Protein AF-A0A5N0EI56-F1 (afdb_monomer_lite)

InterPro domains:
  IPR013207 LGFP [PF08310] (235-287)

Sequence (526 aa):
MADDTIWQPGWRWCSRCQGLTYQGAGPGVCWDGAPHYGNDSRPYFLATTADPGADVQGGWRWCNRCQGLAWSGYGYGVCWDGHQHDYNGSGLYVVYANVRPNGTQDGWRWCNRCQGLIFSGFGQGICWDGNPHDFTGSGDYSVRYTRNLVGELFPDLAATAEDVRQKIDAKAEKLGGETFTGPRQGGAATGLTSFDIASTRYEKCTIFYHKDVGAFEIHGEIRRKYEYLNLGAVLGMPITDETACADGVGRFNHFTNGSIFWHPDTGPFAVHGAIHDLWQQRGMERGPLGYPICDQFSTPSGSQSCLFQNGGLSQDGGDPAVDAPAANLDSGPLLDFIWRFFDRFVHESPENIGLYPQKSRDRMSSTGGDFLRARNRIMTVTINGFRDNGLLIGDTEWSAQMDLLMHEVDNVVPADIPAEKRAGFMGKNLVVELMPGSPRVVARGGLDQIAAKVQRNLSDGISDAFARPIRLVAPDDERLPTFPRDSEILGIIIRPAGGLSILFSRSFAGGFAAAVAQRRLDDLGT

pLDDT: mean 80.8, std 15.18, range [29.91, 98.12]

Organism: NCBI:txid2545717

Structure (mmCIF, N/CA/C/O backbone):
data_AF-A0A5N0EI56-F1
#
_entry.id   AF-A0A5N0EI56-F1
#
loop_
_atom_site.group_PDB
_atom_site.id
_atom_site.type_symbol
_atom_site.label_atom_id
_atom_site.label_alt_id
_atom_site.label_comp_id
_atom_site.label_asym_id
_atom_site.label_entity_id
_atom_site.label_seq_id
_atom_site.pdbx_PDB_ins_code
_atom_site.Cartn_x
_atom_site.Cartn_y
_atom_site.Cartn_z
_atom_site.occupancy
_atom_site.B_iso_or_equiv
_atom_site.auth_seq_id
_atom_site.auth_comp_id
_atom_site.auth_asym_id
_atom_site.auth_atom_id
_atom_site.pdbx_PDB_model_num
ATOM 1 N N . MET A 1 1 ? 43.286 1.921 -44.991 1.00 31.16 1 MET A N 1
ATOM 2 C CA . MET A 1 1 ? 43.524 1.209 -43.723 1.00 31.16 1 MET A CA 1
ATOM 3 C C . MET A 1 1 ? 42.189 1.199 -43.013 1.00 31.16 1 MET A C 1
ATOM 5 O O . MET A 1 1 ? 41.672 2.277 -42.758 1.00 31.16 1 MET A O 1
ATOM 9 N N . ALA A 1 2 ? 41.559 0.029 -42.902 1.00 29.91 2 ALA A N 1
ATOM 10 C CA . ALA A 1 2 ? 40.321 -0.110 -42.144 1.00 29.91 2 ALA A CA 1
ATOM 11 C C . ALA A 1 2 ? 40.662 0.161 -40.675 1.00 29.91 2 ALA A C 1
ATOM 13 O O . ALA A 1 2 ? 41.656 -0.353 -40.173 1.00 29.91 2 ALA A O 1
ATOM 14 N N . ASP A 1 3 ? 39.922 1.073 -40.065 1.00 39.75 3 ASP A N 1
ATOM 15 C CA . ASP A 1 3 ? 40.120 1.504 -38.692 1.00 39.75 3 ASP A CA 1
ATOM 16 C C . ASP A 1 3 ? 39.591 0.405 -37.757 1.00 39.75 3 ASP A C 1
ATOM 18 O O . ASP A 1 3 ? 38.385 0.300 -37.550 1.00 39.75 3 ASP A O 1
ATOM 22 N N . ASP A 1 4 ? 40.484 -0.436 -37.224 1.00 44.31 4 ASP A N 1
ATOM 23 C CA . ASP A 1 4 ? 40.201 -1.490 -36.229 1.00 44.31 4 ASP A CA 1
ATOM 24 C C . ASP A 1 4 ? 39.826 -0.908 -34.841 1.00 44.31 4 ASP A C 1
ATOM 26 O O . ASP A 1 4 ? 40.073 -1.510 -33.793 1.00 44.31 4 ASP A O 1
ATOM 30 N N . THR A 1 5 ? 39.229 0.288 -34.796 1.00 55.97 5 THR A N 1
ATOM 31 C CA . THR A 1 5 ? 38.750 0.900 -33.557 1.00 55.97 5 THR A CA 1
ATOM 32 C C . THR A 1 5 ? 37.494 0.186 -33.062 1.00 55.97 5 THR A C 1
ATOM 34 O O . THR A 1 5 ? 36.371 0.468 -33.489 1.00 55.97 5 THR A O 1
ATOM 37 N N . ILE A 1 6 ? 37.672 -0.718 -32.095 1.00 64.62 6 ILE A N 1
ATOM 38 C CA . ILE A 1 6 ? 36.564 -1.347 -31.372 1.00 64.62 6 ILE A CA 1
ATOM 39 C C . ILE A 1 6 ? 36.058 -0.358 -30.318 1.00 64.62 6 ILE A C 1
ATOM 41 O O . ILE A 1 6 ? 36.727 -0.089 -29.315 1.00 64.62 6 ILE A O 1
ATOM 45 N N . TRP A 1 7 ? 34.865 0.188 -30.554 1.00 73.38 7 TRP A N 1
ATOM 46 C CA . TRP A 1 7 ? 34.145 1.027 -29.598 1.00 73.38 7 TRP A CA 1
ATOM 47 C C . TRP A 1 7 ? 33.375 0.159 -28.604 1.00 73.38 7 TRP A C 1
ATOM 49 O O . TRP A 1 7 ? 32.467 -0.580 -28.982 1.00 73.38 7 TRP A O 1
ATOM 59 N N . GLN A 1 8 ? 33.700 0.285 -27.322 1.00 80.50 8 GLN A N 1
ATOM 60 C CA . GLN A 1 8 ? 32.994 -0.375 -26.237 1.00 80.50 8 GLN A CA 1
ATOM 61 C C . GLN A 1 8 ? 31.771 0.464 -25.812 1.00 80.50 8 GLN A C 1
ATOM 63 O O . GLN A 1 8 ? 31.943 1.611 -25.379 1.00 80.50 8 GLN A O 1
ATOM 68 N N . PRO A 1 9 ? 30.540 -0.076 -25.915 1.00 75.44 9 PRO A N 1
ATOM 69 C CA . PRO A 1 9 ? 29.342 0.541 -25.342 1.00 75.44 9 PRO A CA 1
ATOM 70 C C . PRO A 1 9 ? 29.313 0.361 -23.816 1.00 75.44 9 PRO A C 1
ATOM 72 O O . PRO A 1 9 ? 30.194 -0.266 -23.250 1.00 75.44 9 PRO A O 1
ATOM 75 N N . GLY A 1 10 ? 28.289 0.866 -23.124 1.00 75.19 10 GLY A N 1
ATOM 76 C CA . GLY A 1 10 ? 28.091 0.564 -21.694 1.00 75.19 10 GLY A CA 1
ATOM 77 C C . GLY A 1 10 ? 28.620 1.586 -20.707 1.00 75.19 10 GLY A C 1
ATOM 78 O O . GLY A 1 10 ? 28.488 1.379 -19.504 1.00 75.19 10 GLY A O 1
ATOM 79 N N . TRP A 1 11 ? 29.132 2.713 -21.191 1.00 88.62 11 TRP A N 1
ATOM 80 C CA . TRP A 1 11 ? 29.597 3.798 -20.341 1.00 88.62 11 TRP A CA 1
ATOM 81 C C . TRP A 1 11 ? 28.469 4.783 -20.020 1.00 88.62 11 TRP A C 1
ATOM 83 O O . TRP A 1 11 ? 27.720 5.206 -20.905 1.00 88.62 11 TRP A O 1
ATOM 93 N N . ARG A 1 12 ? 28.347 5.158 -18.745 1.00 89.06 12 ARG A N 1
ATOM 94 C CA . ARG A 1 12 ? 27.370 6.114 -18.213 1.00 89.06 12 ARG A CA 1
ATOM 95 C C . ARG A 1 12 ? 28.049 7.111 -17.284 1.00 89.06 12 ARG A C 1
ATOM 97 O O . ARG A 1 12 ? 28.900 6.753 -16.475 1.00 89.06 12 ARG A O 1
ATOM 104 N N . TRP A 1 13 ? 27.626 8.358 -17.376 1.00 91.56 13 TRP A N 1
ATOM 105 C CA . TRP A 1 13 ? 27.841 9.368 -16.358 1.00 91.56 13 TRP A CA 1
ATOM 106 C C . TRP A 1 13 ? 27.040 9.016 -15.098 1.00 91.56 13 TRP A C 1
ATOM 108 O O . TRP A 1 13 ? 25.850 8.720 -15.162 1.00 91.56 13 TRP A O 1
ATOM 118 N N . CYS A 1 14 ? 27.692 9.041 -13.944 1.00 88.75 14 CYS A N 1
ATOM 119 C CA . CYS A 1 14 ? 27.038 8.855 -12.657 1.00 88.75 14 CYS A CA 1
ATOM 120 C C . CYS A 1 14 ? 26.691 10.219 -12.052 1.00 88.75 14 CYS A C 1
ATOM 122 O O . CYS A 1 14 ? 27.596 10.996 -11.752 1.00 88.75 14 CYS A O 1
ATOM 124 N N . SER A 1 15 ? 25.415 10.503 -11.781 1.00 85.94 15 SER A N 1
ATOM 125 C CA . SER A 1 15 ? 25.018 11.812 -11.230 1.00 85.94 15 SER A CA 1
ATOM 126 C C . SER A 1 15 ? 25.478 12.046 -9.782 1.00 85.94 15 SER A C 1
ATOM 128 O O . SER A 1 15 ? 25.538 13.187 -9.329 1.00 85.94 15 SER A O 1
ATOM 130 N N . ARG A 1 16 ? 25.866 10.986 -9.058 1.00 83.75 16 ARG A N 1
ATOM 131 C CA . ARG A 1 16 ? 26.354 11.076 -7.669 1.00 83.75 16 ARG A CA 1
ATOM 132 C C . ARG A 1 16 ? 27.816 11.502 -7.565 1.00 83.75 16 ARG A C 1
ATOM 134 O O . ARG A 1 16 ? 28.142 12.398 -6.795 1.00 83.75 16 ARG A O 1
ATOM 141 N N . CYS A 1 17 ? 28.704 10.851 -8.318 1.00 89.12 17 CYS A N 1
ATOM 142 C CA . CYS A 1 17 ? 30.147 11.135 -8.285 1.00 89.12 17 CYS A CA 1
ATOM 143 C C . CYS A 1 17 ? 30.634 11.961 -9.476 1.00 89.12 17 CYS A C 1
ATOM 145 O O . CYS A 1 17 ? 31.802 12.331 -9.503 1.00 89.12 17 CYS A O 1
ATOM 147 N N . GLN A 1 18 ? 29.767 12.210 -10.460 1.00 92.50 18 GLN A N 1
ATOM 148 C CA . GLN A 1 18 ? 30.079 12.830 -11.749 1.00 92.50 18 GLN A CA 1
ATOM 149 C C . GLN A 1 18 ? 31.024 12.010 -12.651 1.00 92.50 18 GLN A C 1
ATOM 151 O O . GLN A 1 18 ? 31.357 12.444 -13.751 1.00 92.50 18 GLN A O 1
ATOM 156 N N . GLY A 1 19 ? 31.447 10.816 -12.229 1.00 92.94 19 GLY A N 1
ATOM 157 C CA . GLY A 1 19 ? 32.393 9.975 -12.962 1.00 92.94 19 GLY A CA 1
ATOM 158 C C . GLY A 1 19 ? 31.783 9.237 -14.155 1.00 92.94 19 GLY A C 1
ATOM 159 O O . GLY A 1 19 ? 30.591 8.916 -14.159 1.00 92.94 19 GLY A O 1
ATOM 160 N N . LEU A 1 20 ? 32.620 8.931 -15.150 1.00 94.81 20 LEU A N 1
ATOM 161 C CA . LEU A 1 20 ? 32.287 8.000 -16.229 1.00 94.81 20 LEU A CA 1
ATOM 162 C C . LEU A 1 20 ? 32.472 6.559 -15.737 1.00 94.81 20 LEU A C 1
ATOM 164 O O . LEU A 1 20 ? 33.556 6.176 -15.299 1.00 94.81 20 LEU A O 1
ATOM 168 N N . THR A 1 21 ? 31.411 5.764 -15.811 1.00 92.69 21 THR A N 1
ATOM 169 C CA . THR A 1 21 ? 31.312 4.437 -15.187 1.00 92.69 21 THR A CA 1
ATOM 170 C C . THR A 1 21 ? 30.815 3.405 -16.189 1.00 92.69 21 THR A C 1
ATOM 172 O O . THR A 1 21 ? 29.962 3.707 -17.021 1.00 92.69 21 THR A O 1
ATOM 175 N N . TYR A 1 22 ? 31.362 2.198 -16.142 1.00 90.00 22 TYR A N 1
ATOM 176 C CA . TYR A 1 22 ? 31.009 1.098 -17.027 1.00 90.00 22 TYR A CA 1
ATOM 177 C C . TYR A 1 22 ? 29.952 0.208 -16.376 1.00 90.00 22 TYR A C 1
ATOM 179 O O . TYR A 1 22 ? 30.162 -0.333 -15.300 1.00 90.00 22 TYR A O 1
ATOM 187 N N . GLN A 1 23 ? 28.813 0.023 -17.033 1.00 80.44 23 GLN A N 1
ATOM 188 C CA . GLN A 1 23 ? 27.705 -0.780 -16.503 1.00 80.44 23 GLN A CA 1
ATOM 189 C C . GLN A 1 23 ? 27.681 -2.219 -17.038 1.00 80.44 23 GLN A C 1
ATOM 191 O O . GLN A 1 23 ? 26.811 -2.999 -16.662 1.00 80.44 23 GLN A O 1
ATOM 196 N N . GLY A 1 24 ? 28.613 -2.592 -17.921 1.00 71.88 24 GLY A N 1
ATOM 197 C CA . GLY A 1 24 ? 28.625 -3.912 -18.559 1.00 71.88 24 GLY A CA 1
ATOM 198 C C . GLY A 1 24 ? 29.204 -5.046 -17.706 1.00 71.88 24 GLY A C 1
ATOM 199 O O . GLY A 1 24 ? 29.180 -6.188 -18.149 1.00 71.88 24 GLY A O 1
ATOM 200 N N . ALA A 1 25 ? 29.731 -4.756 -16.513 1.00 70.56 25 ALA A N 1
ATOM 201 C CA . ALA A 1 25 ? 30.389 -5.738 -15.643 1.00 70.56 25 ALA A CA 1
ATOM 202 C C . ALA A 1 25 ? 29.852 -5.752 -14.196 1.00 70.56 25 ALA A C 1
ATOM 204 O O . ALA A 1 25 ? 30.422 -6.412 -13.330 1.00 70.56 25 ALA A O 1
ATOM 205 N N . GLY A 1 26 ? 28.739 -5.057 -13.936 1.00 74.00 26 GLY A N 1
ATOM 206 C CA . GLY A 1 26 ? 28.080 -5.004 -12.630 1.00 74.00 26 GLY A CA 1
ATOM 207 C C . GLY A 1 26 ? 27.735 -3.577 -12.186 1.00 74.00 26 GLY A C 1
ATOM 208 O O . GLY A 1 26 ? 28.085 -2.613 -12.867 1.00 74.00 26 GLY A O 1
ATOM 209 N N . PRO A 1 27 ? 27.037 -3.422 -11.046 1.00 70.00 27 PRO A N 1
ATOM 210 C CA . PRO A 1 27 ? 26.541 -2.122 -10.578 1.00 70.00 27 PRO A CA 1
ATOM 211 C C . PRO A 1 27 ? 27.646 -1.148 -10.131 1.00 70.00 27 PRO A C 1
ATOM 213 O O . PRO A 1 27 ? 27.419 0.064 -10.107 1.00 70.00 27 PRO A O 1
ATOM 216 N N . GLY A 1 28 ? 28.832 -1.664 -9.784 1.00 76.81 28 GLY A N 1
ATOM 217 C CA . GLY A 1 28 ? 29.922 -0.874 -9.211 1.00 76.81 28 GLY A CA 1
ATOM 218 C C . GLY A 1 28 ? 29.552 -0.223 -7.888 1.00 76.81 28 GLY A C 1
ATOM 219 O O . GLY A 1 28 ? 28.450 -0.409 -7.374 1.00 76.81 28 GLY A O 1
ATOM 220 N N . VAL A 1 29 ? 30.488 0.533 -7.324 1.00 83.00 29 VAL A N 1
ATOM 221 C CA . VAL A 1 29 ? 30.272 1.214 -6.049 1.00 83.00 29 VAL A CA 1
ATOM 222 C C . VAL A 1 29 ? 30.828 2.631 -6.125 1.00 83.00 29 VAL A C 1
ATOM 224 O O . VAL A 1 29 ? 31.944 2.875 -6.587 1.00 83.00 29 VAL A O 1
ATOM 227 N N . CYS A 1 30 ? 29.990 3.567 -5.699 1.00 87.31 30 CYS A N 1
ATOM 228 C CA . CYS A 1 30 ? 30.208 4.998 -5.683 1.00 87.31 30 CYS A CA 1
ATOM 229 C C . CYS A 1 30 ? 30.857 5.436 -4.357 1.00 87.31 30 CYS A C 1
ATOM 231 O O . CYS A 1 30 ? 31.049 4.640 -3.442 1.00 87.31 30 CYS A O 1
ATOM 233 N N . TRP A 1 31 ? 31.210 6.721 -4.254 1.00 83.44 31 TRP A N 1
ATOM 234 C CA . TRP A 1 31 ? 31.900 7.300 -3.091 1.00 83.44 31 TRP A CA 1
ATOM 235 C C . TRP A 1 31 ? 31.159 7.090 -1.756 1.00 83.44 31 TRP A C 1
ATOM 237 O O . TRP A 1 31 ? 31.783 7.090 -0.703 1.00 83.44 31 TRP A O 1
ATOM 247 N N . ASP A 1 32 ? 29.839 6.907 -1.802 1.00 82.12 32 ASP A N 1
ATOM 248 C CA . ASP A 1 32 ? 28.936 6.713 -0.664 1.00 82.12 32 ASP A CA 1
ATOM 249 C C . ASP A 1 32 ? 28.687 5.227 -0.335 1.00 82.12 32 ASP A C 1
ATOM 251 O O . ASP A 1 32 ? 27.831 4.911 0.489 1.00 82.12 32 ASP A O 1
ATOM 255 N N . GLY A 1 33 ? 29.394 4.300 -0.990 1.00 82.12 33 GLY A N 1
ATOM 256 C CA . GLY A 1 33 ? 29.196 2.857 -0.823 1.00 82.12 33 GLY A CA 1
ATOM 257 C C . GLY A 1 33 ? 27.966 2.299 -1.549 1.00 82.12 33 GLY A C 1
ATOM 258 O O . GLY A 1 33 ? 27.735 1.090 -1.524 1.00 82.12 33 GLY A O 1
ATOM 259 N N . ALA A 1 34 ? 27.184 3.142 -2.227 1.00 83.94 34 ALA A N 1
ATOM 260 C CA . ALA A 1 34 ? 26.024 2.723 -3.005 1.00 83.94 34 ALA A CA 1
ATOM 261 C C . ALA A 1 34 ? 26.379 2.502 -4.490 1.00 83.94 34 ALA A C 1
ATOM 263 O O . ALA A 1 34 ? 27.407 2.988 -4.960 1.00 83.94 34 ALA A O 1
ATOM 264 N N . PRO A 1 35 ? 25.531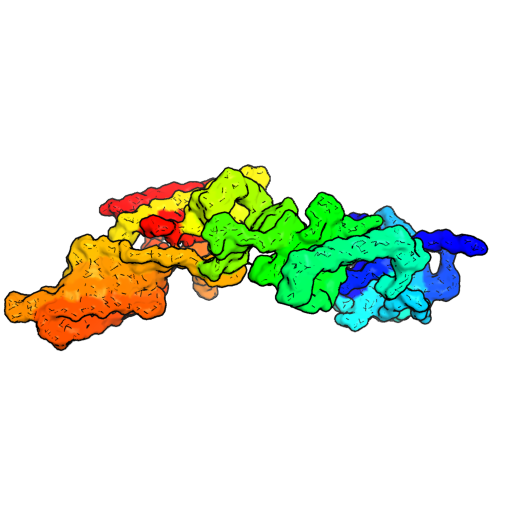 1.815 -5.275 1.00 85.00 35 PRO A N 1
ATOM 265 C CA . PRO A 1 35 ? 25.731 1.682 -6.716 1.00 85.00 35 PRO A CA 1
ATOM 266 C C . PRO A 1 35 ? 25.796 3.019 -7.461 1.00 85.00 35 PRO A C 1
ATOM 268 O O . PRO A 1 35 ? 25.173 4.012 -7.068 1.00 85.00 35 PRO A O 1
ATOM 271 N N . HIS A 1 36 ? 26.495 3.034 -8.596 1.00 82.31 36 HIS A N 1
ATOM 272 C CA . HIS A 1 36 ? 26.485 4.190 -9.488 1.00 82.31 36 HIS A CA 1
ATOM 273 C C . HIS A 1 36 ? 25.084 4.454 -10.060 1.00 82.31 36 HIS A C 1
ATOM 275 O O . HIS A 1 36 ? 24.391 3.543 -10.509 1.00 82.31 36 HIS A O 1
ATOM 281 N N . TYR A 1 37 ? 24.674 5.726 -10.086 1.00 80.50 37 TYR A N 1
ATOM 282 C CA . TYR A 1 37 ? 23.357 6.141 -10.571 1.00 80.50 37 TYR A CA 1
ATOM 283 C C . TYR A 1 37 ? 23.461 6.772 -11.963 1.00 80.50 37 TYR A C 1
ATOM 285 O O . TYR A 1 37 ? 23.860 7.929 -12.100 1.00 80.50 37 TYR A O 1
ATOM 293 N N . GLY A 1 38 ? 23.117 5.995 -12.993 1.00 73.94 38 GLY A N 1
ATOM 294 C CA . GLY A 1 38 ? 23.254 6.379 -14.404 1.00 73.94 38 GLY A CA 1
ATOM 295 C C . GLY A 1 38 ? 21.937 6.618 -15.150 1.00 73.94 38 GLY A C 1
ATOM 296 O O . GLY A 1 38 ? 21.965 6.712 -16.374 1.00 73.94 38 GLY A O 1
ATOM 297 N N . ASN A 1 39 ? 20.791 6.692 -14.464 1.00 69.44 39 ASN A N 1
ATOM 298 C CA . ASN A 1 39 ? 19.474 6.774 -15.122 1.00 69.44 39 ASN A CA 1
ATOM 299 C C . ASN A 1 39 ? 19.276 8.073 -15.918 1.00 69.44 39 ASN A C 1
ATOM 301 O O . ASN A 1 39 ? 18.643 8.059 -16.970 1.00 69.44 39 ASN A O 1
ATOM 305 N N . ASP A 1 40 ? 19.889 9.166 -15.464 1.00 69.50 40 ASP A N 1
ATOM 306 C CA . ASP A 1 40 ? 19.858 10.464 -16.151 1.00 69.50 40 ASP A CA 1
ATOM 307 C C . ASP A 1 40 ? 20.973 10.590 -17.209 1.00 69.50 40 ASP A C 1
ATOM 309 O O . ASP A 1 40 ? 21.145 11.632 -17.846 1.00 69.50 40 ASP A O 1
ATOM 313 N N . SER A 1 41 ? 21.768 9.531 -17.397 1.00 74.19 41 SER A N 1
ATOM 314 C CA . SER A 1 41 ? 22.930 9.539 -18.275 1.00 74.19 41 SER A CA 1
ATOM 315 C C . SER A 1 41 ? 22.593 9.184 -19.711 1.00 74.19 41 SER A C 1
ATOM 317 O O . SER A 1 41 ? 22.019 8.134 -20.022 1.00 74.19 41 SER A O 1
ATOM 319 N N . ARG A 1 42 ? 23.169 9.959 -20.629 1.00 71.62 42 ARG A N 1
ATOM 320 C CA . ARG A 1 42 ? 23.373 9.513 -22.011 1.00 71.62 42 ARG A CA 1
ATOM 321 C C . ARG A 1 42 ? 24.302 8.288 -22.049 1.00 71.62 42 ARG A C 1
ATOM 323 O O . ARG A 1 42 ? 25.113 8.119 -21.139 1.00 71.62 42 ARG A O 1
ATOM 330 N N . PRO A 1 43 ? 24.186 7.405 -23.047 1.00 75.31 43 PRO A N 1
ATOM 331 C CA . PRO A 1 43 ? 25.186 6.373 -23.273 1.00 75.31 43 PRO A CA 1
ATOM 332 C C . PRO A 1 43 ? 26.439 6.976 -23.918 1.00 75.31 43 PRO A C 1
ATOM 334 O O . PRO A 1 43 ? 26.352 7.789 -24.847 1.00 75.31 43 PRO A O 1
ATOM 337 N N . TYR A 1 44 ? 27.589 6.540 -23.417 1.00 83.25 44 TYR A N 1
ATOM 338 C CA . TYR A 1 44 ? 28.913 6.901 -23.899 1.00 83.25 44 TYR A CA 1
ATOM 339 C C . TYR A 1 44 ? 29.639 5.678 -24.457 1.00 83.25 44 TYR A C 1
ATOM 341 O O . TYR A 1 44 ? 29.300 4.534 -24.136 1.00 83.25 44 TYR A O 1
ATOM 349 N N . PHE A 1 45 ? 30.651 5.935 -25.283 1.00 83.19 45 PHE A N 1
ATOM 350 C CA . PHE A 1 45 ? 31.467 4.900 -25.909 1.00 83.19 45 PHE A CA 1
ATOM 351 C C . PHE A 1 45 ? 32.942 5.243 -25.774 1.00 83.19 45 PHE A C 1
ATOM 353 O O . PHE A 1 45 ? 33.337 6.388 -26.012 1.00 83.19 45 PHE A O 1
ATOM 360 N N . LEU A 1 46 ? 33.745 4.234 -25.447 1.00 86.44 46 LEU A N 1
ATOM 361 C CA . LEU A 1 46 ? 35.199 4.347 -25.408 1.00 86.44 46 LEU A CA 1
ATOM 362 C C . LEU A 1 46 ? 35.829 3.432 -26.441 1.00 86.44 46 LEU A C 1
ATOM 364 O O . LEU A 1 46 ? 35.438 2.279 -26.581 1.00 86.44 46 LEU A O 1
ATOM 368 N N . ALA A 1 47 ? 36.814 3.950 -27.156 1.00 79.38 47 ALA A N 1
ATOM 369 C CA . ALA A 1 47 ? 37.591 3.179 -28.109 1.00 79.38 47 ALA A CA 1
ATOM 370 C C . ALA A 1 47 ? 38.685 2.386 -27.386 1.00 79.38 47 ALA A C 1
ATOM 372 O O . ALA A 1 47 ? 39.340 2.914 -26.486 1.00 79.38 47 ALA A O 1
ATOM 373 N N . THR A 1 48 ? 38.898 1.142 -27.815 1.00 72.88 48 THR A N 1
ATOM 374 C CA . THR A 1 48 ? 40.065 0.330 -27.450 1.00 72.88 48 THR A CA 1
ATOM 375 C C . THR A 1 48 ? 41.003 0.254 -28.655 1.00 72.88 48 THR A C 1
ATOM 377 O O . THR A 1 48 ? 40.698 -0.430 -29.626 1.00 72.88 48 THR A O 1
ATOM 380 N N . THR A 1 49 ? 42.111 0.999 -28.652 1.00 64.75 49 THR A N 1
ATOM 381 C CA . THR A 1 49 ? 43.110 0.964 -29.740 1.00 64.75 49 THR A CA 1
ATOM 382 C C . THR A 1 49 ? 44.533 1.005 -29.199 1.00 64.75 49 THR A C 1
ATOM 384 O O . THR A 1 49 ? 44.783 1.470 -28.085 1.00 64.75 49 THR A O 1
ATOM 387 N N . ALA A 1 50 ? 45.473 0.506 -30.006 1.00 51.66 50 ALA A N 1
ATOM 388 C CA . ALA A 1 50 ? 46.902 0.483 -29.709 1.00 51.66 50 ALA A CA 1
ATOM 389 C C . ALA A 1 50 ? 47.692 1.689 -30.273 1.00 51.66 50 ALA A C 1
ATOM 391 O O . ALA A 1 50 ? 48.917 1.659 -30.204 1.00 51.66 50 ALA A O 1
ATOM 392 N N . ASP A 1 51 ? 47.052 2.745 -30.800 1.00 51.75 51 ASP A N 1
ATOM 393 C CA . ASP A 1 51 ? 47.781 3.897 -31.368 1.00 51.75 51 ASP A CA 1
ATOM 394 C C . ASP A 1 51 ? 47.089 5.269 -31.135 1.00 51.75 51 ASP A C 1
ATOM 396 O O . ASP A 1 51 ? 45.990 5.498 -31.646 1.00 51.75 51 ASP A O 1
ATOM 400 N N . PRO A 1 52 ? 47.739 6.180 -30.376 1.00 53.19 52 PRO A N 1
ATOM 401 C CA . PRO A 1 52 ? 47.452 7.582 -30.109 1.00 53.19 52 PRO A CA 1
ATOM 402 C C . PRO A 1 52 ? 46.681 8.487 -31.051 1.00 53.19 52 PRO A C 1
ATOM 404 O O . PRO A 1 52 ? 46.090 9.463 -30.598 1.00 53.19 52 PRO A O 1
ATOM 407 N N . GLY A 1 53 ? 46.887 8.352 -32.363 1.00 59.09 53 GLY A N 1
ATOM 408 C CA . GLY A 1 53 ? 46.792 9.534 -33.233 1.00 59.09 53 GLY A CA 1
ATOM 409 C C . GLY A 1 53 ? 47.481 10.777 -32.613 1.00 59.09 53 GLY A C 1
ATOM 410 O O . GLY A 1 53 ? 48.322 10.662 -31.725 1.00 59.09 53 GLY A O 1
ATOM 411 N N . ALA A 1 54 ? 47.130 11.987 -33.053 1.00 59.50 54 ALA A N 1
ATOM 412 C CA . ALA A 1 54 ? 47.608 13.223 -32.408 1.00 59.50 54 ALA A CA 1
ATOM 413 C C . ALA A 1 54 ? 46.654 13.754 -31.313 1.00 59.50 54 ALA A C 1
ATOM 415 O O . ALA A 1 54 ? 47.048 14.603 -30.518 1.00 59.50 54 ALA A O 1
ATOM 416 N N . ASP A 1 55 ? 45.419 13.239 -31.258 1.00 80.81 55 ASP A N 1
ATOM 417 C CA . ASP A 1 55 ? 44.285 13.912 -30.606 1.00 80.81 55 ASP A CA 1
ATOM 418 C C . ASP A 1 55 ? 43.594 13.082 -29.501 1.00 80.81 55 ASP A C 1
ATOM 420 O O . ASP A 1 55 ? 42.623 13.543 -28.887 1.00 80.81 55 ASP A O 1
ATOM 424 N N . VAL A 1 56 ? 44.053 11.853 -29.227 1.00 82.94 56 VAL A N 1
ATOM 425 C CA . VAL A 1 56 ? 43.546 11.045 -28.107 1.00 82.94 56 VAL A CA 1
ATOM 426 C C . VAL A 1 56 ? 44.636 10.776 -27.075 1.00 82.94 56 VAL A C 1
ATOM 428 O O . VAL A 1 56 ? 45.803 10.570 -27.387 1.00 82.94 56 VAL A O 1
ATOM 431 N N . GLN A 1 57 ? 44.246 10.765 -25.804 1.00 87.38 57 GLN A N 1
ATOM 432 C CA . GLN A 1 57 ? 45.084 10.307 -24.708 1.00 87.38 57 GLN A CA 1
ATOM 433 C C . GLN A 1 57 ? 44.775 8.836 -24.428 1.00 87.38 57 GLN A C 1
ATOM 435 O O . GLN A 1 57 ? 43.635 8.486 -24.119 1.00 87.38 57 GLN A O 1
ATOM 440 N N . GLY A 1 58 ? 45.797 7.985 -24.512 1.00 85.19 58 GLY A N 1
ATOM 441 C CA . GLY A 1 58 ? 45.727 6.586 -24.093 1.00 85.19 58 GLY A CA 1
ATOM 442 C C . GLY A 1 58 ? 46.033 6.373 -22.608 1.00 85.19 58 GLY A C 1
ATOM 443 O O . GLY A 1 58 ? 46.310 7.310 -21.856 1.00 85.19 58 GLY A O 1
ATOM 444 N N . GLY A 1 59 ? 46.004 5.108 -22.187 1.00 83.94 59 GLY A N 1
ATOM 445 C CA . GLY A 1 59 ? 46.292 4.714 -20.803 1.00 83.94 59 GLY A CA 1
ATOM 446 C C . GLY A 1 59 ? 45.096 4.833 -19.858 1.00 83.94 59 GLY A C 1
ATOM 447 O O . GLY A 1 59 ? 45.279 4.808 -18.645 1.00 83.94 59 GLY A O 1
ATOM 448 N N . TRP A 1 60 ? 43.876 4.965 -20.382 1.00 91.00 60 TRP A N 1
ATOM 449 C CA . TRP A 1 60 ? 42.659 4.881 -19.577 1.00 91.00 60 TRP A CA 1
ATOM 450 C C . TRP A 1 60 ? 42.259 3.426 -19.377 1.00 91.00 60 TRP A C 1
ATOM 452 O O . TRP A 1 60 ? 42.342 2.616 -20.301 1.00 91.00 60 TRP A O 1
ATOM 462 N N . ARG A 1 61 ? 41.830 3.081 -18.166 1.00 91.38 61 ARG A N 1
ATOM 463 C CA . ARG A 1 61 ? 41.463 1.719 -17.781 1.00 91.38 61 ARG A CA 1
ATOM 464 C C . ARG A 1 61 ? 40.195 1.725 -16.941 1.00 91.38 61 ARG A C 1
ATOM 466 O O . ARG A 1 61 ? 39.959 2.610 -16.123 1.00 91.38 61 ARG A O 1
ATOM 473 N N . TRP A 1 62 ? 39.371 0.721 -17.175 1.00 92.56 62 TRP A N 1
ATOM 474 C CA . TRP A 1 62 ? 38.190 0.420 -16.389 1.00 92.56 62 TRP A CA 1
ATOM 475 C C . TRP A 1 62 ? 38.611 -0.262 -15.087 1.00 92.56 62 TRP A C 1
ATOM 477 O O . TRP A 1 62 ? 39.395 -1.209 -15.102 1.00 92.56 62 TRP A O 1
ATOM 487 N N . CYS A 1 63 ? 38.100 0.212 -13.958 1.00 91.75 63 CYS A N 1
ATOM 488 C CA . CYS A 1 63 ? 38.345 -0.414 -12.668 1.00 91.75 63 CYS A CA 1
ATOM 489 C C . CYS A 1 63 ? 37.250 -1.443 -12.349 1.00 91.75 63 CYS A C 1
ATOM 491 O O . CYS A 1 63 ? 36.091 -1.082 -12.207 1.00 91.75 63 CYS A O 1
ATOM 493 N N . ASN A 1 64 ? 37.608 -2.707 -12.146 1.00 89.19 64 ASN A N 1
ATOM 494 C CA . ASN A 1 64 ? 36.697 -3.801 -11.804 1.00 89.19 64 ASN A CA 1
ATOM 495 C C . ASN A 1 64 ? 36.045 -3.647 -10.412 1.00 89.19 64 ASN A C 1
ATOM 497 O O . ASN A 1 64 ? 34.988 -4.214 -10.145 1.00 89.19 64 ASN A O 1
ATOM 501 N N . ARG A 1 65 ? 36.634 -2.838 -9.521 1.00 86.19 65 ARG A N 1
ATOM 502 C CA . ARG A 1 65 ? 36.055 -2.541 -8.199 1.00 86.19 65 ARG A CA 1
ATOM 503 C C . ARG A 1 65 ? 35.006 -1.437 -8.241 1.00 86.19 65 ARG A C 1
ATOM 505 O O . ARG A 1 65 ? 33.871 -1.651 -7.829 1.00 86.19 65 ARG A O 1
ATOM 512 N N . CYS A 1 66 ? 35.380 -0.248 -8.715 1.00 89.88 66 CYS A N 1
ATOM 513 C CA . CYS A 1 66 ? 34.468 0.898 -8.731 1.00 89.88 66 CYS A CA 1
ATOM 514 C C . CYS A 1 66 ? 33.603 0.954 -9.984 1.00 89.88 66 CYS A C 1
ATOM 516 O O . CYS A 1 66 ? 32.552 1.566 -9.959 1.00 89.88 66 CYS A O 1
ATOM 518 N N . GLN A 1 67 ? 34.018 0.300 -11.066 1.00 92.25 67 GLN A N 1
ATOM 519 C CA . GLN A 1 67 ? 33.469 0.432 -12.417 1.00 92.25 67 GLN A CA 1
ATOM 520 C C . GLN A 1 67 ? 33.766 1.771 -13.109 1.00 92.25 67 GLN A C 1
ATOM 522 O O . GLN A 1 67 ? 33.397 1.965 -14.264 1.00 92.25 67 GLN A O 1
ATOM 527 N N . GLY A 1 68 ? 34.465 2.696 -12.456 1.00 92.88 68 GLY A N 1
ATOM 528 C CA . GLY A 1 68 ? 34.895 3.969 -13.030 1.00 92.88 68 GLY A CA 1
ATOM 529 C C . GLY A 1 68 ? 36.026 3.829 -14.052 1.00 92.88 68 GLY A C 1
ATOM 530 O O . GLY A 1 68 ? 36.865 2.927 -13.961 1.00 92.88 68 GLY A O 1
ATOM 531 N N . LEU A 1 69 ? 36.066 4.755 -15.012 1.00 94.25 69 LEU A N 1
ATOM 532 C CA . LEU A 1 69 ? 37.224 4.951 -15.881 1.00 94.25 69 LEU A CA 1
ATOM 533 C C . LEU A 1 69 ? 38.284 5.770 -15.139 1.00 94.25 69 LEU A C 1
ATOM 535 O O . LEU A 1 69 ? 38.015 6.904 -14.736 1.00 94.25 69 LEU A O 1
ATOM 539 N N . ALA A 1 70 ? 39.487 5.221 -15.009 1.00 93.38 70 ALA A N 1
ATOM 540 C CA . ALA A 1 70 ? 40.622 5.891 -14.393 1.00 93.38 70 ALA A CA 1
ATOM 541 C C . ALA A 1 70 ? 41.856 5.840 -15.295 1.00 93.38 70 ALA A C 1
ATOM 543 O O . ALA A 1 70 ? 42.073 4.887 -16.044 1.00 93.38 70 ALA A O 1
ATOM 544 N N . TRP A 1 71 ? 42.669 6.885 -15.239 1.00 90.19 71 TRP A N 1
ATOM 545 C CA . TRP A 1 71 ? 43.908 6.954 -15.992 1.00 90.19 71 TRP A CA 1
ATOM 546 C C . TRP A 1 71 ? 45.038 6.254 -15.238 1.00 90.19 71 TRP A C 1
ATOM 548 O O . TRP A 1 71 ? 45.286 6.533 -14.067 1.00 90.19 71 TRP A O 1
ATOM 558 N N . SER A 1 72 ? 45.747 5.341 -15.902 1.00 83.19 72 SER A N 1
ATOM 559 C CA . SER A 1 72 ? 46.818 4.542 -15.294 1.00 83.19 72 SER A CA 1
ATOM 560 C C . SER A 1 72 ? 48.228 5.089 -15.560 1.00 83.19 72 SER A C 1
ATOM 562 O O . SER A 1 72 ? 49.200 4.391 -15.289 1.00 83.19 72 SER A O 1
ATOM 564 N N . GLY A 1 73 ? 48.360 6.296 -16.128 1.00 68.75 73 GLY A N 1
ATOM 565 C CA . GLY A 1 73 ? 49.628 6.819 -16.658 1.00 68.75 73 GLY A CA 1
ATOM 566 C C . GLY A 1 73 ? 50.614 7.413 -15.640 1.00 68.75 73 GLY A C 1
ATOM 567 O O . GLY A 1 73 ? 51.812 7.375 -15.901 1.00 68.75 73 GLY A O 1
ATOM 568 N N . TYR A 1 74 ? 50.154 7.963 -14.506 1.00 56.47 74 TYR A N 1
ATOM 569 C CA . TYR A 1 74 ? 51.008 8.764 -13.596 1.00 56.47 74 TYR A CA 1
ATOM 570 C C . TYR A 1 74 ? 50.944 8.377 -12.107 1.00 56.47 74 TYR A C 1
ATOM 572 O O . TYR A 1 74 ? 51.541 9.044 -11.266 1.00 56.47 74 TYR A O 1
ATOM 580 N N . GLY A 1 75 ? 50.272 7.282 -11.758 1.00 57.41 75 GLY A N 1
ATOM 581 C CA . GLY A 1 75 ? 50.173 6.810 -10.378 1.00 57.41 75 GLY A CA 1
ATOM 582 C C . GLY A 1 75 ? 48.872 6.058 -10.145 1.00 57.41 75 GLY A C 1
ATOM 583 O O . GLY A 1 75 ? 47.862 6.330 -10.790 1.00 57.41 75 GLY A O 1
ATOM 584 N N . TYR A 1 76 ? 48.898 5.076 -9.249 1.00 64.44 76 TYR A N 1
ATOM 585 C CA . TYR A 1 76 ? 47.721 4.290 -8.894 1.00 64.44 76 TYR A CA 1
ATOM 586 C C . TYR A 1 76 ? 46.718 5.186 -8.159 1.00 64.44 76 TYR A C 1
ATOM 588 O O . TYR A 1 76 ? 46.830 5.386 -6.951 1.00 64.44 76 TYR A O 1
ATOM 596 N N . GLY A 1 77 ? 45.775 5.769 -8.900 1.00 74.50 77 GLY A N 1
ATOM 597 C CA . GLY A 1 77 ? 44.675 6.539 -8.330 1.00 74.50 77 GLY A CA 1
ATOM 598 C C . GLY A 1 77 ? 43.906 5.751 -7.278 1.00 74.50 77 GLY A C 1
ATOM 599 O O . GLY A 1 77 ? 43.893 4.516 -7.285 1.00 74.50 77 GLY A O 1
ATOM 600 N N . VAL A 1 78 ? 43.268 6.488 -6.375 1.00 86.94 78 VAL A N 1
ATOM 601 C CA . VAL A 1 78 ? 42.517 5.897 -5.271 1.00 86.94 78 VAL A CA 1
ATOM 602 C C . VAL A 1 78 ? 41.066 5.660 -5.694 1.00 86.94 78 VAL A C 1
ATOM 604 O O . VAL A 1 78 ? 40.383 6.548 -6.213 1.00 86.94 78 VAL A O 1
ATOM 607 N N . CYS A 1 79 ? 40.637 4.420 -5.508 1.00 86.81 79 CYS A N 1
ATOM 608 C CA . CYS A 1 79 ? 39.293 3.904 -5.693 1.00 86.81 79 CYS A CA 1
ATOM 609 C C . CYS A 1 79 ? 38.376 4.378 -4.550 1.00 86.81 79 CYS A C 1
ATOM 611 O O . CYS A 1 79 ? 38.836 4.915 -3.545 1.00 86.81 79 CYS A O 1
ATOM 613 N N . TRP A 1 80 ? 37.061 4.199 -4.703 1.00 80.81 80 TRP A N 1
ATOM 614 C CA . TRP A 1 80 ? 36.060 4.651 -3.723 1.00 80.81 80 TRP A CA 1
ATOM 615 C C . TRP A 1 80 ? 36.290 4.077 -2.312 1.00 80.81 80 TRP A C 1
ATOM 617 O O . TRP A 1 80 ? 35.956 4.726 -1.331 1.00 80.81 80 TRP A O 1
ATOM 627 N N . ASP A 1 81 ? 36.885 2.886 -2.217 1.00 77.69 81 ASP A N 1
ATOM 628 C CA . ASP A 1 81 ? 37.173 2.147 -0.983 1.00 77.69 81 ASP A CA 1
ATOM 629 C C . ASP A 1 81 ? 38.520 2.535 -0.345 1.00 77.69 81 ASP A C 1
ATOM 631 O O . ASP A 1 81 ? 39.020 1.826 0.530 1.00 77.69 81 ASP A O 1
ATOM 635 N N . GLY A 1 82 ? 39.159 3.611 -0.816 1.00 81.88 82 GLY A N 1
ATOM 636 C CA . GLY A 1 82 ? 40.479 4.043 -0.352 1.00 81.88 82 GLY A CA 1
ATOM 637 C C . GLY A 1 82 ? 41.643 3.174 -0.848 1.00 81.88 82 GLY A C 1
ATOM 638 O O . GLY A 1 82 ? 42.795 3.463 -0.525 1.00 81.88 82 GLY A O 1
ATOM 639 N N . HIS A 1 83 ? 41.379 2.129 -1.641 1.00 86.94 83 HIS A N 1
ATOM 640 C CA . HIS A 1 83 ? 42.407 1.254 -2.207 1.00 86.94 83 HIS A CA 1
ATOM 641 C C . HIS A 1 83 ? 42.782 1.676 -3.630 1.00 86.94 83 HIS A C 1
ATOM 643 O O . HIS A 1 83 ? 42.190 2.573 -4.216 1.00 86.94 83 HIS A O 1
ATOM 649 N N . GLN A 1 84 ? 43.785 1.029 -4.223 1.00 88.56 84 GLN A N 1
ATOM 650 C CA . GLN A 1 84 ? 44.120 1.251 -5.632 1.00 88.56 84 GLN A CA 1
ATOM 651 C C . GLN A 1 84 ? 43.050 0.671 -6.564 1.00 88.56 84 GLN A C 1
ATOM 653 O O . GLN A 1 84 ? 42.470 -0.383 -6.281 1.00 88.56 84 GLN A O 1
ATOM 658 N N . HIS A 1 85 ? 42.850 1.317 -7.715 1.00 89.75 85 HIS A N 1
ATOM 659 C CA . HIS A 1 85 ? 42.020 0.764 -8.790 1.00 89.75 85 HIS A CA 1
ATOM 660 C C . HIS A 1 85 ? 42.476 -0.645 -9.198 1.00 89.75 85 HIS A C 1
ATOM 662 O O . HIS A 1 85 ? 43.666 -0.911 -9.358 1.00 89.75 85 HIS A O 1
ATOM 668 N N . ASP A 1 86 ? 41.510 -1.547 -9.380 1.00 89.88 86 ASP A N 1
ATOM 669 C CA . ASP A 1 86 ? 41.733 -2.906 -9.878 1.00 89.88 86 ASP A CA 1
ATOM 670 C C . ASP A 1 86 ? 41.442 -2.959 -11.375 1.00 89.88 86 ASP A C 1
ATOM 672 O O . ASP A 1 86 ? 40.294 -2.852 -11.779 1.00 89.88 86 ASP A O 1
ATOM 676 N N . TYR A 1 87 ? 42.467 -3.138 -12.201 1.00 89.12 87 TYR A N 1
ATOM 677 C CA . TYR A 1 87 ? 42.315 -3.149 -13.656 1.00 89.12 87 TYR A CA 1
ATOM 678 C C . TYR A 1 87 ? 42.254 -4.559 -14.265 1.00 89.12 87 TYR A C 1
ATOM 680 O O . TYR A 1 87 ? 42.451 -4.716 -15.477 1.00 89.12 87 TYR A O 1
ATOM 688 N N . ASN A 1 88 ? 42.030 -5.598 -13.456 1.00 87.00 88 ASN A N 1
ATOM 689 C CA . ASN A 1 88 ? 41.858 -6.956 -13.965 1.00 87.00 88 ASN A CA 1
ATOM 690 C C . ASN A 1 88 ? 40.645 -7.029 -14.905 1.00 87.00 88 ASN A C 1
ATOM 692 O O . ASN A 1 88 ? 39.557 -6.568 -14.576 1.00 87.00 88 ASN A O 1
ATOM 696 N N . GLY A 1 89 ? 40.848 -7.575 -16.106 1.00 82.69 89 GLY A N 1
ATOM 697 C CA . GLY A 1 89 ? 39.817 -7.631 -17.150 1.00 82.69 89 GLY A CA 1
ATOM 698 C C . GLY A 1 89 ? 39.621 -6.334 -17.950 1.00 82.69 89 GLY A C 1
ATOM 699 O O . GLY A 1 89 ? 38.839 -6.327 -18.895 1.00 82.69 89 GLY A O 1
ATOM 700 N N . SER A 1 90 ? 40.342 -5.249 -17.638 1.00 86.25 90 SER A N 1
ATOM 701 C CA . SER A 1 90 ? 40.265 -4.005 -18.412 1.00 86.25 90 SER A CA 1
ATOM 702 C C . SER A 1 90 ? 41.148 -4.020 -19.652 1.00 86.25 90 SER A C 1
ATOM 704 O O . SER A 1 90 ? 42.361 -4.229 -19.547 1.00 86.25 90 SER A O 1
ATOM 706 N N . GLY A 1 91 ? 40.566 -3.618 -20.786 1.00 81.44 91 GLY A N 1
ATOM 707 C CA . GLY A 1 91 ? 41.309 -3.149 -21.956 1.00 81.44 91 GLY A CA 1
ATOM 708 C C . GLY A 1 91 ? 42.036 -1.818 -21.713 1.00 81.44 91 GLY A C 1
ATOM 709 O O . GLY A 1 91 ? 41.981 -1.249 -20.615 1.00 81.44 91 GLY A O 1
ATOM 710 N N . LEU A 1 92 ? 42.731 -1.341 -22.749 1.00 82.81 92 LEU A N 1
ATOM 711 C CA . LEU A 1 92 ? 43.287 0.010 -22.818 1.00 82.81 92 LEU A CA 1
ATOM 712 C C . LEU A 1 92 ? 42.337 0.882 -23.627 1.00 82.81 92 LEU A C 1
ATOM 714 O O . LEU A 1 92 ? 42.082 0.598 -24.795 1.00 82.81 92 LEU A O 1
ATOM 718 N N . TYR A 1 93 ? 41.830 1.931 -22.994 1.00 88.00 93 TYR A N 1
ATOM 719 C CA . TYR A 1 93 ? 40.937 2.889 -23.620 1.00 88.00 93 TYR A CA 1
ATOM 720 C C . TYR A 1 93 ? 41.684 4.164 -23.991 1.00 88.00 93 TYR A C 1
ATOM 722 O O . TYR A 1 93 ? 42.666 4.560 -23.346 1.00 88.00 93 TYR A O 1
ATOM 730 N N . VAL A 1 94 ? 41.165 4.826 -25.016 1.00 86.25 94 VAL A N 1
ATOM 731 C CA . VAL A 1 94 ? 41.583 6.163 -25.426 1.00 86.25 94 VAL A CA 1
ATOM 732 C C . VAL A 1 94 ? 40.428 7.149 -25.248 1.00 86.25 94 VAL A C 1
ATOM 734 O O . VAL A 1 94 ? 39.260 6.807 -25.452 1.00 86.25 94 VAL A O 1
ATOM 737 N N . VAL A 1 95 ? 40.752 8.381 -24.857 1.00 89.75 95 VAL A N 1
ATOM 738 C CA . VAL A 1 95 ? 39.794 9.488 -24.691 1.00 89.75 95 VAL A CA 1
ATOM 739 C C . VAL A 1 95 ? 40.327 10.702 -25.443 1.00 89.75 95 VAL A C 1
ATOM 741 O O . VAL A 1 95 ? 41.518 10.989 -25.364 1.00 89.75 95 VAL A O 1
ATOM 744 N N . TYR A 1 96 ? 39.473 11.434 -26.158 1.00 89.12 96 TYR A N 1
ATOM 745 C CA . TYR A 1 96 ? 39.896 12.654 -26.849 1.00 89.12 96 TYR A CA 1
ATOM 746 C C . TYR A 1 96 ? 40.365 13.706 -25.848 1.00 89.12 96 TYR A C 1
ATOM 748 O O . TYR A 1 96 ? 39.644 14.011 -24.895 1.00 89.12 96 TYR A O 1
ATOM 756 N N . ALA A 1 97 ? 41.554 14.262 -26.072 1.00 90.19 97 ALA A N 1
ATOM 757 C CA . ALA A 1 97 ? 42.177 15.220 -25.168 1.00 90.19 97 ALA A CA 1
ATOM 758 C C . ALA A 1 97 ? 42.385 16.560 -25.878 1.00 90.19 97 ALA A C 1
ATOM 760 O O . ALA A 1 97 ? 43.023 16.636 -26.921 1.00 90.19 97 ALA A O 1
ATOM 761 N N . ASN A 1 98 ? 41.844 17.626 -25.292 1.00 89.25 98 ASN A N 1
ATOM 762 C CA . ASN A 1 98 ? 41.898 19.015 -25.756 1.00 89.25 98 ASN A CA 1
ATOM 763 C C . ASN A 1 98 ? 41.354 19.251 -27.174 1.00 89.25 98 ASN A C 1
ATOM 765 O O . ASN A 1 98 ? 41.617 20.286 -27.785 1.00 89.25 98 ASN A O 1
ATOM 769 N N . VAL A 1 99 ? 40.541 18.322 -27.671 1.00 83.50 99 VAL A N 1
ATOM 770 C CA . VAL A 1 99 ? 39.813 18.436 -28.934 1.00 83.50 99 VAL A CA 1
ATOM 771 C C . VAL A 1 99 ? 38.345 18.085 -28.718 1.00 83.50 99 VAL A C 1
ATOM 773 O O . VAL A 1 99 ? 37.991 17.373 -27.774 1.00 83.50 99 VAL A O 1
ATOM 776 N N . ARG A 1 100 ? 37.474 18.570 -29.607 1.00 85.25 100 ARG A N 1
ATOM 777 C CA . ARG A 1 100 ? 36.021 18.341 -29.545 1.00 85.25 100 ARG A CA 1
ATOM 778 C C . ARG A 1 100 ? 35.493 17.810 -30.879 1.00 85.25 100 ARG A C 1
ATOM 780 O O . ARG A 1 100 ? 34.860 18.557 -31.624 1.00 85.25 100 ARG A O 1
ATOM 787 N N . PRO A 1 101 ? 35.777 16.543 -31.229 1.00 78.81 101 PRO A N 1
ATOM 788 C CA . PRO A 1 101 ? 35.261 15.954 -32.456 1.00 78.81 101 PRO A CA 1
ATOM 789 C C . PRO A 1 101 ? 33.731 15.946 -32.472 1.00 78.81 101 PRO A C 1
ATOM 791 O O . PRO A 1 101 ? 33.079 15.797 -31.433 1.00 78.81 101 PRO A O 1
ATOM 794 N N . ASN A 1 102 ? 33.140 16.029 -33.662 1.00 71.31 102 ASN A N 1
ATOM 795 C CA . ASN A 1 102 ? 31.692 15.911 -33.813 1.00 71.31 102 ASN A CA 1
ATOM 796 C C . ASN A 1 102 ? 31.178 14.591 -33.201 1.00 71.31 102 ASN A C 1
ATOM 798 O O . ASN A 1 102 ? 31.750 13.520 -33.411 1.00 71.31 102 ASN A O 1
ATOM 802 N N . GLY A 1 103 ? 30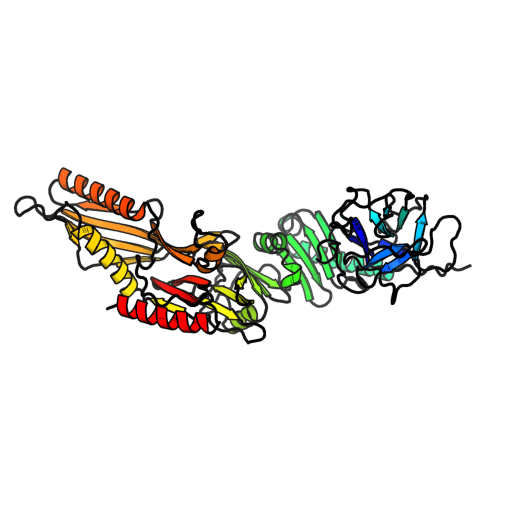.088 14.672 -32.429 1.00 71.19 103 GLY A N 1
ATOM 803 C CA . GLY A 1 103 ? 29.510 13.518 -31.724 1.00 71.19 103 GLY A CA 1
ATOM 804 C C . GLY A 1 103 ? 30.162 13.191 -30.373 1.00 71.19 103 GLY A C 1
ATOM 805 O O . GLY A 1 103 ? 29.886 12.135 -29.803 1.00 71.19 103 GLY A O 1
ATOM 806 N N . THR A 1 104 ? 31.005 14.080 -29.843 1.00 81.88 104 THR A N 1
ATOM 807 C CA . THR A 1 104 ? 31.568 13.979 -28.488 1.00 81.88 104 THR A CA 1
ATOM 808 C C . THR A 1 104 ? 30.995 15.042 -27.554 1.00 81.88 104 THR A C 1
ATOM 810 O O . THR A 1 104 ? 30.541 16.096 -27.997 1.00 81.88 104 THR A O 1
ATOM 813 N N . GLN A 1 105 ? 30.946 14.725 -26.262 1.00 87.75 105 GLN A N 1
ATOM 814 C CA . GLN A 1 105 ? 30.618 15.643 -25.184 1.00 87.75 105 GLN A CA 1
ATOM 815 C C . GLN A 1 105 ? 31.932 16.043 -24.536 1.00 87.75 105 GLN A C 1
ATOM 817 O O . GLN A 1 105 ? 32.644 15.182 -24.032 1.00 87.75 105 GLN A O 1
ATOM 822 N N . ASP A 1 106 ? 32.206 17.332 -24.561 1.00 87.12 106 ASP A N 1
ATOM 823 C CA . ASP A 1 106 ? 33.306 18.029 -23.910 1.00 87.12 106 ASP A CA 1
ATOM 824 C C . ASP A 1 106 ? 32.998 18.339 -22.436 1.00 87.12 106 ASP A C 1
ATOM 826 O O . ASP A 1 106 ? 31.891 18.100 -21.953 1.00 87.12 106 ASP A O 1
ATOM 830 N N . GLY A 1 107 ? 33.966 18.882 -21.693 1.00 87.12 107 GLY A N 1
ATOM 831 C CA . GLY A 1 107 ? 33.781 19.219 -20.279 1.00 87.12 107 GLY A CA 1
ATOM 832 C C . GLY A 1 107 ? 34.044 18.059 -19.317 1.00 87.12 107 GLY A C 1
ATOM 833 O O . GLY A 1 107 ? 33.724 18.168 -18.126 1.00 87.12 107 GLY A O 1
ATOM 834 N N . TRP A 1 108 ? 34.651 16.974 -19.798 1.00 95.94 108 TRP A N 1
ATOM 835 C CA . TRP A 1 108 ? 35.222 15.941 -18.941 1.00 95.94 108 TRP A CA 1
ATOM 836 C C . TRP A 1 108 ? 36.600 16.369 -18.445 1.00 95.94 108 TRP A C 1
ATOM 838 O O . TRP A 1 108 ? 37.378 16.997 -19.162 1.00 95.94 108 TRP A O 1
ATOM 848 N N . ARG A 1 109 ? 36.898 16.040 -17.193 1.00 96.12 109 ARG A N 1
ATOM 849 C CA . ARG A 1 109 ? 38.110 16.421 -16.474 1.00 96.12 109 ARG A CA 1
ATOM 850 C C . ARG A 1 109 ? 38.723 15.193 -15.837 1.00 96.12 109 ARG A C 1
ATOM 852 O O . ARG A 1 109 ? 38.024 14.356 -15.277 1.00 96.12 109 ARG A O 1
ATOM 859 N N . TRP A 1 110 ? 40.035 15.100 -15.907 1.00 95.12 110 TRP A N 1
ATOM 860 C CA . TRP A 1 110 ? 40.789 14.151 -15.116 1.00 95.12 110 TRP A CA 1
ATOM 861 C C . TRP A 1 110 ? 40.900 14.668 -13.678 1.00 95.12 110 TRP A C 1
ATOM 863 O O . TRP A 1 110 ? 41.172 15.846 -13.449 1.00 95.12 110 TRP A O 1
ATOM 873 N N . CYS A 1 111 ? 40.671 13.794 -12.703 1.00 93.88 111 CYS A N 1
ATOM 874 C CA . CYS A 1 111 ? 40.851 14.118 -11.295 1.00 93.88 111 CYS A CA 1
ATOM 875 C C . CYS A 1 111 ? 42.239 13.682 -10.812 1.00 93.88 111 CYS A C 1
ATOM 877 O O . CYS A 1 111 ? 42.544 12.495 -10.803 1.00 93.88 111 CYS A O 1
ATOM 879 N N . ASN A 1 112 ? 43.050 14.607 -10.307 1.00 91.50 112 ASN A N 1
ATOM 880 C CA . ASN A 1 112 ? 44.410 14.355 -9.825 1.00 91.50 112 ASN A CA 1
ATOM 881 C C . ASN A 1 112 ? 44.465 13.440 -8.579 1.00 91.50 112 ASN A C 1
ATOM 883 O O . ASN A 1 112 ? 45.494 12.839 -8.276 1.00 91.50 112 ASN A O 1
ATOM 887 N N . ARG A 1 113 ? 43.345 13.275 -7.861 1.00 89.56 113 ARG A N 1
ATOM 888 C CA . ARG A 1 113 ? 43.277 12.459 -6.633 1.00 89.56 113 ARG A CA 1
ATOM 889 C C . ARG A 1 113 ? 42.839 11.022 -6.904 1.00 89.56 113 ARG A C 1
ATOM 891 O O . ARG A 1 113 ? 43.543 10.083 -6.545 1.00 89.56 113 ARG A O 1
ATOM 898 N N . CYS A 1 114 ? 41.691 10.833 -7.552 1.00 91.62 114 CYS A N 1
ATOM 899 C CA . CYS A 1 114 ? 41.188 9.492 -7.876 1.00 91.62 114 CYS A CA 1
ATOM 900 C C . CYS A 1 114 ? 41.661 8.975 -9.238 1.00 91.62 114 CYS A C 1
ATOM 902 O O . CYS A 1 114 ? 41.435 7.810 -9.548 1.00 91.62 114 CYS A O 1
ATOM 904 N N . GLN A 1 115 ? 42.290 9.823 -10.059 1.00 93.25 115 GLN A N 1
ATOM 905 C CA . GLN A 1 115 ? 42.658 9.554 -11.457 1.00 93.25 115 GLN A CA 1
ATOM 906 C C . GLN A 1 115 ? 41.458 9.303 -12.387 1.00 93.25 115 GLN A C 1
ATOM 908 O O . GLN A 1 115 ? 41.636 8.915 -13.539 1.00 93.25 115 GLN A O 1
ATOM 913 N N . GLY A 1 116 ? 40.234 9.520 -11.902 1.00 93.50 116 GLY A N 1
ATOM 914 C CA . GLY A 1 116 ? 38.994 9.268 -12.627 1.00 93.50 116 GLY A CA 1
ATOM 915 C C . GLY A 1 116 ? 38.681 10.326 -13.683 1.00 93.50 116 GLY A C 1
ATOM 916 O O . GLY A 1 116 ? 39.091 11.482 -13.552 1.00 93.50 116 GLY A O 1
ATOM 917 N N . LEU A 1 117 ? 37.919 9.936 -14.707 1.00 95.69 117 LEU A N 1
ATOM 918 C CA . LEU A 1 117 ? 37.343 10.863 -15.684 1.00 95.69 117 LEU A CA 1
ATOM 919 C C . LEU A 1 117 ? 35.973 11.361 -15.200 1.00 95.69 117 LEU A C 1
ATOM 921 O O . LEU A 1 117 ? 35.025 10.582 -15.082 1.00 95.69 117 LEU A O 1
ATOM 925 N N . ILE A 1 118 ? 35.875 12.658 -14.921 1.00 95.94 118 ILE A N 1
ATOM 926 C CA . ILE A 1 118 ? 34.767 13.298 -14.206 1.00 95.94 118 ILE A CA 1
ATOM 927 C C . ILE A 1 118 ? 34.123 14.372 -15.078 1.00 95.94 118 ILE A C 1
ATOM 929 O O . ILE A 1 118 ? 34.805 15.234 -15.627 1.00 95.94 118 ILE A O 1
ATOM 933 N N . PHE A 1 119 ? 32.803 14.361 -15.197 1.00 94.19 119 PHE A N 1
ATOM 934 C CA . PHE A 1 119 ? 32.079 15.388 -15.930 1.00 94.19 119 PHE A CA 1
ATOM 935 C C . PHE A 1 119 ? 31.921 16.651 -15.080 1.00 94.19 119 PHE A C 1
ATOM 937 O O . PHE A 1 119 ? 31.317 16.618 -14.016 1.00 94.19 119 PHE A O 1
ATOM 944 N N . SER A 1 120 ? 32.438 17.783 -15.558 1.00 88.00 120 SER A N 1
ATOM 945 C CA . SER A 1 120 ? 32.424 19.046 -14.801 1.00 88.00 120 SER A CA 1
ATOM 946 C C . SER A 1 120 ? 31.213 19.943 -15.082 1.00 88.00 120 SER A C 1
ATOM 948 O O . SER A 1 120 ? 31.034 20.962 -14.415 1.00 88.00 120 SER A O 1
ATOM 950 N N . GLY A 1 121 ? 30.363 19.578 -16.048 1.00 76.12 121 GLY A N 1
ATOM 951 C CA . GLY A 1 121 ? 29.264 20.427 -16.525 1.00 76.12 121 GLY A CA 1
ATOM 952 C C . GLY A 1 121 ? 28.142 20.685 -15.512 1.00 76.12 121 GLY A C 1
ATOM 953 O O . GLY A 1 121 ? 27.369 21.618 -15.704 1.00 76.12 121 GLY A O 1
ATOM 954 N N . PHE A 1 122 ? 28.068 19.903 -14.430 1.00 73.12 122 PHE A N 1
ATOM 955 C CA . PHE A 1 122 ? 27.084 20.058 -13.347 1.00 73.12 122 PHE A CA 1
ATOM 956 C C . PHE A 1 122 ? 27.741 20.262 -11.969 1.00 73.12 122 PHE A C 1
ATOM 958 O O . PHE A 1 122 ? 27.109 20.052 -10.935 1.00 73.12 122 PHE A O 1
ATOM 965 N N . GLY A 1 123 ? 29.012 20.676 -11.949 1.00 75.38 123 GLY A N 1
ATOM 966 C CA . GLY A 1 123 ? 29.830 20.791 -10.740 1.00 75.38 123 GLY A CA 1
ATOM 967 C C . GLY A 1 123 ? 30.895 19.699 -10.646 1.00 75.38 123 GLY A C 1
ATOM 968 O O . GLY A 1 123 ? 30.990 18.823 -11.500 1.00 75.38 123 GLY A O 1
ATOM 969 N N . GLN A 1 124 ? 31.738 19.771 -9.613 1.00 79.81 124 GLN A N 1
ATOM 970 C CA . GLN A 1 124 ? 32.912 18.897 -9.502 1.00 79.81 124 GLN A CA 1
ATOM 971 C C . GLN A 1 124 ? 32.579 17.475 -9.043 1.00 79.81 124 GLN A C 1
ATOM 973 O O . GLN A 1 124 ? 33.387 16.595 -9.289 1.00 79.81 124 GLN A O 1
ATOM 978 N N . GLY A 1 125 ? 31.421 17.232 -8.417 1.00 86.12 125 GLY A N 1
ATOM 979 C CA . GLY A 1 125 ? 31.084 15.936 -7.812 1.00 86.12 125 GLY A CA 1
ATOM 980 C C . GLY A 1 125 ? 31.919 15.614 -6.571 1.00 86.12 125 GLY A C 1
ATOM 981 O O . GLY A 1 125 ? 32.834 16.357 -6.227 1.00 86.12 125 GLY A O 1
ATOM 982 N N . ILE A 1 126 ? 31.604 14.503 -5.902 1.00 88.81 126 ILE A N 1
ATOM 983 C CA . ILE A 1 126 ? 32.314 14.039 -4.702 1.00 88.81 126 ILE A CA 1
ATOM 984 C C . ILE A 1 126 ? 33.279 12.902 -5.060 1.00 88.81 126 ILE A C 1
ATOM 986 O O . ILE A 1 126 ? 32.929 11.970 -5.793 1.00 88.81 126 ILE A O 1
ATOM 990 N N . CYS A 1 127 ? 34.506 13.016 -4.557 1.00 91.25 127 CYS A N 1
ATOM 991 C CA . CYS A 1 127 ? 35.595 12.061 -4.715 1.00 91.25 127 CYS A CA 1
ATOM 992 C C . CYS A 1 127 ? 35.572 10.995 -3.604 1.00 91.25 127 CYS A C 1
ATOM 994 O O . CYS A 1 127 ? 34.770 11.062 -2.677 1.00 91.25 127 CYS A O 1
ATOM 996 N N . TRP A 1 128 ? 36.477 10.017 -3.687 1.00 87.94 128 TRP A N 1
ATOM 997 C CA . TRP A 1 128 ? 36.570 8.885 -2.752 1.00 87.94 128 TRP A CA 1
ATOM 998 C C . TRP A 1 128 ? 36.726 9.297 -1.280 1.00 87.94 128 TRP A C 1
ATOM 1000 O O . TRP A 1 128 ? 36.318 8.565 -0.389 1.00 87.94 128 TRP A O 1
ATOM 1010 N N . ASP A 1 129 ? 37.304 10.467 -1.018 1.00 87.25 129 ASP A N 1
ATOM 1011 C CA . ASP A 1 129 ? 37.583 10.969 0.326 1.00 87.25 129 ASP A CA 1
ATOM 1012 C C . ASP A 1 129 ? 36.497 11.918 0.861 1.00 87.25 129 ASP A C 1
ATOM 1014 O O . ASP A 1 129 ? 36.711 12.620 1.847 1.00 87.25 129 ASP A O 1
ATOM 1018 N N . GLY A 1 130 ? 35.349 11.997 0.183 1.00 86.25 130 GLY A N 1
ATOM 1019 C CA . GLY A 1 130 ? 34.251 12.897 0.541 1.00 86.25 130 GLY A CA 1
ATOM 1020 C C . GLY A 1 130 ? 34.462 14.360 0.127 1.00 86.25 130 GLY A C 1
ATOM 1021 O O . GLY A 1 130 ? 33.537 15.160 0.253 1.00 86.25 130 GLY A O 1
ATOM 1022 N N . ASN A 1 131 ? 35.631 14.724 -0.414 1.00 91.25 131 ASN A N 1
ATOM 1023 C CA . ASN A 1 131 ? 35.909 16.075 -0.912 1.00 91.25 131 ASN A CA 1
ATOM 1024 C C . ASN A 1 131 ? 35.613 16.202 -2.422 1.00 91.25 131 ASN A C 1
ATOM 1026 O O . ASN A 1 131 ? 35.604 15.192 -3.130 1.00 91.25 131 ASN A O 1
ATOM 1030 N N . PRO A 1 132 ? 35.433 17.423 -2.965 1.00 93.06 132 PRO A N 1
ATOM 1031 C CA . PRO A 1 132 ? 35.239 17.633 -4.402 1.00 93.06 132 PRO A CA 1
ATOM 1032 C C . PRO A 1 132 ? 36.391 17.104 -5.266 1.00 93.06 132 PRO A C 1
ATOM 1034 O O . PRO A 1 132 ? 37.545 17.116 -4.834 1.00 93.06 132 PRO A O 1
ATOM 1037 N N . HIS A 1 133 ? 36.124 16.639 -6.489 1.00 93.06 133 HIS A N 1
ATOM 1038 C CA . HIS A 1 133 ? 37.200 16.190 -7.391 1.00 93.06 133 HIS A CA 1
ATOM 1039 C C . HIS A 1 133 ? 38.210 17.313 -7.695 1.00 93.06 133 HIS A C 1
ATOM 1041 O O . HIS A 1 133 ? 37.840 18.468 -7.893 1.00 93.06 133 HIS A O 1
ATOM 1047 N N . ASP A 1 134 ? 39.500 16.962 -7.734 1.00 93.62 134 ASP A N 1
ATOM 1048 C CA . ASP A 1 134 ? 40.604 17.907 -7.954 1.00 93.62 134 ASP A CA 1
ATOM 1049 C C . ASP A 1 134 ? 41.015 17.905 -9.426 1.00 93.62 134 ASP A C 1
ATOM 1051 O O . ASP A 1 134 ? 41.612 16.943 -9.899 1.00 93.62 134 ASP A O 1
ATOM 1055 N N . PHE A 1 135 ? 40.715 18.982 -10.147 1.00 94.38 135 PHE A N 1
ATOM 1056 C CA . PHE A 1 135 ? 41.038 19.112 -11.572 1.00 94.38 135 PHE A CA 1
ATOM 1057 C C . PHE A 1 135 ? 42.363 19.837 -11.835 1.00 94.38 135 PHE A C 1
ATOM 1059 O O . PHE A 1 135 ? 42.629 20.235 -12.972 1.00 94.38 135 PHE A O 1
ATOM 1066 N N . THR A 1 136 ? 43.201 20.033 -10.812 1.00 93.75 136 THR A N 1
ATOM 1067 C CA . THR A 1 136 ? 44.519 20.658 -10.971 1.00 93.75 136 THR A CA 1
ATOM 1068 C C . THR A 1 136 ? 45.359 19.864 -11.969 1.00 93.75 136 THR A C 1
ATOM 1070 O O . THR A 1 136 ? 45.610 18.678 -11.782 1.00 93.75 136 THR A O 1
ATOM 1073 N N . GLY A 1 137 ? 45.785 20.518 -13.052 1.00 89.88 137 GLY A N 1
ATOM 1074 C CA . GLY A 1 137 ? 46.556 19.882 -14.126 1.00 89.88 137 GLY A CA 1
ATOM 1075 C C . GLY A 1 137 ? 45.726 19.119 -15.167 1.00 89.88 137 GLY A C 1
ATOM 1076 O O . GLY A 1 137 ? 46.306 18.572 -16.102 1.00 89.88 137 GLY A O 1
ATOM 1077 N N . SER A 1 138 ? 44.392 19.099 -15.063 1.00 92.94 138 SER A N 1
ATOM 1078 C CA . SER A 1 138 ? 43.525 18.472 -16.070 1.00 92.94 138 SER A CA 1
ATOM 1079 C C . SER A 1 138 ? 43.420 19.302 -17.351 1.00 92.94 138 SER A C 1
ATOM 1081 O O . SER A 1 138 ? 43.145 20.501 -17.306 1.00 92.94 138 SER A O 1
ATOM 1083 N N . GLY A 1 139 ? 43.494 18.629 -18.503 1.00 90.62 139 GLY A N 1
ATOM 1084 C CA . GLY A 1 139 ? 42.994 19.152 -19.778 1.00 90.62 139 GLY A CA 1
ATOM 1085 C C . GLY A 1 139 ? 41.462 19.134 -19.875 1.00 90.62 139 GLY A C 1
ATOM 1086 O O . GLY A 1 139 ? 40.756 18.845 -18.900 1.00 90.62 139 GLY A O 1
ATOM 1087 N N . ASP A 1 140 ? 40.934 19.461 -21.055 1.00 92.38 140 ASP A N 1
ATOM 1088 C CA . ASP A 1 140 ? 39.535 19.198 -21.423 1.00 92.38 140 ASP A CA 1
ATOM 1089 C C . ASP A 1 140 ? 39.453 17.877 -22.170 1.00 92.38 140 ASP A C 1
ATOM 1091 O O . ASP A 1 140 ? 40.195 17.662 -23.123 1.00 92.38 140 ASP A O 1
ATOM 1095 N N . TYR A 1 141 ? 38.562 16.997 -21.746 1.00 94.31 141 TYR A N 1
ATOM 1096 C CA . TYR A 1 141 ? 38.365 15.709 -22.386 1.00 94.31 141 TYR A CA 1
ATOM 1097 C C . TYR A 1 141 ? 36.999 15.657 -23.046 1.00 94.31 141 TYR A C 1
ATOM 1099 O O . TYR A 1 141 ? 36.019 16.211 -22.535 1.00 94.31 141 TYR A O 1
ATOM 1107 N N . SER A 1 142 ? 36.945 14.945 -24.168 1.00 90.50 142 SER A N 1
ATOM 1108 C CA . SER A 1 142 ? 35.710 14.739 -24.909 1.00 90.50 142 SER A CA 1
ATOM 1109 C C . SER A 1 142 ? 35.403 13.251 -25.047 1.00 90.50 142 SER A C 1
ATOM 1111 O O . SER A 1 142 ? 36.225 12.466 -25.521 1.00 90.50 142 SER A O 1
ATOM 1113 N N . VAL A 1 143 ? 34.198 12.850 -24.642 1.00 89.25 143 VAL A N 1
ATOM 1114 C CA . VAL A 1 143 ? 33.742 11.453 -24.676 1.00 89.25 143 VAL A CA 1
ATOM 1115 C C . VAL A 1 143 ? 32.596 11.317 -25.667 1.00 89.25 143 VAL A C 1
ATOM 1117 O O . VAL A 1 143 ? 31.669 12.125 -25.690 1.00 89.25 143 VAL A O 1
ATOM 1120 N N . ARG A 1 144 ? 32.643 10.292 -26.515 1.00 81.06 144 ARG A N 1
ATOM 1121 C CA . ARG A 1 144 ? 31.647 10.079 -27.570 1.00 81.06 144 ARG A CA 1
ATOM 1122 C C . ARG A 1 144 ? 30.272 9.742 -26.981 1.00 81.06 144 ARG A C 1
ATOM 1124 O O . ARG A 1 144 ? 30.202 8.886 -26.104 1.00 81.06 144 ARG A O 1
ATOM 1131 N N . TYR A 1 145 ? 29.195 10.385 -27.456 1.00 71.69 145 TYR A N 1
ATOM 1132 C CA . TYR A 1 145 ? 27.817 10.166 -26.972 1.00 71.69 145 TYR A CA 1
ATOM 1133 C C . TYR A 1 145 ? 26.776 10.106 -28.103 1.00 71.69 145 TYR A C 1
ATOM 1135 O O . TYR A 1 145 ? 26.992 10.571 -29.224 1.00 71.69 145 TYR A O 1
ATOM 1143 N N . THR A 1 146 ? 25.596 9.556 -27.806 1.00 57.12 146 THR A N 1
ATOM 1144 C CA . THR A 1 146 ? 24.514 9.363 -28.787 1.00 57.12 146 THR A CA 1
ATOM 1145 C C . THR A 1 146 ? 23.738 10.636 -29.103 1.00 57.12 146 THR A C 1
ATOM 1147 O O . THR A 1 146 ? 22.614 10.817 -28.631 1.00 57.12 146 THR A O 1
ATOM 1150 N N . ARG A 1 147 ? 24.279 11.501 -29.961 1.00 47.41 147 ARG A N 1
ATOM 1151 C CA . ARG A 1 147 ? 23.389 12.350 -30.766 1.00 47.41 147 ARG A CA 1
ATOM 1152 C C . ARG A 1 147 ? 23.110 11.813 -32.167 1.00 47.41 147 ARG A C 1
ATOM 1154 O O . ARG A 1 147 ? 22.057 12.171 -32.656 1.00 47.41 147 ARG A O 1
ATOM 1161 N N . ASN A 1 148 ? 23.945 10.929 -32.745 1.00 46.25 148 ASN A N 1
ATOM 1162 C CA . ASN A 1 148 ? 23.683 10.299 -34.064 1.00 46.25 148 ASN A CA 1
ATOM 1163 C C . ASN A 1 148 ? 24.463 8.993 -34.394 1.00 46.25 148 ASN A C 1
ATOM 1165 O O . ASN A 1 148 ? 24.356 8.488 -35.502 1.00 46.25 148 ASN A O 1
ATOM 1169 N N . LEU A 1 149 ? 25.224 8.390 -33.469 1.00 46.97 149 LEU A N 1
ATOM 1170 C CA . LEU A 1 149 ? 26.177 7.315 -33.823 1.00 46.97 149 LEU A CA 1
ATOM 1171 C C . LEU A 1 149 ? 25.647 5.873 -33.811 1.00 46.97 149 LEU A C 1
ATOM 1173 O O . LEU A 1 149 ? 26.303 4.996 -34.363 1.00 46.97 149 LEU A O 1
ATOM 1177 N N . VAL A 1 150 ? 24.480 5.600 -33.216 1.00 47.75 150 VAL A N 1
ATOM 1178 C CA . VAL A 1 150 ? 23.926 4.228 -33.218 1.00 47.75 150 VAL A CA 1
ATOM 1179 C C . VAL A 1 150 ? 23.548 3.826 -34.649 1.00 47.75 150 VAL A C 1
ATOM 1181 O O . VAL A 1 150 ? 23.862 2.721 -35.062 1.00 47.75 150 VAL A O 1
ATOM 1184 N N . GLY A 1 151 ? 22.964 4.742 -35.431 1.00 45.56 151 GLY A N 1
ATOM 1185 C CA . GLY A 1 151 ? 22.590 4.485 -36.827 1.00 45.56 151 GLY A CA 1
ATOM 1186 C C . GLY A 1 151 ? 23.773 4.332 -37.786 1.00 45.56 151 GLY A C 1
ATOM 1187 O O . GLY A 1 151 ? 23.669 3.579 -38.746 1.00 45.56 151 GLY A O 1
ATOM 1188 N N . GLU A 1 152 ? 24.896 5.008 -37.522 1.00 46.59 152 GLU A N 1
ATOM 1189 C CA . GLU A 1 152 ? 26.076 4.987 -38.401 1.00 46.59 152 GLU A CA 1
ATOM 1190 C C . GLU A 1 152 ? 27.042 3.829 -38.103 1.00 46.59 152 GLU A C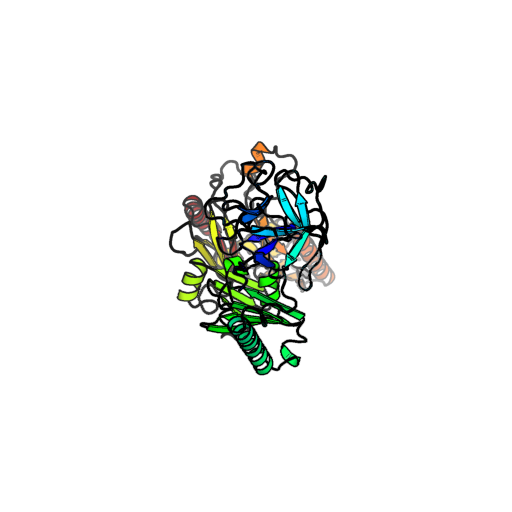 1
ATOM 1192 O O . GLU A 1 152 ? 27.662 3.308 -39.025 1.00 46.59 152 GLU A O 1
ATOM 1197 N N . LEU A 1 153 ? 27.180 3.414 -36.837 1.00 44.84 153 LEU A N 1
ATOM 1198 C CA . LEU A 1 153 ? 28.119 2.356 -36.434 1.00 44.84 153 LEU A CA 1
ATOM 1199 C C . LEU A 1 153 ? 27.454 0.995 -36.190 1.00 44.84 153 LEU A C 1
ATOM 1201 O O . LEU A 1 153 ? 28.126 -0.028 -36.281 1.00 44.84 153 LEU A O 1
ATOM 1205 N N . PHE A 1 154 ? 26.156 0.972 -35.867 1.00 49.19 154 PHE A N 1
ATOM 1206 C CA . PHE A 1 154 ? 25.428 -0.235 -35.458 1.00 49.19 154 PHE A CA 1
ATOM 1207 C C . PHE A 1 154 ? 23.980 -0.219 -35.999 1.00 49.19 154 PHE A C 1
ATOM 1209 O O . PHE A 1 154 ? 23.028 -0.102 -35.220 1.00 49.19 154 PHE A O 1
ATOM 1216 N N . PRO A 1 155 ? 23.781 -0.319 -37.327 1.00 53.78 155 PRO A N 1
ATOM 1217 C CA . PRO A 1 155 ? 22.467 -0.170 -37.963 1.00 53.78 155 PRO A CA 1
ATOM 1218 C C . PRO A 1 155 ? 21.404 -1.144 -37.424 1.00 53.78 155 PRO A C 1
ATOM 1220 O O . PRO A 1 155 ? 20.261 -0.737 -37.222 1.00 53.78 155 PRO A O 1
ATOM 1223 N N . ASP A 1 156 ? 21.782 -2.379 -37.085 1.00 54.88 156 ASP A N 1
ATOM 1224 C CA . ASP A 1 156 ? 20.868 -3.373 -36.495 1.00 54.88 156 ASP A CA 1
ATOM 1225 C C . ASP A 1 156 ? 20.379 -2.962 -35.097 1.00 54.88 156 ASP A C 1
ATOM 1227 O O . ASP A 1 156 ? 19.217 -3.158 -34.731 1.00 54.88 156 ASP A O 1
ATOM 1231 N N . LEU A 1 157 ? 21.250 -2.316 -34.318 1.00 54.97 157 LEU A N 1
ATOM 1232 C CA . LEU A 1 157 ? 20.914 -1.788 -32.999 1.00 54.97 157 LEU A CA 1
ATOM 1233 C C . LEU A 1 157 ? 19.988 -0.568 -33.138 1.00 54.97 157 LEU A C 1
ATOM 1235 O O . LEU A 1 157 ? 19.033 -0.427 -32.381 1.00 54.97 157 LEU A O 1
ATOM 1239 N N . ALA A 1 158 ? 20.209 0.291 -34.137 1.00 59.22 158 ALA A N 1
ATOM 1240 C CA . ALA A 1 158 ? 19.327 1.426 -34.413 1.00 59.22 158 ALA A CA 1
ATOM 1241 C C . ALA A 1 158 ? 17.917 0.990 -34.839 1.00 59.22 158 ALA A C 1
ATOM 1243 O O . ALA A 1 158 ? 16.940 1.551 -34.340 1.00 59.22 158 ALA A O 1
ATOM 1244 N N . ALA A 1 159 ? 17.820 -0.018 -35.712 1.00 59.22 159 ALA A N 1
ATOM 1245 C CA . ALA A 1 159 ? 16.549 -0.616 -36.112 1.00 59.22 159 ALA A CA 1
ATOM 1246 C C . ALA A 1 159 ? 15.817 -1.212 -34.900 1.00 59.22 159 ALA A C 1
ATOM 1248 O O . ALA A 1 159 ? 14.660 -0.890 -34.657 1.00 59.22 159 ALA A O 1
ATOM 1249 N N . THR A 1 160 ? 16.531 -1.957 -34.053 1.00 66.38 160 THR A N 1
ATOM 1250 C CA . THR A 1 160 ? 15.963 -2.526 -32.819 1.00 66.38 160 THR A CA 1
ATOM 1251 C C . THR A 1 160 ? 15.471 -1.439 -31.852 1.00 66.38 160 THR A C 1
ATOM 1253 O O . THR A 1 160 ? 14.408 -1.572 -31.247 1.00 66.38 160 THR A O 1
ATOM 1256 N N . ALA A 1 161 ? 16.208 -0.332 -31.710 1.00 65.38 161 ALA A N 1
ATOM 1257 C CA . ALA A 1 161 ? 15.796 0.796 -30.873 1.00 65.38 161 ALA A CA 1
ATOM 1258 C C . ALA A 1 161 ? 14.495 1.439 -31.374 1.00 65.38 161 ALA A C 1
ATOM 1260 O O . ALA A 1 161 ? 13.635 1.813 -30.576 1.00 65.38 161 ALA A O 1
ATOM 1261 N N . GLU A 1 162 ? 14.376 1.591 -32.692 1.00 70.12 162 GLU A N 1
ATOM 1262 C CA . GLU A 1 162 ? 13.185 2.123 -33.340 1.00 70.12 162 GLU A CA 1
ATOM 1263 C C . GLU A 1 162 ? 11.996 1.173 -33.189 1.00 70.12 162 GLU A C 1
ATOM 1265 O O . GLU A 1 162 ? 10.934 1.612 -32.757 1.00 70.12 162 GLU A O 1
ATOM 1270 N N . ASP A 1 163 ? 12.192 -0.128 -33.399 1.00 77.19 163 ASP A N 1
ATOM 1271 C CA . ASP A 1 163 ? 11.156 -1.142 -33.184 1.00 77.19 163 ASP A CA 1
ATOM 1272 C C . ASP A 1 163 ? 10.630 -1.120 -31.742 1.00 77.19 163 ASP A C 1
ATOM 1274 O O . ASP A 1 163 ? 9.425 -1.205 -31.496 1.00 77.19 163 ASP A O 1
ATOM 1278 N N . VAL A 1 164 ? 11.519 -0.977 -30.755 1.00 77.31 164 VAL A N 1
ATOM 1279 C CA . VAL A 1 164 ? 11.129 -0.873 -29.342 1.00 77.31 164 VAL A CA 1
ATOM 1280 C C . VAL A 1 164 ? 10.360 0.418 -29.061 1.00 77.31 164 VAL A C 1
ATOM 1282 O O . VAL A 1 164 ? 9.352 0.381 -28.349 1.00 77.31 164 VAL A O 1
ATOM 1285 N N . ARG A 1 165 ? 10.774 1.551 -29.644 1.00 78.69 165 ARG A N 1
ATOM 1286 C CA . ARG A 1 165 ? 10.011 2.807 -29.550 1.00 78.69 165 ARG A CA 1
ATOM 1287 C C . ARG A 1 165 ? 8.614 2.647 -30.136 1.00 78.69 165 ARG A C 1
ATOM 1289 O O . ARG A 1 165 ? 7.650 2.955 -29.441 1.00 78.69 165 ARG A O 1
ATOM 1296 N N . GLN A 1 166 ? 8.503 2.074 -31.332 1.00 84.75 166 GLN A N 1
ATOM 1297 C CA . GLN A 1 166 ? 7.223 1.833 -31.997 1.00 84.75 166 GLN A CA 1
ATOM 1298 C C . GLN A 1 166 ? 6.306 0.925 -31.178 1.00 84.75 166 GLN A C 1
ATOM 1300 O O . GLN A 1 166 ? 5.103 1.158 -31.125 1.00 84.75 166 GLN A O 1
ATOM 1305 N N . LYS A 1 167 ? 6.844 -0.076 -30.471 1.00 89.38 167 LYS A N 1
ATOM 1306 C CA . LYS A 1 167 ? 6.045 -0.914 -29.559 1.00 89.38 167 LYS A CA 1
ATOM 1307 C C . LYS A 1 167 ? 5.491 -0.128 -28.369 1.00 89.38 167 LYS A C 1
ATOM 1309 O O . LYS A 1 167 ? 4.354 -0.370 -27.962 1.00 89.38 167 LYS A O 1
ATOM 1314 N N . ILE A 1 168 ? 6.264 0.811 -27.822 1.00 89.75 168 ILE A N 1
ATOM 1315 C CA . ILE A 1 168 ? 5.803 1.713 -26.757 1.00 89.75 168 ILE A CA 1
ATOM 1316 C C . ILE A 1 168 ? 4.768 2.713 -27.293 1.00 89.75 168 ILE A C 1
ATOM 1318 O O . ILE A 1 168 ? 3.759 2.947 -26.630 1.00 89.75 168 ILE A O 1
ATOM 1322 N N . ASP A 1 169 ? 4.978 3.271 -28.485 1.00 88.69 169 ASP A N 1
ATOM 1323 C CA . ASP A 1 169 ? 4.029 4.194 -29.123 1.00 88.69 169 ASP A CA 1
ATOM 1324 C C . ASP A 1 169 ? 2.709 3.493 -29.462 1.00 88.69 169 ASP A C 1
ATOM 1326 O O . ASP A 1 169 ? 1.640 3.958 -29.072 1.00 88.69 169 ASP A O 1
ATOM 1330 N N . ALA A 1 170 ? 2.769 2.293 -30.043 1.00 93.00 170 ALA A N 1
ATOM 1331 C CA . ALA A 1 170 ? 1.590 1.470 -30.298 1.00 93.00 170 ALA A CA 1
ATOM 1332 C C . ALA A 1 170 ? 0.837 1.116 -29.004 1.00 93.00 170 ALA A C 1
ATOM 1334 O O . ALA A 1 170 ? -0.388 0.971 -29.004 1.00 93.00 170 ALA A O 1
ATOM 1335 N N . LYS A 1 171 ? 1.547 0.965 -27.878 1.00 95.56 171 LYS A N 1
ATOM 1336 C CA . LYS A 1 171 ? 0.914 0.792 -26.567 1.00 95.56 171 LYS A CA 1
ATOM 1337 C C . LYS A 1 171 ? 0.214 2.072 -26.110 1.00 95.56 171 LYS A C 1
ATOM 1339 O O . LYS A 1 171 ? -0.930 1.988 -25.670 1.00 95.56 171 LYS A O 1
ATOM 1344 N N . ALA A 1 172 ? 0.864 3.228 -26.231 1.00 94.94 172 ALA A N 1
ATOM 1345 C CA . ALA A 1 172 ? 0.268 4.520 -25.896 1.00 94.94 172 ALA A CA 1
ATOM 1346 C C . ALA A 1 172 ? -1.016 4.770 -26.703 1.00 94.94 172 ALA A C 1
ATOM 1348 O O . ALA A 1 172 ? -2.041 5.135 -26.131 1.00 94.94 172 ALA A O 1
ATOM 1349 N N . GLU A 1 173 ? -1.002 4.483 -28.005 1.00 96.19 173 GLU A N 1
ATOM 1350 C CA . GLU A 1 173 ? -2.182 4.587 -28.871 1.00 96.19 173 GLU A CA 1
ATOM 1351 C C . GLU A 1 173 ? -3.328 3.685 -28.402 1.00 96.19 173 GLU A C 1
ATOM 1353 O O . GLU A 1 173 ? -4.461 4.149 -28.275 1.00 96.19 173 GLU A O 1
ATOM 1358 N N . LYS A 1 174 ? -3.042 2.420 -28.058 1.00 97.00 174 LYS A N 1
ATOM 1359 C CA . LYS A 1 174 ? -4.047 1.482 -27.522 1.00 97.00 174 LYS A CA 1
ATOM 1360 C C . LYS A 1 174 ? -4.674 1.945 -26.209 1.00 97.00 174 LYS A C 1
ATOM 1362 O O . LYS A 1 174 ? -5.824 1.609 -25.946 1.00 97.00 174 LYS A O 1
ATOM 1367 N N . LEU A 1 175 ? -3.935 2.697 -25.397 1.00 96.06 175 LEU A N 1
ATOM 1368 C CA . LEU A 1 175 ? -4.438 3.286 -24.155 1.00 96.06 175 LEU A CA 1
ATOM 1369 C C . LEU A 1 175 ? -5.294 4.545 -24.397 1.00 96.06 175 LEU A C 1
ATOM 1371 O O . LEU A 1 175 ? -5.910 5.043 -23.461 1.00 96.06 175 LEU A O 1
ATOM 1375 N N . GLY A 1 176 ? -5.365 5.054 -25.634 1.00 95.88 176 GLY A N 1
ATOM 1376 C CA . GLY A 1 176 ? -6.095 6.276 -25.994 1.00 95.88 176 GLY A CA 1
ATOM 1377 C C . GLY A 1 176 ? -5.199 7.474 -26.331 1.00 95.88 176 GLY A C 1
ATOM 1378 O O . GLY A 1 176 ? -5.678 8.612 -26.353 1.00 95.88 176 GLY A O 1
ATOM 1379 N N . GLY A 1 177 ? -3.905 7.242 -26.573 1.00 94.38 177 GLY A N 1
ATOM 1380 C CA . GLY A 1 177 ? -2.925 8.274 -26.914 1.00 94.38 177 GLY A CA 1
ATOM 1381 C C . GLY A 1 177 ? -2.829 9.358 -25.840 1.00 94.38 177 GLY A C 1
ATOM 1382 O O . GLY A 1 177 ? -3.045 9.097 -24.656 1.00 94.38 177 GLY A O 1
ATOM 1383 N N . GLU A 1 178 ? -2.575 10.603 -26.252 1.00 93.94 178 GLU A N 1
ATOM 1384 C CA . GLU A 1 178 ? -2.388 11.734 -25.328 1.00 93.94 178 GLU A CA 1
ATOM 1385 C C . GLU A 1 178 ? -3.604 12.022 -24.430 1.00 93.94 178 GLU A C 1
ATOM 1387 O O . GLU A 1 178 ? -3.450 12.625 -23.366 1.00 93.94 178 GLU A O 1
ATOM 1392 N N . THR A 1 179 ? -4.802 11.543 -24.786 1.00 96.62 179 THR A N 1
ATOM 1393 C CA . THR A 1 179 ? -5.978 11.653 -23.905 1.00 96.62 179 THR A CA 1
ATOM 1394 C C . THR A 1 179 ? -5.728 10.923 -22.583 1.00 96.62 179 THR A C 1
ATOM 1396 O O . THR A 1 179 ? -5.990 11.474 -21.507 1.00 96.62 179 THR A O 1
ATOM 1399 N N . PHE A 1 180 ? -5.151 9.721 -22.662 1.00 96.44 180 PHE A N 1
ATOM 1400 C CA . PHE A 1 180 ? -4.782 8.911 -21.506 1.00 96.44 180 PHE A CA 1
ATOM 1401 C C . PHE A 1 180 ? -3.370 9.225 -21.008 1.00 96.44 180 PHE A C 1
ATOM 1403 O O . PHE A 1 180 ? -3.196 9.547 -19.836 1.00 96.44 180 PHE A O 1
ATOM 1410 N N . THR A 1 181 ? -2.361 9.162 -21.883 1.00 94.44 181 THR A N 1
ATOM 1411 C CA . THR A 1 181 ? -0.946 9.246 -21.487 1.00 94.44 181 THR A CA 1
ATOM 1412 C C . THR A 1 181 ? -0.503 10.674 -21.171 1.00 94.44 181 THR A C 1
ATOM 1414 O O . THR A 1 181 ? 0.434 10.875 -20.399 1.00 94.44 181 THR A O 1
ATOM 1417 N N . GLY A 1 182 ? -1.161 11.675 -21.763 1.00 93.94 182 GLY A N 1
ATOM 1418 C CA . GLY A 1 182 ? -0.606 13.021 -21.915 1.00 93.94 182 GLY A CA 1
ATOM 1419 C C . GLY A 1 182 ? 0.611 13.048 -22.857 1.00 93.94 182 GLY A C 1
ATOM 1420 O O . GLY A 1 182 ? 0.985 12.005 -23.411 1.00 93.94 182 GLY A O 1
ATOM 1421 N N . PRO A 1 183 ? 1.242 14.219 -23.054 1.00 87.62 183 PRO A N 1
ATOM 1422 C CA . PRO A 1 183 ? 2.390 14.367 -23.937 1.00 87.62 183 PRO A CA 1
ATOM 1423 C C . PRO A 1 183 ? 3.597 13.563 -23.440 1.00 87.62 183 PRO A C 1
ATOM 1425 O O . PRO A 1 183 ? 3.835 13.405 -22.236 1.00 87.62 183 PRO A O 1
ATOM 1428 N N . ARG A 1 184 ? 4.390 13.070 -24.394 1.00 84.75 184 ARG A N 1
ATOM 1429 C CA . ARG A 1 184 ? 5.651 12.359 -24.142 1.00 84.75 184 ARG A CA 1
ATOM 1430 C C . ARG A 1 184 ? 6.681 13.315 -23.531 1.00 84.75 184 ARG A C 1
ATOM 1432 O O . ARG A 1 184 ? 6.953 14.373 -24.089 1.00 84.75 184 ARG A O 1
ATOM 1439 N N . GLN A 1 185 ? 7.299 12.919 -22.419 1.00 79.06 185 GLN A N 1
ATOM 1440 C CA . GLN A 1 185 ? 8.296 13.732 -21.703 1.00 79.06 185 GLN A CA 1
ATOM 1441 C C . GLN A 1 185 ? 9.740 13.257 -21.933 1.00 79.06 185 GLN A C 1
ATOM 1443 O O . GLN A 1 185 ? 10.678 14.035 -21.782 1.00 79.06 185 GLN A O 1
ATOM 1448 N N . GLY A 1 186 ? 9.931 11.992 -22.316 1.00 66.38 186 GLY A N 1
ATOM 1449 C CA . GLY A 1 186 ? 11.249 11.392 -22.552 1.00 66.38 186 GLY A CA 1
ATOM 1450 C C . GLY A 1 186 ? 11.327 9.973 -21.996 1.00 66.38 186 GLY A C 1
ATOM 1451 O O . GLY A 1 186 ? 10.390 9.504 -21.365 1.00 66.38 186 GLY A O 1
ATOM 1452 N N . GLY A 1 187 ? 12.414 9.249 -22.243 1.00 60.22 187 GLY A N 1
ATOM 1453 C CA . GLY A 1 187 ? 12.532 7.848 -21.832 1.00 60.22 187 GLY A CA 1
ATOM 1454 C C . GLY A 1 187 ? 13.966 7.339 -21.863 1.00 60.22 187 GLY A C 1
ATOM 1455 O O . GLY A 1 187 ? 14.823 7.944 -22.511 1.00 60.22 187 GLY A O 1
ATOM 1456 N N . ALA A 1 188 ? 14.213 6.229 -21.170 1.00 55.12 188 ALA A N 1
ATOM 1457 C CA . ALA A 1 188 ? 15.512 5.573 -21.114 1.00 55.12 188 ALA A CA 1
ATOM 1458 C C . ALA A 1 188 ? 15.399 4.131 -21.627 1.00 55.12 188 ALA A C 1
ATOM 1460 O O . ALA A 1 188 ? 14.518 3.373 -21.229 1.00 55.12 188 ALA A O 1
ATOM 1461 N N . ALA A 1 189 ? 16.321 3.745 -22.506 1.00 51.72 189 ALA A N 1
ATOM 1462 C CA . ALA A 1 189 ? 16.563 2.349 -22.842 1.00 51.72 189 ALA A CA 1
ATOM 1463 C C . ALA A 1 189 ? 17.635 1.779 -21.906 1.00 51.72 189 ALA A C 1
ATOM 1465 O O . ALA A 1 189 ? 18.721 2.361 -21.774 1.00 51.72 189 ALA A O 1
ATOM 1466 N N . THR A 1 190 ? 17.352 0.632 -21.292 1.00 47.62 190 THR A N 1
ATOM 1467 C CA . THR A 1 190 ? 18.256 -0.048 -20.358 1.00 47.62 190 THR A CA 1
ATOM 1468 C C . THR A 1 190 ? 18.464 -1.492 -20.818 1.00 47.62 190 THR A C 1
ATOM 1470 O O . THR A 1 190 ? 17.578 -2.322 -20.679 1.00 47.62 190 THR A O 1
ATOM 1473 N N . GLY A 1 191 ? 19.634 -1.801 -21.382 1.00 40.44 191 GLY A N 1
ATOM 1474 C CA . GLY A 1 191 ? 20.007 -3.160 -21.804 1.00 40.44 191 GLY A CA 1
ATOM 1475 C C . GLY A 1 191 ? 21.100 -3.123 -22.870 1.00 40.44 191 GLY A C 1
ATOM 1476 O O . GLY A 1 191 ? 20.902 -2.531 -23.928 1.00 40.44 191 GLY A O 1
ATOM 1477 N N . LEU A 1 192 ? 22.276 -3.686 -22.576 1.00 39.62 192 LEU A N 1
ATOM 1478 C CA . LEU A 1 192 ? 23.530 -3.360 -23.273 1.00 39.62 192 LEU A CA 1
ATOM 1479 C C . LEU A 1 192 ? 23.845 -4.148 -24.554 1.00 39.62 192 LEU A C 1
ATOM 1481 O O . LEU A 1 192 ? 24.926 -3.959 -25.103 1.00 39.62 192 LEU A O 1
ATOM 1485 N N . THR A 1 193 ? 22.913 -4.938 -25.094 1.00 41.19 193 THR A N 1
ATOM 1486 C CA . THR A 1 193 ? 23.132 -5.630 -26.384 1.00 41.19 193 THR A CA 1
ATOM 1487 C C . THR A 1 193 ? 21.922 -5.693 -27.329 1.00 41.19 193 THR A C 1
ATOM 1489 O O . THR A 1 193 ? 22.122 -6.007 -28.497 1.00 41.19 193 THR A O 1
ATOM 1492 N N . SER A 1 194 ? 20.691 -5.384 -26.885 1.00 49.72 194 SER A N 1
ATOM 1493 C CA . SER A 1 194 ? 19.474 -5.675 -27.684 1.00 49.72 194 SER A CA 1
ATOM 1494 C C . SER A 1 194 ? 18.195 -4.884 -27.343 1.00 49.72 194 SER A C 1
ATOM 1496 O O . SER A 1 194 ? 17.134 -5.209 -27.863 1.00 49.72 194 SER A O 1
ATOM 1498 N N . PHE A 1 195 ? 18.244 -3.836 -26.506 1.00 60.62 195 PHE A N 1
ATOM 1499 C CA . PHE A 1 195 ? 17.032 -3.117 -26.046 1.00 60.62 195 PHE A CA 1
ATOM 1500 C C . PHE A 1 195 ? 15.966 -4.025 -25.406 1.00 60.62 195 PHE A C 1
ATOM 1502 O O . PHE A 1 195 ? 14.765 -3.803 -25.560 1.00 60.62 195 PHE A O 1
ATOM 1509 N N . ASP A 1 196 ? 16.404 -5.032 -24.650 1.00 66.56 196 ASP A N 1
ATOM 1510 C CA . ASP A 1 196 ? 15.503 -5.973 -23.977 1.00 66.56 196 ASP A CA 1
ATOM 1511 C C . ASP A 1 196 ? 14.524 -5.283 -23.030 1.00 66.56 196 ASP A C 1
ATOM 1513 O O . ASP A 1 196 ? 13.422 -5.791 -22.832 1.00 66.56 196 ASP A O 1
ATOM 1517 N N . ILE A 1 197 ? 14.916 -4.128 -22.476 1.00 68.88 197 ILE A N 1
ATOM 1518 C CA . ILE A 1 197 ? 14.085 -3.297 -21.614 1.00 68.88 197 ILE A CA 1
ATOM 1519 C C . ILE A 1 197 ? 14.188 -1.831 -22.037 1.00 68.88 197 ILE A C 1
ATOM 1521 O O . ILE A 1 197 ? 15.273 -1.284 -22.260 1.00 68.88 197 ILE A O 1
ATOM 1525 N N . ALA A 1 198 ? 13.043 -1.166 -22.106 1.00 74.94 198 ALA A N 1
ATOM 1526 C CA . ALA A 1 198 ? 12.964 0.271 -22.310 1.00 74.94 198 ALA A CA 1
ATOM 1527 C C . ALA A 1 198 ? 11.799 0.860 -21.523 1.00 74.94 198 ALA A C 1
ATOM 1529 O O . ALA A 1 198 ? 10.828 0.173 -21.221 1.00 74.94 198 ALA A O 1
ATOM 1530 N N . SER A 1 199 ? 11.864 2.151 -21.223 1.00 82.88 199 SER A N 1
ATOM 1531 C CA . SER A 1 199 ? 10.720 2.884 -20.698 1.00 82.88 199 SER A CA 1
ATOM 1532 C C . SER A 1 199 ? 10.591 4.252 -21.348 1.00 82.88 199 SER A C 1
ATOM 1534 O O . SER A 1 199 ? 11.566 4.868 -21.784 1.00 82.88 199 SER A O 1
ATOM 1536 N N . THR A 1 200 ? 9.358 4.736 -21.433 1.00 84.38 200 THR A N 1
ATOM 1537 C CA . THR A 1 200 ? 9.044 6.114 -21.803 1.00 84.38 200 THR A CA 1
ATOM 1538 C C . THR A 1 200 ? 8.108 6.706 -20.767 1.00 84.38 200 THR A C 1
ATOM 1540 O O . THR A 1 200 ? 7.049 6.152 -20.474 1.00 84.38 200 THR A O 1
ATOM 1543 N N . ARG A 1 201 ? 8.493 7.870 -20.254 1.00 85.62 201 ARG A N 1
ATOM 1544 C CA . ARG A 1 201 ? 7.672 8.721 -19.409 1.00 85.62 201 ARG A CA 1
ATOM 1545 C C . ARG A 1 201 ? 6.788 9.618 -20.268 1.00 85.62 201 ARG A C 1
ATOM 1547 O O . ARG A 1 201 ? 7.259 10.329 -21.163 1.00 85.62 201 ARG A O 1
ATOM 1554 N N . TYR A 1 202 ? 5.512 9.609 -19.931 1.00 89.25 202 TYR A N 1
ATOM 1555 C CA . TYR A 1 202 ? 4.513 10.563 -20.377 1.00 89.25 202 TYR A CA 1
ATOM 1556 C C . TYR A 1 202 ? 4.046 11.386 -19.173 1.00 89.25 202 TYR A C 1
ATOM 1558 O O . TYR A 1 202 ? 4.323 11.050 -18.017 1.00 89.25 202 TYR A O 1
ATOM 1566 N N . GLU A 1 203 ? 3.327 12.474 -19.425 1.00 88.81 203 GLU A N 1
ATOM 1567 C CA . GLU A 1 203 ? 2.803 13.328 -18.356 1.00 88.81 203 GLU A CA 1
ATOM 1568 C C . GLU A 1 203 ? 1.994 12.537 -17.312 1.00 88.81 203 GLU A C 1
ATOM 1570 O O . GLU A 1 203 ? 2.220 12.689 -16.109 1.00 88.81 203 GLU A O 1
ATOM 1575 N N . LYS A 1 204 ? 1.110 11.631 -17.746 1.00 92.44 204 LYS A N 1
ATOM 1576 C CA . LYS A 1 204 ? 0.156 10.932 -16.869 1.00 92.44 204 LYS A CA 1
ATOM 1577 C C . LYS A 1 204 ? 0.533 9.486 -16.549 1.00 92.44 204 LYS A C 1
ATOM 1579 O O . LYS A 1 204 ? 0.103 8.979 -15.517 1.00 92.44 204 LYS A O 1
ATOM 1584 N N . CYS A 1 205 ? 1.376 8.847 -17.360 1.00 94.69 205 CYS A N 1
ATOM 1585 C CA . CYS A 1 205 ? 1.822 7.467 -17.142 1.00 94.69 205 CYS A CA 1
ATOM 1586 C C . CYS A 1 205 ? 3.302 7.257 -17.500 1.00 94.69 205 CYS A C 1
ATOM 1588 O O . CYS A 1 205 ? 3.945 8.112 -18.108 1.00 94.69 205 CYS A O 1
ATOM 1590 N N . THR A 1 206 ? 3.848 6.103 -17.137 1.00 92.25 206 THR A N 1
ATOM 1591 C CA . THR A 1 206 ? 5.137 5.616 -17.641 1.00 92.25 206 THR A CA 1
ATOM 1592 C C . THR A 1 206 ? 4.897 4.252 -18.272 1.00 92.25 206 THR A C 1
ATOM 1594 O O . THR A 1 206 ? 4.340 3.370 -17.627 1.00 92.25 206 THR A O 1
ATOM 1597 N N . ILE A 1 207 ? 5.290 4.084 -19.536 1.00 92.50 207 ILE A N 1
ATOM 1598 C CA . ILE A 1 207 ? 5.157 2.817 -20.262 1.00 92.50 207 ILE A CA 1
ATOM 1599 C C . ILE A 1 207 ? 6.516 2.132 -20.278 1.00 92.50 207 ILE A C 1
ATOM 1601 O O . ILE A 1 207 ? 7.490 2.693 -20.784 1.00 92.50 207 ILE A O 1
ATOM 1605 N N . PHE A 1 208 ? 6.565 0.921 -19.743 1.00 86.94 208 PHE A N 1
ATOM 1606 C CA . PHE A 1 208 ? 7.715 0.030 -19.785 1.00 86.94 208 PHE A CA 1
ATOM 1607 C C . PHE A 1 208 ? 7.516 -0.991 -20.892 1.00 86.94 208 PHE A C 1
ATOM 1609 O O . PHE A 1 208 ? 6.398 -1.416 -21.152 1.00 86.94 208 PHE A O 1
ATOM 1616 N N . TYR A 1 209 ? 8.601 -1.396 -21.528 1.00 85.12 209 TYR A N 1
ATOM 1617 C CA . TYR A 1 209 ? 8.652 -2.462 -22.509 1.00 85.12 209 TYR A CA 1
ATOM 1618 C C . TYR A 1 209 ? 9.704 -3.473 -22.082 1.00 85.12 209 TYR A C 1
ATOM 1620 O O . TYR A 1 209 ? 10.818 -3.089 -21.727 1.00 85.12 209 TYR A O 1
ATOM 1628 N N . HIS A 1 210 ? 9.353 -4.751 -22.173 1.00 79.31 210 HIS A N 1
ATOM 1629 C CA . HIS A 1 210 ? 10.266 -5.872 -22.036 1.00 79.31 210 HIS A CA 1
ATOM 1630 C C . HIS A 1 210 ? 10.088 -6.821 -23.223 1.00 79.31 210 HIS A C 1
ATOM 1632 O O . HIS A 1 210 ? 8.955 -7.157 -23.579 1.00 79.31 210 HIS A O 1
ATOM 1638 N N . LYS A 1 211 ? 11.184 -7.298 -23.820 1.00 76.06 211 LYS A N 1
ATOM 1639 C CA . LYS A 1 211 ? 11.126 -8.111 -25.048 1.00 76.06 211 LYS A CA 1
ATOM 1640 C C . LYS A 1 211 ? 10.256 -9.365 -24.938 1.00 76.06 211 LYS A C 1
ATOM 1642 O O . LYS A 1 211 ? 9.581 -9.710 -25.902 1.00 76.06 211 LYS A O 1
ATOM 1647 N N . ASP A 1 212 ? 10.249 -10.006 -23.770 1.00 76.12 212 ASP A N 1
ATOM 1648 C CA . ASP A 1 212 ? 9.583 -11.300 -23.579 1.00 76.12 212 ASP A CA 1
ATOM 1649 C C . ASP A 1 212 ? 8.119 -11.180 -23.133 1.00 76.12 212 ASP A C 1
ATOM 1651 O O . ASP A 1 212 ? 7.348 -12.111 -23.339 1.00 76.12 212 ASP A O 1
ATOM 1655 N N . VAL A 1 213 ? 7.721 -10.054 -22.523 1.00 79.69 213 VAL A N 1
ATOM 1656 C CA . VAL A 1 213 ? 6.371 -9.899 -21.934 1.00 79.69 213 VAL A CA 1
ATOM 1657 C C . VAL A 1 213 ? 5.570 -8.738 -22.526 1.00 79.69 213 VAL A C 1
ATOM 1659 O O . VAL A 1 213 ? 4.356 -8.689 -22.358 1.00 79.69 213 VAL A O 1
ATOM 1662 N N . GLY A 1 214 ? 6.205 -7.842 -23.284 1.00 85.69 214 GLY A N 1
ATOM 1663 C CA . GLY A 1 214 ? 5.543 -6.736 -23.968 1.00 85.69 214 GLY A CA 1
ATOM 1664 C C . GLY A 1 214 ? 5.591 -5.419 -23.196 1.00 85.69 214 GLY A C 1
ATOM 1665 O O . GLY A 1 214 ? 6.505 -5.182 -22.407 1.00 85.69 214 GLY A O 1
ATOM 1666 N N . ALA A 1 215 ? 4.641 -4.530 -23.505 1.00 90.19 215 ALA A N 1
ATOM 1667 C CA . ALA A 1 215 ? 4.589 -3.177 -22.963 1.00 90.19 215 ALA A CA 1
ATOM 1668 C C . ALA A 1 215 ? 3.436 -2.980 -21.970 1.00 90.19 215 ALA A C 1
ATOM 1670 O O . ALA A 1 215 ? 2.273 -3.247 -22.300 1.00 90.19 215 ALA A O 1
ATOM 1671 N N . PHE A 1 216 ? 3.770 -2.439 -20.799 1.00 94.94 216 PHE A N 1
ATOM 1672 C CA . PHE A 1 216 ? 2.867 -2.234 -19.672 1.00 94.94 216 PHE A CA 1
ATOM 1673 C C . PHE A 1 216 ? 3.020 -0.840 -19.089 1.00 94.94 216 PHE A C 1
ATOM 1675 O O . PHE A 1 216 ? 4.130 -0.310 -18.988 1.00 94.94 216 PHE A O 1
ATOM 1682 N N . GLU A 1 217 ? 1.897 -0.239 -18.721 1.00 96.12 217 GLU A N 1
ATOM 1683 C CA . GLU A 1 217 ? 1.878 1.089 -18.122 1.00 96.12 217 GLU A CA 1
ATOM 1684 C C . GLU A 1 217 ? 1.743 1.042 -16.595 1.00 96.12 217 GLU A C 1
ATOM 1686 O O . GLU A 1 217 ? 1.113 0.144 -16.036 1.00 96.12 217 GLU A O 1
ATOM 1691 N N . ILE A 1 218 ? 2.324 2.048 -15.942 1.00 96.75 218 ILE A N 1
ATOM 1692 C CA . ILE A 1 218 ? 1.949 2.469 -14.589 1.00 96.75 218 ILE A CA 1
ATOM 1693 C C . ILE A 1 218 ? 1.503 3.937 -14.625 1.00 96.75 218 ILE A C 1
ATOM 1695 O O . ILE A 1 218 ? 2.144 4.769 -15.288 1.00 96.75 218 ILE A O 1
ATOM 1699 N N . HIS A 1 219 ? 0.466 4.298 -13.867 1.00 95.44 219 HIS A N 1
ATOM 1700 C CA . HIS A 1 219 ? -0.021 5.675 -13.774 1.00 95.44 219 HIS A CA 1
ATOM 1701 C C . HIS A 1 219 ? -0.497 6.038 -12.360 1.00 95.44 219 HIS A C 1
ATOM 1703 O O . HIS A 1 219 ? -0.261 5.311 -11.396 1.00 95.44 219 HIS A O 1
ATOM 1709 N N . GLY A 1 220 ? -1.042 7.251 -12.213 1.00 93.75 220 GLY A N 1
ATOM 1710 C CA . GLY A 1 220 ? -1.676 7.708 -10.975 1.00 93.75 220 GLY A CA 1
ATOM 1711 C C . GLY A 1 220 ? -0.812 7.560 -9.715 1.00 93.75 220 GLY A C 1
ATOM 1712 O O . GLY A 1 220 ? 0.395 7.831 -9.716 1.00 93.75 220 GLY A O 1
ATOM 1713 N N . GLU A 1 221 ? -1.455 7.132 -8.627 1.00 93.19 221 GLU A N 1
ATOM 1714 C CA . GLU A 1 221 ? -0.816 6.952 -7.320 1.00 93.19 221 GLU A CA 1
ATOM 1715 C C . GLU A 1 221 ? 0.159 5.765 -7.296 1.00 93.19 221 GLU A C 1
ATOM 1717 O O . GLU A 1 221 ? 1.167 5.830 -6.591 1.00 93.19 221 GLU A O 1
ATOM 1722 N N . ILE A 1 222 ? -0.070 4.719 -8.101 1.00 96.31 222 ILE A N 1
ATOM 1723 C CA . ILE A 1 222 ? 0.849 3.574 -8.196 1.00 96.31 222 ILE A CA 1
ATOM 1724 C C . ILE A 1 222 ? 2.175 4.005 -8.822 1.00 96.31 222 ILE A C 1
ATOM 1726 O O . ILE A 1 222 ? 3.236 3.747 -8.248 1.00 96.31 222 ILE A O 1
ATOM 1730 N N . ARG A 1 223 ? 2.137 4.738 -9.944 1.00 94.75 223 ARG A N 1
ATOM 1731 C CA . ARG A 1 223 ? 3.340 5.337 -10.542 1.00 94.75 223 ARG A CA 1
ATOM 1732 C C . ARG A 1 223 ? 4.041 6.251 -9.552 1.00 94.75 223 ARG A C 1
ATOM 1734 O O . ARG A 1 223 ? 5.258 6.159 -9.399 1.00 94.75 223 ARG A O 1
ATOM 1741 N N . ARG A 1 224 ? 3.283 7.107 -8.858 1.00 87.56 224 ARG A N 1
ATOM 1742 C CA . ARG A 1 224 ? 3.852 8.023 -7.863 1.00 87.56 224 ARG A CA 1
ATOM 1743 C C . ARG A 1 224 ? 4.601 7.257 -6.775 1.00 87.56 224 ARG A C 1
ATOM 1745 O O . ARG A 1 224 ? 5.706 7.656 -6.427 1.00 87.56 224 ARG A O 1
ATOM 1752 N N . LYS A 1 225 ? 4.040 6.150 -6.275 1.00 86.19 225 LYS A N 1
ATOM 1753 C CA . LYS A 1 225 ? 4.669 5.272 -5.274 1.00 86.19 225 LYS A CA 1
ATOM 1754 C C . LYS A 1 225 ? 5.937 4.613 -5.798 1.00 86.19 225 LYS A C 1
ATOM 1756 O O . LYS A 1 225 ? 6.980 4.695 -5.150 1.00 86.19 225 LYS A O 1
ATOM 1761 N N . TYR A 1 226 ? 5.844 4.016 -6.981 1.00 85.00 226 TYR A N 1
ATOM 1762 C CA . TYR A 1 226 ? 6.951 3.335 -7.640 1.00 85.00 226 TYR A CA 1
ATOM 1763 C C . TYR A 1 226 ? 8.151 4.267 -7.871 1.00 85.00 226 TYR A C 1
ATOM 1765 O O . TYR A 1 226 ? 9.285 3.895 -7.568 1.00 85.00 226 TYR A O 1
ATOM 1773 N N . GLU A 1 227 ? 7.900 5.494 -8.339 1.00 81.94 227 GLU A N 1
ATOM 1774 C CA . GLU A 1 227 ? 8.932 6.512 -8.568 1.00 81.94 227 GLU A CA 1
ATOM 1775 C C . GLU A 1 227 ? 9.469 7.097 -7.250 1.00 81.94 227 GLU A C 1
ATOM 1777 O O . GLU A 1 227 ? 10.683 7.205 -7.084 1.00 81.94 227 GLU A O 1
ATOM 1782 N N . TYR A 1 228 ? 8.595 7.430 -6.292 1.00 78.62 228 TYR A N 1
ATOM 1783 C CA . TYR A 1 228 ? 8.983 8.073 -5.028 1.00 78.62 228 TYR A CA 1
ATOM 1784 C C . TYR A 1 228 ? 9.918 7.207 -4.177 1.00 78.62 228 TYR A C 1
ATOM 1786 O O . TYR A 1 228 ? 10.883 7.714 -3.612 1.00 78.62 228 TYR A O 1
ATOM 1794 N N . LEU A 1 229 ? 9.646 5.902 -4.100 1.00 73.88 229 LEU A N 1
ATOM 1795 C CA . LEU A 1 229 ? 10.450 4.950 -3.328 1.00 73.88 229 LEU A CA 1
ATOM 1796 C C . LEU A 1 229 ? 11.532 4.250 -4.167 1.00 73.88 229 LEU A C 1
ATOM 1798 O O . LEU A 1 229 ? 12.235 3.386 -3.649 1.00 73.88 229 LEU A O 1
ATOM 1802 N N . ASN A 1 230 ? 11.671 4.600 -5.453 1.00 76.69 230 ASN A N 1
ATOM 1803 C CA . ASN A 1 230 ? 12.583 3.936 -6.388 1.00 76.69 230 ASN A CA 1
ATOM 1804 C C . ASN A 1 230 ? 12.416 2.397 -6.381 1.00 76.69 230 ASN A C 1
ATOM 1806 O O . ASN A 1 230 ? 13.387 1.635 -6.348 1.00 76.69 230 ASN A O 1
ATOM 1810 N N . LEU A 1 231 ? 11.162 1.929 -6.408 1.00 77.69 231 LEU A N 1
ATOM 1811 C CA . LEU A 1 231 ? 10.825 0.510 -6.232 1.00 77.69 231 LEU A CA 1
ATOM 1812 C C . LEU A 1 231 ? 11.257 -0.374 -7.402 1.00 77.69 231 LEU A C 1
ATOM 1814 O O . LEU A 1 231 ? 11.217 -1.592 -7.269 1.00 77.69 231 LEU A O 1
ATOM 1818 N N . GLY A 1 232 ? 11.733 0.194 -8.511 1.00 78.38 232 GLY A N 1
ATOM 1819 C CA . GLY A 1 232 ? 12.251 -0.590 -9.631 1.00 78.38 232 GLY A CA 1
ATOM 1820 C C . GLY A 1 232 ? 13.433 -1.490 -9.267 1.00 78.38 232 GLY A C 1
ATOM 1821 O O . GLY A 1 232 ? 13.588 -2.546 -9.867 1.00 78.38 232 GLY A O 1
ATOM 1822 N N . ALA A 1 233 ? 14.224 -1.139 -8.247 1.00 72.00 233 ALA A N 1
ATOM 1823 C CA . ALA A 1 233 ? 15.300 -2.005 -7.755 1.00 72.00 233 ALA A CA 1
ATOM 1824 C C . ALA A 1 233 ? 14.791 -3.229 -6.968 1.00 72.00 233 ALA A C 1
ATOM 1826 O O . ALA A 1 233 ? 15.506 -4.220 -6.853 1.00 72.00 233 ALA A O 1
ATOM 1827 N N . VAL A 1 234 ? 13.574 -3.157 -6.419 1.00 76.81 234 VAL A N 1
ATOM 1828 C CA . VAL A 1 234 ? 12.997 -4.183 -5.535 1.00 76.81 234 VAL A CA 1
ATOM 1829 C C . VAL A 1 234 ? 11.939 -5.006 -6.263 1.00 76.81 234 VAL A C 1
ATOM 1831 O O . VAL A 1 234 ? 11.984 -6.233 -6.252 1.00 76.81 234 VAL A O 1
ATOM 1834 N N . LEU A 1 235 ? 10.992 -4.332 -6.910 1.00 81.00 235 LEU A N 1
ATOM 1835 C CA . LEU A 1 235 ? 9.873 -4.933 -7.633 1.00 81.00 235 LEU A CA 1
ATOM 1836 C C . LEU A 1 235 ? 10.243 -5.324 -9.067 1.00 81.00 235 LEU A C 1
ATOM 1838 O O . LEU A 1 235 ? 9.616 -6.211 -9.652 1.00 81.00 235 LEU A O 1
ATOM 1842 N N . GLY A 1 236 ? 11.261 -4.674 -9.632 1.00 80.69 236 GLY A N 1
ATOM 1843 C CA . GLY A 1 236 ? 11.579 -4.760 -11.050 1.00 80.69 236 GLY A CA 1
ATOM 1844 C C . GLY A 1 236 ? 10.499 -4.109 -11.912 1.00 80.69 236 GLY A C 1
ATOM 1845 O O . GLY A 1 236 ? 9.881 -3.124 -11.516 1.00 80.69 236 GLY A O 1
ATOM 1846 N N . MET A 1 237 ? 10.294 -4.643 -13.112 1.00 80.56 237 MET A N 1
ATOM 1847 C CA . MET A 1 237 ? 9.456 -4.016 -14.139 1.00 80.56 237 MET A CA 1
ATOM 1848 C C . MET A 1 237 ? 7.983 -4.415 -13.996 1.00 80.56 237 MET A C 1
ATOM 1850 O O . MET A 1 237 ? 7.707 -5.530 -13.544 1.00 80.56 237 MET A O 1
ATOM 1854 N N . PRO A 1 238 ? 7.031 -3.555 -14.401 1.00 90.31 238 PRO A N 1
ATOM 1855 C CA . PRO A 1 238 ? 5.625 -3.935 -14.443 1.00 90.31 238 PRO A CA 1
ATOM 1856 C C . PRO A 1 238 ? 5.389 -5.024 -15.497 1.00 90.31 238 PRO A C 1
ATOM 1858 O O . PRO A 1 238 ? 5.975 -5.002 -16.580 1.00 90.31 238 PRO A O 1
ATOM 1861 N N . ILE A 1 239 ? 4.508 -5.967 -15.168 1.00 88.25 239 ILE A N 1
ATOM 1862 C CA . ILE A 1 239 ? 4.078 -7.079 -16.035 1.00 88.25 239 ILE A CA 1
ATOM 1863 C C . ILE A 1 239 ? 2.568 -7.048 -16.319 1.00 88.25 239 ILE A C 1
ATOM 1865 O O . ILE A 1 239 ? 2.033 -7.943 -16.969 1.00 88.25 239 ILE A O 1
ATOM 1869 N N . THR A 1 240 ? 1.876 -6.020 -15.825 1.00 95.19 240 THR A N 1
ATOM 1870 C CA . THR A 1 240 ? 0.483 -5.696 -16.144 1.00 95.19 240 THR A CA 1
ATOM 1871 C C . THR A 1 240 ? 0.332 -4.189 -16.284 1.00 95.19 240 THR A C 1
ATOM 1873 O O . THR A 1 240 ? 1.087 -3.433 -15.669 1.00 95.19 240 THR A O 1
ATOM 1876 N N . ASP A 1 241 ? -0.682 -3.756 -17.031 1.00 97.00 241 ASP A N 1
ATOM 1877 C CA . ASP A 1 241 ? -1.203 -2.392 -16.896 1.00 97.00 241 ASP A CA 1
ATOM 1878 C C . ASP A 1 241 ? -1.877 -2.219 -15.532 1.00 97.00 241 ASP A C 1
ATOM 1880 O O . ASP A 1 241 ? -2.185 -3.209 -14.847 1.00 97.00 241 ASP A O 1
ATOM 1884 N N . GLU A 1 242 ? -2.139 -0.972 -15.148 1.00 97.31 242 GLU A N 1
ATOM 1885 C CA . GLU A 1 242 ? -2.878 -0.693 -13.930 1.00 97.31 242 GLU A CA 1
ATOM 1886 C C . GLU A 1 242 ? -4.322 -1.173 -14.098 1.00 97.31 242 GLU A C 1
ATOM 1888 O O . GLU A 1 242 ? -5.133 -0.610 -14.844 1.00 97.31 242 GLU A O 1
ATOM 1893 N N . THR A 1 243 ? -4.655 -2.228 -13.368 1.00 95.94 243 THR A N 1
ATOM 1894 C CA . THR A 1 243 ? -5.904 -2.969 -13.522 1.00 95.94 243 THR A CA 1
ATOM 1895 C C . THR A 1 243 ? -6.793 -2.752 -12.304 1.00 95.94 243 THR A C 1
ATOM 1897 O O . THR A 1 243 ? -6.309 -2.622 -11.181 1.00 95.94 243 THR A O 1
ATOM 1900 N N . ALA A 1 244 ? -8.110 -2.692 -12.511 1.00 96.12 244 ALA A N 1
ATOM 1901 C CA . ALA A 1 244 ? -9.057 -2.651 -11.400 1.00 96.12 244 ALA A CA 1
ATOM 1902 C C . ALA A 1 244 ? -9.010 -3.968 -10.609 1.00 96.12 244 ALA A C 1
ATOM 1904 O O . ALA A 1 244 ? -8.956 -5.051 -11.196 1.00 96.12 244 ALA A O 1
ATOM 1905 N N . CYS A 1 245 ? -9.060 -3.876 -9.282 1.00 94.06 245 CYS A N 1
ATOM 1906 C CA . CYS A 1 245 ? -9.263 -5.040 -8.428 1.00 94.06 245 CYS A CA 1
ATOM 1907 C C . CYS A 1 245 ? -10.641 -5.654 -8.702 1.00 94.06 245 CYS A C 1
ATOM 1909 O O . CYS A 1 245 ? -11.571 -4.976 -9.147 1.00 94.06 245 CYS A O 1
ATOM 1911 N N . ALA A 1 246 ? -10.785 -6.948 -8.426 1.00 88.62 246 ALA A N 1
ATOM 1912 C CA . ALA A 1 246 ? -12.014 -7.681 -8.726 1.00 88.62 246 ALA A CA 1
ATOM 1913 C C . ALA A 1 246 ? -13.232 -7.206 -7.911 1.00 88.62 246 ALA A C 1
ATOM 1915 O O . ALA A 1 246 ? -14.368 -7.427 -8.326 1.00 88.62 246 ALA A O 1
ATOM 1916 N N . ASP A 1 247 ? -13.005 -6.560 -6.767 1.00 86.06 247 ASP A N 1
ATOM 1917 C CA . ASP A 1 247 ? -14.046 -5.937 -5.944 1.00 86.06 247 ASP A CA 1
ATOM 1918 C C . ASP A 1 247 ? -14.543 -4.588 -6.500 1.00 86.06 247 ASP A C 1
ATOM 1920 O O . ASP A 1 247 ? -15.535 -4.046 -6.014 1.00 86.06 247 ASP A O 1
ATOM 1924 N N . GLY A 1 248 ? -13.878 -4.054 -7.529 1.00 89.19 248 GLY A N 1
ATOM 1925 C CA . GLY A 1 248 ? -14.194 -2.774 -8.153 1.00 89.19 248 GLY A CA 1
ATOM 1926 C C . GLY A 1 248 ? -13.786 -1.544 -7.337 1.00 89.19 248 GLY A C 1
ATOM 1927 O O . GLY A 1 248 ? -14.152 -0.436 -7.728 1.00 89.19 248 GLY A O 1
ATOM 1928 N N . VAL A 1 249 ? -13.050 -1.710 -6.232 1.00 91.25 249 VAL A N 1
ATOM 1929 C CA . VAL A 1 249 ? -12.676 -0.606 -5.334 1.00 91.25 249 VAL A CA 1
ATOM 1930 C C . VAL A 1 249 ? -11.226 -0.189 -5.557 1.00 91.25 249 VAL A C 1
ATOM 1932 O O . VAL A 1 249 ? -10.949 0.980 -5.836 1.00 91.25 249 VAL A O 1
ATOM 1935 N N . GLY A 1 250 ? -10.295 -1.136 -5.439 1.00 94.56 250 GLY A N 1
ATOM 1936 C CA . GLY A 1 250 ? -8.870 -0.864 -5.603 1.00 94.56 250 GLY A CA 1
ATOM 1937 C C . GLY A 1 250 ? -8.377 -0.960 -7.047 1.00 94.56 250 GLY A C 1
ATOM 1938 O O . GLY A 1 250 ? -9.087 -1.377 -7.965 1.00 94.56 250 GLY A O 1
ATOM 1939 N N . ARG A 1 251 ? -7.102 -0.628 -7.242 1.00 97.44 251 ARG A N 1
ATOM 1940 C CA . ARG A 1 251 ? -6.355 -0.832 -8.492 1.00 97.44 251 ARG A CA 1
ATOM 1941 C C . ARG A 1 251 ? -4.987 -1.425 -8.183 1.00 97.44 251 ARG A C 1
ATOM 1943 O O . ARG A 1 251 ? -4.492 -1.251 -7.073 1.00 97.44 251 ARG A O 1
ATOM 1950 N N . PHE A 1 252 ? -4.373 -2.125 -9.125 1.00 98.12 252 PHE A N 1
ATOM 1951 C CA . PHE A 1 252 ? -3.054 -2.715 -8.912 1.00 98.12 252 PHE A CA 1
ATOM 1952 C C . PHE A 1 252 ? -2.216 -2.765 -10.187 1.00 98.12 252 PHE A C 1
ATOM 1954 O O . PHE A 1 252 ? -2.743 -2.842 -11.297 1.00 98.12 252 PHE A O 1
ATOM 1961 N N . ASN A 1 253 ? -0.900 -2.824 -9.995 1.00 98.00 253 ASN A N 1
ATOM 1962 C CA . ASN A 1 253 ? 0.042 -3.336 -10.984 1.00 98.00 253 ASN A CA 1
ATOM 1963 C C . ASN A 1 253 ? 0.806 -4.513 -10.380 1.00 98.00 253 ASN A C 1
ATOM 1965 O O . ASN A 1 253 ? 1.284 -4.443 -9.240 1.00 98.00 253 ASN A O 1
ATOM 1969 N N . HIS A 1 254 ? 0.970 -5.572 -11.166 1.00 95.88 254 HIS A N 1
ATOM 1970 C CA . HIS A 1 254 ? 1.953 -6.605 -10.877 1.00 95.88 254 HIS A CA 1
ATOM 1971 C C . HIS A 1 254 ? 3.296 -6.222 -11.492 1.00 95.88 254 HIS A C 1
ATOM 1973 O O . HIS A 1 254 ? 3.368 -5.660 -12.587 1.00 95.88 254 HIS A O 1
ATOM 1979 N N . PHE A 1 255 ? 4.359 -6.569 -10.784 1.00 90.81 255 PHE A N 1
ATOM 1980 C CA . PHE A 1 255 ? 5.743 -6.393 -11.185 1.00 90.81 255 PHE A CA 1
ATOM 1981 C C . PHE A 1 255 ? 6.450 -7.746 -11.136 1.00 90.81 255 PHE A C 1
ATOM 1983 O O . PHE A 1 255 ? 5.951 -8.697 -10.536 1.00 90.81 255 PHE A O 1
ATOM 1990 N N . THR A 1 256 ? 7.632 -7.835 -11.738 1.00 83.38 256 THR A N 1
ATOM 1991 C CA . THR A 1 256 ? 8.408 -9.084 -11.802 1.00 83.38 256 THR A CA 1
ATOM 1992 C C . THR A 1 256 ? 8.679 -9.736 -10.443 1.00 83.38 256 THR A C 1
ATOM 1994 O O . THR A 1 256 ? 8.820 -10.951 -10.390 1.00 83.38 256 THR A O 1
ATOM 1997 N N . ASN A 1 257 ? 8.753 -8.956 -9.359 1.00 83.62 257 ASN A N 1
ATOM 1998 C CA . ASN A 1 257 ? 9.075 -9.445 -8.014 1.00 83.62 257 ASN A CA 1
ATOM 1999 C C . ASN A 1 257 ? 8.070 -8.986 -6.937 1.00 83.62 257 ASN A C 1
ATOM 2001 O O . ASN A 1 257 ? 8.400 -8.917 -5.753 1.00 83.62 257 ASN A O 1
ATOM 2005 N N . GLY A 1 258 ? 6.852 -8.606 -7.327 1.00 93.75 258 GLY A N 1
ATOM 2006 C CA . GLY A 1 258 ? 5.837 -8.199 -6.358 1.00 93.75 258 GLY A CA 1
ATOM 2007 C C . GLY A 1 258 ? 4.672 -7.446 -6.973 1.00 93.75 258 GLY A C 1
ATOM 2008 O O . GLY A 1 258 ? 4.363 -7.568 -8.157 1.00 93.75 258 GLY A O 1
ATOM 2009 N N . SER A 1 259 ? 3.962 -6.671 -6.165 1.00 97.81 259 SER A N 1
ATOM 2010 C CA . SER A 1 259 ? 2.808 -5.892 -6.615 1.00 97.81 259 SER A CA 1
ATOM 2011 C C . SER A 1 259 ? 2.656 -4.611 -5.817 1.00 97.81 259 SER A C 1
ATOM 2013 O O . SER A 1 259 ? 3.013 -4.564 -4.642 1.00 97.81 259 SER A O 1
ATOM 2015 N N . ILE A 1 260 ? 2.081 -3.592 -6.451 1.00 97.62 260 ILE A N 1
ATOM 2016 C CA . ILE A 1 260 ? 1.580 -2.405 -5.758 1.00 97.62 260 ILE A CA 1
ATOM 2017 C C . ILE A 1 260 ? 0.063 -2.413 -5.888 1.00 97.62 260 ILE A C 1
ATOM 2019 O O . ILE A 1 260 ? -0.455 -2.468 -7.003 1.00 97.62 260 ILE A O 1
ATOM 2023 N N . PHE A 1 261 ? -0.628 -2.349 -4.753 1.00 97.31 261 PHE A N 1
ATOM 2024 C CA . PHE A 1 261 ? -2.081 -2.220 -4.682 1.00 97.31 261 PHE A CA 1
ATOM 2025 C C . PHE A 1 261 ? -2.438 -0.847 -4.135 1.00 97.31 261 PHE A C 1
ATOM 2027 O O . PHE A 1 261 ? -1.905 -0.427 -3.112 1.00 97.31 261 PHE A O 1
ATOM 2034 N N . TRP A 1 262 ? -3.351 -0.164 -4.811 1.00 95.75 262 TRP A N 1
ATOM 2035 C CA . TRP A 1 262 ? -3.948 1.094 -4.398 1.00 95.75 262 TRP A CA 1
ATOM 2036 C C . TRP A 1 262 ? -5.397 0.877 -3.978 1.00 95.75 262 TRP A C 1
ATOM 2038 O O . TRP A 1 262 ? -6.158 0.195 -4.666 1.00 95.75 262 TRP A O 1
ATOM 2048 N N . HIS A 1 263 ? -5.785 1.504 -2.874 1.00 93.38 263 HIS A N 1
ATOM 2049 C CA . HIS A 1 263 ? -7.166 1.577 -2.414 1.00 93.38 263 HIS A CA 1
ATOM 2050 C C . HIS A 1 263 ? -7.514 3.043 -2.101 1.00 93.38 263 HIS A C 1
ATOM 2052 O O . HIS A 1 263 ? -6.678 3.736 -1.515 1.00 93.38 263 HIS A O 1
ATOM 2058 N N . PRO A 1 264 ? -8.720 3.536 -2.443 1.00 90.38 264 PRO A N 1
ATOM 2059 C CA . PRO A 1 264 ? -9.089 4.945 -2.272 1.00 90.38 264 PRO A CA 1
ATOM 2060 C C . PRO A 1 264 ? -8.958 5.443 -0.830 1.00 90.38 264 PRO A C 1
ATOM 2062 O O . PRO A 1 264 ? -8.546 6.579 -0.614 1.00 90.38 264 PRO A O 1
ATOM 2065 N N . ASP A 1 265 ? -9.250 4.585 0.150 1.00 86.44 265 ASP A N 1
ATOM 2066 C CA . ASP A 1 265 ? -9.200 4.986 1.560 1.00 86.44 265 ASP A CA 1
ATOM 2067 C C . ASP A 1 265 ? -7.791 4.952 2.173 1.00 86.44 265 ASP A C 1
ATOM 2069 O O . ASP A 1 265 ? -7.551 5.645 3.160 1.00 86.44 265 ASP A O 1
ATOM 2073 N N . THR A 1 266 ? -6.861 4.153 1.630 1.00 84.12 266 THR A N 1
ATOM 2074 C CA . THR A 1 266 ? -5.557 3.894 2.272 1.00 84.12 266 THR A CA 1
ATOM 2075 C C . THR A 1 266 ? -4.348 4.273 1.429 1.00 84.12 266 THR A C 1
ATOM 2077 O O . THR A 1 266 ? -3.277 4.433 1.994 1.00 84.12 266 THR A O 1
ATOM 2080 N N . GLY A 1 267 ? -4.484 4.434 0.112 1.00 90.12 267 GLY A N 1
ATOM 2081 C CA . GLY A 1 267 ? -3.374 4.731 -0.794 1.00 90.12 267 GLY A CA 1
ATOM 2082 C C . GLY A 1 267 ? -2.665 3.488 -1.361 1.00 90.12 267 GLY A C 1
ATOM 2083 O O . GLY A 1 267 ? -3.171 2.371 -1.226 1.00 90.12 267 GLY A O 1
ATOM 2084 N N . PRO A 1 268 ? -1.535 3.690 -2.074 1.00 94.19 268 PRO A N 1
ATOM 2085 C CA . PRO A 1 268 ? -0.770 2.632 -2.732 1.00 94.19 268 PRO A CA 1
ATOM 2086 C C . PRO A 1 268 ? 0.297 2.008 -1.817 1.00 94.19 268 PRO A C 1
ATOM 2088 O O . PRO A 1 268 ? 1.140 2.726 -1.274 1.00 94.19 268 PRO A O 1
ATOM 2091 N N . PHE A 1 269 ? 0.337 0.675 -1.732 1.00 95.31 269 PHE A N 1
ATOM 2092 C CA . PHE A 1 269 ? 1.341 -0.066 -0.958 1.00 95.31 269 PHE A CA 1
ATOM 2093 C C . PHE A 1 269 ? 1.952 -1.231 -1.727 1.00 95.31 269 PHE A C 1
ATOM 2095 O O . PHE A 1 269 ? 1.257 -1.958 -2.443 1.00 95.31 269 PHE A O 1
ATOM 2102 N N . ALA A 1 270 ? 3.264 -1.393 -1.559 1.00 94.25 270 ALA A N 1
ATOM 2103 C CA . ALA A 1 270 ? 4.051 -2.438 -2.193 1.00 94.25 270 ALA A CA 1
ATOM 2104 C C . ALA A 1 270 ? 4.189 -3.680 -1.300 1.00 94.25 270 ALA A C 1
ATOM 2106 O O . ALA A 1 270 ? 4.557 -3.583 -0.127 1.00 94.25 270 ALA A O 1
ATOM 2107 N N . VAL A 1 271 ? 3.972 -4.854 -1.894 1.00 96.88 271 VAL A N 1
ATOM 2108 C CA . VAL A 1 271 ? 4.205 -6.170 -1.280 1.00 96.88 271 VAL A CA 1
ATOM 2109 C C . VAL A 1 271 ? 5.090 -6.980 -2.225 1.00 96.88 271 VAL A C 1
ATOM 2111 O O . VAL A 1 271 ? 4.810 -7.025 -3.427 1.00 96.88 271 VAL A O 1
ATOM 2114 N N . HIS A 1 272 ? 6.154 -7.609 -1.720 1.00 92.56 272 HIS A N 1
ATOM 2115 C CA . HIS A 1 272 ? 7.133 -8.308 -2.562 1.00 92.56 272 HIS A CA 1
ATOM 2116 C C . HIS A 1 272 ? 7.732 -9.562 -1.910 1.00 92.56 272 HIS A C 1
ATOM 2118 O O . HIS A 1 272 ? 7.526 -9.837 -0.728 1.00 92.56 272 HIS A O 1
ATOM 2124 N N . GLY A 1 273 ? 8.478 -10.344 -2.697 1.00 89.31 273 GLY A N 1
ATOM 2125 C CA . GLY A 1 273 ? 9.142 -11.569 -2.235 1.00 89.31 273 GLY A CA 1
ATOM 2126 C C . GLY A 1 273 ? 8.188 -12.598 -1.613 1.00 89.31 273 GLY A C 1
ATOM 2127 O O . GLY A 1 273 ? 7.015 -12.670 -1.967 1.00 89.31 273 GLY A O 1
ATOM 2128 N N . ALA A 1 274 ? 8.665 -13.376 -0.635 1.00 90.94 274 ALA A N 1
ATOM 2129 C CA . ALA A 1 274 ? 7.889 -14.501 -0.100 1.00 90.94 274 ALA A CA 1
ATOM 2130 C C . ALA A 1 274 ? 6.600 -14.081 0.633 1.00 90.94 274 ALA A C 1
ATOM 2132 O O . ALA A 1 274 ? 5.653 -14.864 0.721 1.00 90.94 274 ALA A O 1
ATOM 2133 N N . ILE A 1 275 ? 6.543 -12.852 1.161 1.00 95.19 275 ILE A N 1
ATOM 2134 C CA . ILE A 1 275 ? 5.315 -12.299 1.748 1.00 95.19 275 ILE A CA 1
ATOM 2135 C C . ILE A 1 275 ? 4.257 -12.086 0.661 1.00 95.19 275 ILE A C 1
ATOM 2137 O O . ILE A 1 275 ? 3.096 -12.448 0.862 1.00 95.19 275 ILE A O 1
ATOM 2141 N N . HIS A 1 276 ? 4.657 -11.542 -0.494 1.00 96.12 276 HIS A N 1
ATOM 2142 C CA . HIS A 1 276 ? 3.778 -11.417 -1.658 1.00 96.12 276 HIS A CA 1
ATOM 2143 C C . HIS A 1 276 ? 3.317 -12.783 -2.161 1.00 96.12 276 HIS A C 1
ATOM 2145 O O . HIS A 1 276 ? 2.115 -12.961 -2.346 1.00 96.12 276 HIS A O 1
ATOM 2151 N N . ASP A 1 277 ? 4.220 -13.760 -2.273 1.00 94.06 277 ASP A N 1
ATOM 2152 C CA . ASP A 1 277 ? 3.882 -15.113 -2.729 1.00 94.06 277 ASP A CA 1
ATOM 2153 C C . ASP A 1 277 ? 2.831 -15.777 -1.827 1.00 94.06 277 ASP A C 1
ATOM 2155 O O . ASP A 1 277 ? 1.849 -16.351 -2.307 1.00 94.06 277 ASP A O 1
ATOM 2159 N N . LEU A 1 278 ? 2.995 -15.680 -0.502 1.00 96.25 278 LEU A N 1
ATOM 2160 C CA . LEU A 1 278 ? 2.024 -16.230 0.444 1.00 96.25 278 LEU A CA 1
ATOM 2161 C C . LEU A 1 278 ? 0.684 -15.489 0.375 1.00 96.25 278 LEU A C 1
ATOM 2163 O O . LEU A 1 278 ? -0.377 -16.119 0.399 1.00 96.25 278 LEU A O 1
ATOM 2167 N N . TRP A 1 279 ? 0.709 -14.159 0.294 1.00 97.06 279 TRP A N 1
ATOM 2168 C CA . TRP A 1 279 ? -0.509 -13.363 0.161 1.00 97.06 279 TRP A CA 1
ATOM 2169 C C . TRP A 1 279 ? -1.253 -13.692 -1.141 1.00 97.06 279 TRP A C 1
ATOM 2171 O O . TRP A 1 279 ? -2.472 -13.879 -1.126 1.00 97.06 279 TRP A O 1
ATOM 2181 N N . GLN A 1 280 ? -0.520 -13.886 -2.241 1.00 95.31 280 GLN A N 1
ATOM 2182 C CA . GLN A 1 280 ? -1.048 -14.348 -3.522 1.00 95.31 280 GLN A CA 1
ATOM 2183 C C . GLN A 1 280 ? -1.729 -15.712 -3.406 1.00 95.31 280 GLN A C 1
ATOM 2185 O O . GLN A 1 280 ? -2.879 -15.858 -3.826 1.00 95.31 280 GLN A O 1
ATOM 2190 N N . GLN A 1 281 ? -1.065 -16.692 -2.790 1.00 95.69 281 GLN A N 1
ATOM 2191 C CA . GLN A 1 281 ? -1.626 -18.032 -2.569 1.00 95.69 281 GLN A CA 1
ATOM 2192 C C . GLN A 1 281 ? -2.914 -18.006 -1.734 1.00 95.69 281 GLN A C 1
ATOM 2194 O O . GLN A 1 281 ? -3.771 -18.876 -1.879 1.00 95.69 281 GLN A O 1
ATOM 2199 N N . ARG A 1 282 ? -3.073 -16.990 -0.882 1.00 95.19 282 ARG A N 1
ATOM 2200 C CA . ARG A 1 282 ? -4.247 -16.795 -0.022 1.00 95.19 282 ARG A CA 1
ATOM 2201 C C . ARG A 1 282 ? -5.350 -15.949 -0.657 1.00 95.19 282 ARG A C 1
ATOM 2203 O O . ARG A 1 282 ? -6.322 -15.626 0.020 1.00 95.19 282 ARG A O 1
ATOM 2210 N N . GLY A 1 283 ? -5.230 -15.619 -1.941 1.00 94.19 283 GLY A N 1
ATOM 2211 C CA . GLY A 1 283 ? -6.258 -14.898 -2.691 1.00 94.19 283 GLY A CA 1
ATOM 2212 C C . GLY A 1 283 ? -6.109 -13.375 -2.692 1.00 94.19 283 GLY A C 1
ATOM 2213 O O . GLY A 1 283 ? -7.060 -12.699 -3.080 1.00 94.19 283 GLY A O 1
ATOM 2214 N N . MET A 1 284 ? -4.944 -12.847 -2.299 1.00 94.12 284 MET A N 1
ATOM 2215 C CA . MET A 1 284 ? -4.614 -11.415 -2.314 1.00 94.12 284 MET A CA 1
ATOM 2216 C C . MET A 1 284 ? -5.660 -10.544 -1.588 1.00 94.12 284 MET A C 1
ATOM 2218 O O . MET A 1 284 ? -6.043 -10.846 -0.455 1.00 94.12 284 MET A O 1
ATOM 2222 N N . GLU A 1 285 ? -6.140 -9.476 -2.228 1.00 94.19 285 GLU A N 1
ATOM 2223 C CA . GLU A 1 285 ? -7.113 -8.520 -1.701 1.00 94.19 285 GLU A CA 1
ATOM 2224 C C . GLU A 1 285 ? -8.481 -9.153 -1.428 1.00 94.19 285 GLU A C 1
ATOM 2226 O O . GLU A 1 285 ? -9.215 -8.689 -0.559 1.00 94.19 285 GLU A O 1
ATOM 2231 N N . ARG A 1 286 ? -8.800 -10.256 -2.117 1.00 92.69 286 ARG A N 1
ATOM 2232 C CA . ARG A 1 286 ? -10.008 -11.066 -1.872 1.00 92.69 286 ARG A CA 1
ATOM 2233 C C . ARG A 1 286 ? -9.821 -12.095 -0.761 1.00 92.69 286 ARG A C 1
ATOM 2235 O O . ARG A 1 286 ? -10.784 -12.738 -0.343 1.00 92.69 286 ARG A O 1
ATOM 2242 N N . GLY A 1 287 ? -8.578 -12.301 -0.342 1.00 93.50 287 GLY A N 1
ATOM 2243 C CA . GLY A 1 287 ? -8.211 -13.224 0.710 1.00 93.50 287 GLY A CA 1
ATOM 2244 C C . GLY A 1 287 ? -8.606 -12.722 2.099 1.00 93.50 287 GLY A C 1
ATOM 2245 O O . GLY A 1 287 ? -9.040 -11.582 2.273 1.00 93.50 287 GLY A O 1
ATOM 2246 N N . PRO A 1 288 ? -8.397 -13.548 3.135 1.00 93.25 288 PRO A N 1
ATOM 2247 C CA . PRO A 1 288 ? -8.758 -13.200 4.508 1.00 93.25 288 PRO A CA 1
ATOM 2248 C C . PRO A 1 288 ? -8.028 -11.952 5.031 1.00 93.25 288 PRO A C 1
ATOM 2250 O O . PRO A 1 288 ? -8.559 -11.251 5.890 1.00 93.25 288 PRO A O 1
ATOM 2253 N N . LEU A 1 289 ? -6.835 -11.652 4.507 1.00 94.31 289 LEU A N 1
ATOM 2254 C CA . LEU A 1 289 ? -6.014 -10.516 4.932 1.00 94.31 289 LEU A CA 1
ATOM 2255 C C . LEU A 1 289 ? -6.506 -9.166 4.383 1.00 94.31 289 LEU A C 1
ATOM 2257 O O . LEU A 1 289 ? -6.343 -8.152 5.065 1.00 94.31 289 LEU A O 1
ATOM 2261 N N . GLY A 1 290 ? -7.146 -9.149 3.209 1.00 93.50 290 GLY A N 1
ATOM 2262 C CA . GLY A 1 290 ? -7.554 -7.924 2.516 1.00 93.50 290 GLY A CA 1
ATOM 2263 C C . GLY A 1 290 ? -6.383 -7.161 1.885 1.00 93.50 290 GLY A C 1
ATOM 2264 O O . GLY A 1 290 ? -5.332 -7.739 1.596 1.00 93.50 290 GLY A O 1
ATOM 2265 N N . TYR A 1 291 ? -6.573 -5.857 1.666 1.00 94.38 291 TYR A N 1
ATOM 2266 C CA . TYR A 1 291 ? -5.556 -4.974 1.080 1.00 94.38 291 TYR A CA 1
ATOM 2267 C C . TYR A 1 291 ? -4.353 -4.755 2.010 1.00 94.38 291 TYR A C 1
ATOM 2269 O O . TYR A 1 291 ? -4.536 -4.734 3.232 1.00 94.38 291 TYR A O 1
ATOM 2277 N N . PRO A 1 292 ? -3.142 -4.525 1.464 1.00 94.56 292 PRO A N 1
ATOM 2278 C CA . PRO A 1 292 ? -2.022 -4.019 2.250 1.00 94.56 292 PRO A CA 1
ATOM 2279 C C . PRO A 1 292 ? -2.341 -2.624 2.804 1.00 94.56 292 PRO A C 1
ATOM 2281 O O . PRO A 1 292 ? -3.034 -1.830 2.168 1.00 94.56 292 PRO A O 1
ATOM 2284 N N . ILE A 1 293 ? -1.838 -2.332 4.002 1.00 91.25 293 ILE A N 1
ATOM 2285 C CA . ILE A 1 293 ? -2.060 -1.057 4.710 1.00 91.25 293 ILE A CA 1
ATOM 2286 C C . ILE A 1 293 ? -0.749 -0.315 5.029 1.00 91.25 293 ILE A C 1
ATOM 2288 O O . ILE A 1 293 ? -0.756 0.775 5.605 1.00 91.25 293 ILE A O 1
ATOM 2292 N N . CYS A 1 294 ? 0.381 -0.907 4.651 1.00 87.88 294 CYS A N 1
ATOM 2293 C CA . CYS A 1 294 ? 1.701 -0.294 4.640 1.00 87.88 294 CYS A CA 1
ATOM 2294 C C . CYS A 1 294 ? 2.575 -0.992 3.593 1.00 87.88 294 CYS A C 1
ATOM 2296 O O . CYS A 1 294 ? 2.284 -2.121 3.188 1.00 87.88 294 CYS A O 1
ATOM 2298 N N . ASP A 1 295 ? 3.672 -0.351 3.189 1.00 88.06 295 ASP A N 1
ATOM 2299 C CA . ASP A 1 295 ? 4.717 -1.061 2.449 1.00 88.06 295 ASP A CA 1
ATOM 2300 C C . ASP A 1 295 ? 5.345 -2.139 3.334 1.00 88.06 295 ASP A C 1
ATOM 2302 O O . ASP A 1 295 ? 5.337 -2.032 4.565 1.00 88.06 295 ASP A O 1
ATOM 2306 N N . GLN A 1 296 ? 5.908 -3.171 2.712 1.00 87.81 296 GLN A N 1
ATOM 2307 C CA . GLN A 1 296 ? 6.751 -4.125 3.422 1.00 87.81 296 GLN A CA 1
ATOM 2308 C C . GLN A 1 296 ? 7.942 -3.412 4.087 1.00 87.81 296 GLN A C 1
ATOM 2310 O O . GLN A 1 296 ? 8.594 -2.561 3.481 1.00 87.81 296 GLN A O 1
ATOM 2315 N N . PHE A 1 297 ? 8.234 -3.769 5.337 1.00 83.62 297 PHE A N 1
ATOM 2316 C CA . PHE A 1 297 ? 9.302 -3.167 6.132 1.00 83.62 297 PHE A CA 1
ATOM 2317 C C . PHE A 1 297 ? 10.132 -4.219 6.871 1.00 83.62 297 PHE A C 1
ATOM 2319 O O . PHE A 1 297 ? 9.654 -5.310 7.186 1.00 83.62 297 PHE A O 1
ATOM 2326 N N . SER A 1 298 ? 11.378 -3.859 7.179 1.00 81.88 298 SER A N 1
ATOM 2327 C CA . SER A 1 298 ? 12.272 -4.650 8.027 1.00 81.88 298 SER A CA 1
ATOM 2328 C C . SER A 1 298 ? 12.063 -4.305 9.498 1.00 81.88 298 SER A C 1
ATOM 2330 O O . SER A 1 298 ? 12.022 -3.128 9.865 1.00 81.88 298 SER A O 1
ATOM 2332 N N . THR A 1 299 ? 11.995 -5.315 10.354 1.00 74.19 299 THR A N 1
ATOM 2333 C CA . THR A 1 299 ? 12.097 -5.153 11.805 1.00 74.19 299 THR A CA 1
ATOM 2334 C C . THR A 1 299 ? 13.571 -5.056 12.237 1.00 74.19 299 THR A C 1
ATOM 2336 O O . THR A 1 299 ? 14.462 -5.458 11.480 1.00 74.19 299 THR A O 1
ATOM 2339 N N . PRO A 1 300 ? 13.870 -4.537 13.444 1.00 68.12 300 PRO A N 1
ATOM 2340 C CA . PRO A 1 300 ? 15.224 -4.563 14.011 1.00 68.12 300 PRO A CA 1
ATOM 2341 C C . PRO A 1 300 ? 15.881 -5.953 14.053 1.00 68.12 300 PRO A C 1
ATOM 2343 O O . PRO A 1 300 ? 17.091 -6.060 13.857 1.00 68.12 300 PRO A O 1
ATOM 2346 N N . SER A 1 301 ? 15.096 -7.013 14.252 1.00 69.19 301 SER A N 1
ATOM 2347 C CA . SER A 1 301 ? 15.529 -8.416 14.213 1.00 69.19 301 SER A CA 1
ATOM 2348 C C . SER A 1 301 ? 15.866 -8.925 12.803 1.00 69.19 301 SER A C 1
ATOM 2350 O O . SER A 1 301 ? 16.406 -10.020 12.655 1.00 69.19 301 SER A O 1
ATOM 2352 N N . GLY A 1 302 ? 15.601 -8.125 11.765 1.00 75.06 302 GLY A N 1
ATOM 2353 C CA . GLY A 1 302 ? 15.862 -8.451 10.364 1.00 75.06 302 GLY A CA 1
ATOM 2354 C C . GLY A 1 302 ? 14.698 -9.153 9.662 1.00 75.06 302 GLY A C 1
ATOM 2355 O O . GLY A 1 302 ? 14.768 -9.378 8.451 1.00 75.06 302 GLY A O 1
ATOM 2356 N N . SER A 1 303 ? 13.618 -9.459 10.383 1.00 82.62 303 SER A N 1
ATOM 2357 C CA . SER A 1 303 ? 12.393 -10.002 9.805 1.00 82.62 303 SER A CA 1
ATOM 2358 C C . SER A 1 303 ? 11.764 -9.007 8.837 1.00 82.62 303 SER A C 1
ATOM 2360 O O . SER A 1 303 ? 11.657 -7.815 9.115 1.00 82.62 303 SER A O 1
ATOM 2362 N N . GLN A 1 304 ? 11.293 -9.497 7.700 1.00 86.75 304 GLN A N 1
ATOM 2363 C CA . GLN A 1 304 ? 10.435 -8.738 6.802 1.00 86.75 304 GLN A CA 1
ATOM 2364 C C . GLN A 1 304 ? 8.991 -8.868 7.267 1.00 86.75 304 GLN A C 1
ATOM 2366 O O . GLN A 1 304 ? 8.557 -9.955 7.639 1.00 86.75 304 GLN A O 1
ATOM 2371 N N . SER A 1 305 ? 8.233 -7.778 7.256 1.00 90.50 305 SER A N 1
ATOM 2372 C CA . SER A 1 305 ? 6.823 -7.794 7.642 1.00 90.50 305 SER A CA 1
ATOM 2373 C C . SER A 1 305 ? 5.992 -6.875 6.759 1.00 90.50 305 SER A C 1
ATOM 2375 O O . SER A 1 305 ? 6.461 -5.835 6.304 1.00 90.50 305 SER A O 1
ATOM 2377 N N . CYS A 1 306 ? 4.739 -7.254 6.530 1.00 92.62 306 CYS A N 1
ATOM 2378 C CA . CYS A 1 306 ? 3.746 -6.421 5.863 1.00 92.62 306 CYS A CA 1
ATOM 2379 C C . CYS A 1 306 ? 2.415 -6.549 6.601 1.00 92.62 306 CYS A C 1
ATOM 2381 O O . CYS A 1 306 ? 2.019 -7.647 7.007 1.00 92.62 306 CYS A O 1
ATOM 2383 N N . LEU A 1 307 ? 1.737 -5.420 6.794 1.00 92.56 307 LEU A N 1
ATOM 2384 C CA . LEU A 1 307 ? 0.429 -5.374 7.431 1.00 92.56 307 LEU A CA 1
ATOM 2385 C C . LEU A 1 307 ? -0.661 -5.225 6.375 1.00 92.56 307 LEU A C 1
ATOM 2387 O O . LEU A 1 307 ? -0.515 -4.494 5.395 1.00 92.56 307 LEU A O 1
ATOM 2391 N N . PHE A 1 308 ? -1.782 -5.885 6.632 1.00 94.00 308 PHE A N 1
ATOM 2392 C CA . PHE A 1 308 ? -2.974 -5.890 5.799 1.00 94.00 308 PHE A CA 1
ATOM 2393 C C . PHE A 1 308 ? -4.182 -5.431 6.611 1.00 94.00 308 PHE A C 1
ATOM 2395 O O . PHE A 1 308 ? -4.124 -5.307 7.831 1.00 94.00 308 PHE A O 1
ATOM 2402 N N . GLN A 1 309 ? -5.310 -5.196 5.951 1.00 91.44 309 GLN A N 1
ATOM 2403 C CA . GLN A 1 309 ? -6.535 -4.727 6.597 1.00 91.44 309 GLN A CA 1
ATOM 2404 C C . GLN A 1 309 ? -7.010 -5.616 7.757 1.00 91.44 309 GLN A C 1
ATOM 2406 O O . GLN A 1 309 ? -7.670 -5.108 8.666 1.00 91.44 309 GLN A O 1
ATOM 2411 N N . ASN A 1 310 ? -6.720 -6.919 7.724 1.00 91.19 310 ASN A N 1
ATOM 2412 C CA . ASN A 1 310 ? -7.261 -7.895 8.674 1.00 91.19 310 ASN A CA 1
ATOM 2413 C C . ASN A 1 310 ? -6.188 -8.795 9.317 1.00 91.19 310 ASN A C 1
ATOM 2415 O O . ASN A 1 310 ? -6.532 -9.807 9.925 1.00 91.19 310 ASN A O 1
ATOM 2419 N N . GLY A 1 311 ? -4.904 -8.459 9.185 1.00 93.25 311 GLY A N 1
ATOM 2420 C CA . GLY A 1 311 ? -3.811 -9.245 9.756 1.00 93.25 311 GLY A CA 1
ATOM 2421 C C . GLY A 1 311 ? -2.442 -8.766 9.291 1.00 93.25 311 GLY A C 1
ATOM 2422 O O . GLY A 1 311 ? -2.314 -7.703 8.692 1.00 93.25 311 GLY A O 1
ATOM 2423 N N . GLY A 1 312 ? -1.410 -9.555 9.557 1.00 94.38 312 GLY A N 1
ATOM 2424 C CA . GLY A 1 312 ? -0.053 -9.284 9.095 1.00 94.38 312 GLY A CA 1
ATOM 2425 C C . GLY A 1 312 ? 0.621 -10.566 8.648 1.00 94.38 312 GLY A C 1
ATOM 2426 O O . GLY A 1 312 ? 0.295 -11.645 9.141 1.00 94.38 312 GLY A O 1
ATOM 2427 N N . LEU A 1 313 ? 1.565 -10.438 7.726 1.00 95.50 313 LEU A N 1
ATOM 2428 C CA . LEU A 1 313 ? 2.469 -11.514 7.346 1.00 95.50 313 LEU A CA 1
ATOM 2429 C C . LEU A 1 313 ? 3.890 -11.129 7.737 1.00 95.50 313 LEU A C 1
ATOM 2431 O O . LEU A 1 313 ? 4.265 -9.956 7.670 1.00 95.50 313 LEU A O 1
ATOM 2435 N N . SER A 1 314 ? 4.673 -12.126 8.130 1.00 92.44 314 SER A N 1
ATOM 2436 C CA . SER A 1 314 ? 6.056 -11.941 8.548 1.00 92.44 314 SER A CA 1
ATOM 2437 C C . SER A 1 314 ? 6.945 -13.071 8.032 1.00 92.44 314 SER A C 1
ATOM 2439 O O . SER A 1 314 ? 6.516 -14.222 7.897 1.00 92.44 314 SER A O 1
ATOM 2441 N N . GLN A 1 315 ? 8.191 -12.733 7.726 1.00 89.12 315 GLN A N 1
ATOM 2442 C CA . GLN A 1 315 ? 9.210 -13.631 7.207 1.00 89.12 315 GLN A CA 1
ATOM 2443 C C . GLN A 1 315 ? 10.539 -13.374 7.921 1.00 89.12 315 GLN A C 1
ATOM 2445 O O . GLN A 1 315 ? 11.057 -12.261 7.878 1.00 89.12 315 GLN A O 1
ATOM 2450 N N . ASP A 1 316 ? 11.122 -14.419 8.506 1.00 85.44 316 ASP A N 1
ATOM 2451 C CA . ASP A 1 316 ? 12.428 -14.349 9.164 1.00 85.44 316 ASP A CA 1
ATOM 2452 C C . ASP A 1 316 ? 13.500 -14.901 8.222 1.00 85.44 316 ASP A C 1
ATOM 2454 O O . ASP A 1 316 ? 13.541 -16.098 7.944 1.00 85.44 316 ASP A O 1
ATOM 2458 N N . GLY A 1 317 ? 14.377 -14.038 7.706 1.00 75.31 317 GLY A N 1
ATOM 2459 C CA . GLY A 1 317 ? 15.464 -14.464 6.820 1.00 75.31 317 GLY A CA 1
ATOM 2460 C C . GLY A 1 317 ? 14.984 -15.317 5.634 1.00 75.31 317 GLY A C 1
ATOM 2461 O O . GLY A 1 317 ? 14.081 -14.924 4.900 1.00 75.31 317 GLY A O 1
ATOM 2462 N N . GLY A 1 318 ? 15.614 -16.480 5.433 1.00 73.38 318 GLY A N 1
ATOM 2463 C CA . GLY A 1 318 ? 15.284 -17.422 4.356 1.00 73.38 318 GLY A CA 1
ATOM 2464 C C . GLY A 1 318 ? 14.084 -18.335 4.632 1.00 73.38 318 GLY A C 1
ATOM 2465 O O . GLY A 1 318 ? 13.775 -19.175 3.786 1.00 73.38 318 GLY A O 1
ATOM 2466 N N . ASP A 1 319 ? 13.419 -18.203 5.783 1.00 84.06 319 ASP A N 1
ATOM 2467 C CA . ASP A 1 319 ? 12.248 -19.018 6.096 1.00 84.06 319 ASP A CA 1
ATOM 2468 C C . ASP A 1 319 ? 11.052 -18.635 5.206 1.00 84.06 319 ASP A C 1
ATOM 2470 O O . ASP A 1 319 ? 10.963 -17.498 4.731 1.00 84.06 319 ASP A O 1
ATOM 2474 N N . PRO A 1 320 ? 10.086 -19.549 4.991 1.00 88.06 320 PRO A N 1
ATOM 2475 C CA . PRO A 1 320 ? 8.838 -19.218 4.306 1.00 88.06 320 PRO A CA 1
ATOM 2476 C C . PRO A 1 320 ? 8.069 -18.140 5.067 1.00 88.06 320 PRO A C 1
ATOM 2478 O O . PRO A 1 320 ? 8.052 -18.182 6.292 1.00 88.06 320 PRO A O 1
ATOM 2481 N N . ALA A 1 321 ? 7.379 -17.222 4.391 1.00 93.25 321 ALA A N 1
ATOM 2482 C CA . ALA A 1 321 ? 6.477 -16.292 5.073 1.00 93.25 321 ALA A CA 1
ATOM 2483 C C . ALA A 1 321 ? 5.358 -17.042 5.830 1.00 93.25 321 ALA A C 1
ATOM 2485 O O . ALA A 1 321 ? 4.957 -18.140 5.438 1.00 93.25 321 ALA A O 1
ATOM 2486 N N . VAL A 1 322 ? 4.852 -16.450 6.915 1.00 94.38 322 VAL A N 1
ATOM 2487 C CA . VAL A 1 322 ? 3.736 -16.969 7.733 1.00 94.38 322 VAL A CA 1
ATOM 2488 C C . VAL A 1 322 ? 2.868 -15.820 8.249 1.00 94.38 322 VAL A C 1
ATOM 2490 O O . VAL A 1 322 ? 3.236 -14.652 8.117 1.00 94.38 322 VAL A O 1
ATOM 2493 N N . ASP A 1 323 ? 1.730 -16.144 8.867 1.00 94.81 323 ASP A N 1
ATOM 2494 C CA . ASP A 1 323 ? 0.965 -15.167 9.643 1.00 94.81 323 ASP A CA 1
ATOM 2495 C C . ASP A 1 323 ? 1.808 -14.603 10.785 1.00 94.81 323 ASP A C 1
ATOM 2497 O O . ASP A 1 323 ? 2.439 -15.348 11.539 1.00 94.81 323 ASP A O 1
ATOM 2501 N N . ALA A 1 324 ? 1.799 -13.279 10.918 1.00 92.88 324 ALA A N 1
ATOM 2502 C CA . ALA A 1 324 ? 2.382 -12.617 12.069 1.00 92.88 324 ALA A CA 1
ATOM 2503 C C . ALA A 1 324 ? 1.666 -13.099 13.345 1.00 92.88 324 ALA A C 1
ATOM 2505 O O . ALA A 1 324 ? 0.428 -13.091 13.380 1.00 92.88 324 ALA A O 1
ATOM 2506 N N . PRO A 1 325 ? 2.405 -13.502 14.397 1.00 91.62 325 PRO A N 1
ATOM 2507 C CA . PRO A 1 325 ? 1.807 -13.807 15.688 1.00 91.62 325 PRO A CA 1
ATOM 2508 C C . PRO A 1 325 ? 0.913 -12.660 16.166 1.00 91.62 325 PRO A C 1
ATOM 2510 O O . PRO A 1 325 ? 1.276 -11.488 16.056 1.00 91.62 325 PRO A O 1
ATOM 2513 N N . ALA A 1 326 ? -0.262 -12.996 16.694 1.00 91.88 326 ALA A N 1
ATOM 2514 C CA . ALA A 1 326 ? -1.272 -12.015 17.061 1.00 91.88 326 ALA A CA 1
ATOM 2515 C C . ALA A 1 326 ? -1.874 -12.307 18.435 1.00 91.88 326 ALA A C 1
ATOM 2517 O O . ALA A 1 326 ? -2.167 -13.459 18.753 1.00 91.88 326 ALA A O 1
ATOM 2518 N N . ALA A 1 327 ? -2.116 -11.248 19.203 1.00 89.69 327 ALA A N 1
ATOM 2519 C CA . ALA A 1 327 ? -3.002 -11.264 20.360 1.00 89.69 327 ALA A CA 1
ATOM 2520 C C . ALA A 1 327 ? -4.308 -10.553 19.987 1.00 89.69 327 ALA A C 1
ATOM 2522 O O . ALA A 1 327 ? -4.291 -9.413 19.522 1.00 89.69 327 ALA A O 1
ATOM 2523 N N . ASN A 1 328 ? -5.439 -11.225 20.159 1.00 91.69 328 ASN A N 1
ATOM 2524 C CA . ASN A 1 328 ? -6.744 -10.780 19.701 1.00 91.69 328 ASN A CA 1
ATOM 2525 C C . ASN A 1 328 ? -7.675 -10.524 20.884 1.00 91.69 328 ASN A C 1
ATOM 2527 O O . A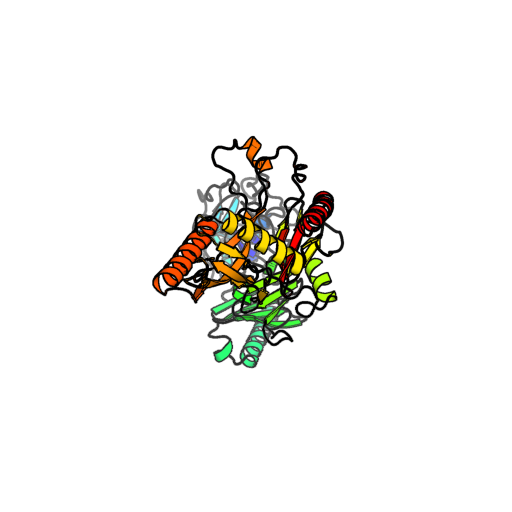SN A 1 328 ? -7.832 -11.375 21.756 1.00 91.69 328 ASN A O 1
ATOM 2531 N N . LEU A 1 329 ? -8.348 -9.376 20.865 1.00 89.12 329 LEU A N 1
ATOM 2532 C CA . LEU A 1 329 ? -9.487 -9.095 21.732 1.00 89.12 329 LEU A CA 1
ATOM 2533 C C . LEU A 1 329 ? -10.734 -9.040 20.860 1.00 89.12 329 LEU A C 1
ATOM 2535 O O . LEU A 1 329 ? -10.806 -8.261 19.903 1.00 89.12 329 LEU A O 1
ATOM 2539 N N . ASP A 1 330 ? -11.705 -9.895 21.150 1.00 89.88 330 ASP A N 1
ATOM 2540 C CA . ASP A 1 330 ? -12.959 -9.901 20.414 1.00 89.88 330 ASP A CA 1
ATOM 2541 C C . ASP A 1 330 ? -13.834 -8.703 20.753 1.00 89.88 330 ASP A C 1
ATOM 2543 O O . ASP A 1 330 ? -13.644 -7.983 21.731 1.00 89.88 330 ASP A O 1
ATOM 2547 N N . SER A 1 331 ? -14.804 -8.470 19.878 1.00 87.31 331 SER A N 1
ATOM 2548 C CA . SER A 1 331 ? -15.532 -7.211 19.875 1.00 87.31 331 SER A CA 1
ATOM 2549 C C . SER A 1 331 ? -16.399 -6.977 21.116 1.00 87.31 331 SER A C 1
ATOM 2551 O O . SER A 1 331 ? -16.572 -5.831 21.513 1.00 87.31 331 SER A O 1
ATOM 2553 N N . GLY A 1 332 ? -16.917 -8.045 21.736 1.00 87.81 332 GLY A N 1
ATOM 2554 C CA . GLY A 1 332 ? -17.670 -7.968 22.992 1.00 87.81 332 GLY A CA 1
ATOM 2555 C C . GLY A 1 332 ? -16.774 -7.537 24.155 1.00 87.81 332 GLY A C 1
ATOM 2556 O O . GLY A 1 332 ? -16.986 -6.445 24.675 1.00 87.81 332 GLY A O 1
ATOM 2557 N N . PRO A 1 333 ? -15.719 -8.309 24.478 1.00 87.69 333 PRO A N 1
ATOM 2558 C CA . PRO A 1 333 ? -14.744 -7.941 25.504 1.00 87.69 333 PRO A CA 1
ATOM 2559 C C . PRO A 1 333 ? -14.115 -6.554 25.310 1.00 87.69 333 PRO A C 1
ATOM 2561 O O . PRO A 1 333 ? -13.910 -5.823 26.275 1.00 87.69 333 PRO A O 1
ATOM 2564 N N . LEU A 1 334 ? -13.849 -6.138 24.066 1.00 86.31 334 LEU A N 1
ATOM 2565 C CA . LEU A 1 334 ? -13.372 -4.780 23.793 1.00 86.31 334 LEU A CA 1
ATOM 2566 C C . LEU A 1 334 ? -14.421 -3.718 24.157 1.00 86.31 334 LEU A C 1
ATOM 2568 O O . LEU A 1 334 ? -14.085 -2.701 24.762 1.00 86.31 334 LEU A O 1
ATOM 2572 N N . LEU A 1 335 ? -15.692 -3.951 23.828 1.00 86.44 335 LEU A N 1
ATOM 2573 C CA . LEU A 1 335 ? -16.784 -3.053 24.201 1.00 86.44 335 LEU A CA 1
ATOM 2574 C C . LEU A 1 335 ? -17.013 -3.041 25.722 1.00 86.44 335 LEU A C 1
ATOM 2576 O O . LEU A 1 335 ? -17.324 -1.992 26.282 1.00 86.44 335 LEU A O 1
ATOM 2580 N N . ASP A 1 336 ? -16.817 -4.178 26.396 1.00 85.12 336 ASP A N 1
ATOM 2581 C CA . ASP A 1 336 ? -16.839 -4.288 27.859 1.00 85.12 336 ASP A CA 1
ATOM 2582 C C . ASP A 1 336 ? -15.723 -3.458 28.493 1.00 85.12 336 ASP A C 1
ATOM 2584 O O . ASP A 1 336 ? -15.979 -2.703 29.430 1.00 85.12 336 ASP A O 1
ATOM 2588 N N . PHE A 1 337 ? -14.508 -3.550 27.952 1.00 82.19 337 PHE A N 1
ATOM 2589 C CA . PHE A 1 337 ? -13.359 -2.769 28.397 1.00 82.19 337 PHE A CA 1
ATOM 2590 C C . PHE A 1 337 ? -13.603 -1.261 28.253 1.00 82.19 337 PHE A C 1
ATOM 2592 O O . PHE A 1 337 ? -13.400 -0.512 29.210 1.00 82.19 337 PHE A O 1
ATOM 2599 N N . ILE A 1 338 ? -14.103 -0.823 27.090 1.00 83.38 338 ILE A N 1
ATOM 2600 C CA . ILE A 1 338 ? -14.478 0.579 26.858 1.00 83.38 338 ILE A CA 1
ATOM 2601 C C . ILE A 1 338 ? -15.547 0.997 27.870 1.00 83.38 338 ILE A C 1
ATOM 2603 O O . ILE A 1 338 ? -15.381 1.997 28.557 1.00 83.38 338 ILE A O 1
ATOM 2607 N N . TRP A 1 339 ? -16.614 0.212 28.027 1.00 84.88 339 TRP A N 1
ATOM 2608 C CA . TRP A 1 339 ? -17.684 0.524 28.973 1.00 84.88 339 TRP A CA 1
ATOM 2609 C C . TRP A 1 339 ? -17.176 0.630 30.421 1.00 84.88 339 TRP A C 1
ATOM 2611 O O . TRP A 1 339 ? -17.518 1.593 31.095 1.00 84.88 339 TRP A O 1
ATOM 2621 N N . ARG A 1 340 ? -16.304 -0.282 30.886 1.00 82.44 340 ARG A N 1
ATOM 2622 C CA . ARG A 1 340 ? -15.707 -0.249 32.241 1.00 82.44 340 ARG A CA 1
ATOM 2623 C C . ARG A 1 340 ? -14.872 1.015 32.475 1.00 82.44 340 ARG A C 1
ATOM 2625 O O . ARG A 1 340 ? -14.846 1.536 33.589 1.00 82.44 340 ARG A O 1
ATOM 2632 N N . PHE A 1 341 ? -14.192 1.512 31.442 1.00 78.75 341 PHE A N 1
ATOM 2633 C CA . PHE A 1 341 ? -13.485 2.791 31.514 1.00 78.75 341 PHE A CA 1
ATOM 2634 C C . PHE A 1 341 ? -14.459 3.952 31.773 1.00 78.75 341 PHE A C 1
ATOM 2636 O O . PHE A 1 341 ? -14.223 4.764 32.668 1.00 78.75 341 PHE A O 1
ATOM 2643 N N . PHE A 1 342 ? -15.587 3.989 31.056 1.00 79.06 342 PHE A N 1
ATOM 2644 C CA . PHE A 1 342 ? -16.625 5.004 31.267 1.00 79.06 342 PHE A CA 1
ATOM 2645 C C . PHE A 1 342 ? -17.367 4.843 32.588 1.00 79.06 342 PHE A C 1
ATOM 2647 O O . PHE A 1 342 ? -17.711 5.844 33.203 1.00 79.06 342 PHE A O 1
ATOM 2654 N N . ASP A 1 343 ? -17.591 3.616 33.045 1.00 83.44 343 ASP A N 1
ATOM 2655 C CA . ASP A 1 343 ? -18.243 3.350 34.325 1.00 83.44 343 ASP A CA 1
ATOM 2656 C C . ASP A 1 343 ? -17.466 3.977 35.483 1.00 83.44 343 ASP A C 1
ATOM 2658 O O . ASP A 1 343 ? -18.049 4.683 36.304 1.00 83.44 343 ASP A O 1
ATOM 2662 N N . ARG A 1 344 ? -16.135 3.833 35.484 1.00 78.38 344 ARG A N 1
ATOM 2663 C CA . ARG A 1 344 ? -15.264 4.510 36.454 1.00 78.38 344 ARG A CA 1
ATOM 2664 C C . ARG A 1 344 ? -15.369 6.031 36.352 1.00 78.38 344 ARG A C 1
ATOM 2666 O O . ARG A 1 344 ? -15.546 6.697 37.364 1.00 78.38 344 ARG A O 1
ATOM 2673 N N . PHE A 1 345 ? -15.304 6.566 35.134 1.00 75.94 345 PHE A N 1
ATOM 2674 C CA . PHE A 1 345 ? -15.412 8.004 34.886 1.00 75.94 345 PHE A CA 1
ATOM 2675 C C . PHE A 1 345 ? -16.748 8.590 35.382 1.00 75.94 345 PHE A C 1
ATOM 2677 O O . PHE A 1 345 ? -16.776 9.645 36.010 1.00 75.94 345 PHE A O 1
ATOM 2684 N N . VAL A 1 346 ? -17.858 7.893 35.131 1.00 79.31 346 VAL A N 1
ATOM 2685 C CA . VAL A 1 346 ? -19.204 8.297 35.557 1.00 79.31 346 VAL A CA 1
ATOM 2686 C C . VAL A 1 346 ? -19.355 8.195 37.074 1.00 79.31 346 VAL A C 1
ATOM 2688 O O . VAL A 1 346 ? -19.905 9.112 37.673 1.00 79.31 346 VAL A O 1
ATOM 2691 N N . HIS A 1 347 ? -18.817 7.149 37.709 1.00 78.50 347 HIS A N 1
ATOM 2692 C CA . HIS A 1 347 ? -18.832 7.009 39.171 1.00 78.50 347 HIS A CA 1
ATOM 2693 C C . HIS A 1 347 ? -18.015 8.086 39.896 1.00 78.50 347 HIS A C 1
ATOM 2695 O O . HIS A 1 347 ? -18.349 8.464 41.016 1.00 78.50 347 HIS A O 1
ATOM 2701 N N . GLU A 1 348 ? -16.944 8.578 39.276 1.00 74.75 348 GLU A N 1
ATOM 2702 C CA . GLU A 1 348 ? -16.126 9.671 39.811 1.00 74.75 348 GLU A CA 1
ATOM 2703 C C . GLU A 1 348 ? -16.732 11.061 39.522 1.00 74.75 348 GLU A C 1
ATOM 2705 O O . GLU A 1 348 ? -16.244 12.074 40.032 1.00 74.75 348 GLU A O 1
ATOM 2710 N N . SER A 1 349 ? -17.814 11.131 38.737 1.00 71.81 349 SER A N 1
ATOM 2711 C CA . SER A 1 349 ? -18.492 12.381 38.402 1.00 71.81 349 SER A CA 1
ATOM 2712 C C . SER A 1 349 ? -19.261 12.955 39.600 1.00 71.81 349 SER A C 1
ATOM 2714 O O . SER A 1 349 ? -19.958 12.228 40.306 1.00 71.81 349 SER A O 1
ATOM 2716 N N . PRO A 1 350 ? -19.223 14.283 39.816 1.00 68.50 350 PRO A N 1
ATOM 2717 C CA . PRO A 1 350 ? -20.018 14.936 40.855 1.00 68.50 350 PRO A CA 1
ATOM 2718 C C . PRO A 1 350 ? -21.511 15.056 40.499 1.00 68.50 350 PRO A C 1
ATOM 2720 O O . PRO A 1 350 ? -22.315 15.458 41.341 1.00 68.50 350 PRO A O 1
ATOM 2723 N N . GLU A 1 351 ? -21.900 14.775 39.253 1.00 69.06 351 GLU A N 1
ATOM 2724 C CA . GLU A 1 351 ? -23.309 14.678 38.872 1.00 69.06 351 GLU A CA 1
ATOM 2725 C C . GLU A 1 351 ? -23.840 13.299 39.305 1.00 69.06 351 GLU A C 1
ATOM 2727 O O . GLU A 1 351 ? -23.141 12.308 39.161 1.00 69.06 351 GLU A O 1
ATOM 2732 N N . ASN A 1 352 ? -25.059 13.210 39.847 1.00 82.88 352 ASN A N 1
ATOM 2733 C CA . ASN A 1 352 ? -25.687 11.943 40.262 1.00 82.88 352 ASN A CA 1
ATOM 2734 C C . ASN A 1 352 ? -26.086 11.098 39.033 1.00 82.88 352 ASN A C 1
ATOM 2736 O O . ASN A 1 352 ? -27.268 10.982 38.698 1.00 82.88 352 ASN A O 1
ATOM 2740 N N . ILE A 1 353 ? -25.089 10.626 38.285 1.00 84.12 353 ILE A N 1
ATOM 2741 C CA . ILE A 1 353 ? -25.229 9.959 36.993 1.00 84.12 353 ILE A CA 1
ATOM 2742 C C . ILE A 1 353 ? -24.914 8.468 37.100 1.00 84.12 353 ILE A C 1
ATOM 2744 O O . ILE A 1 353 ? -24.030 8.055 37.843 1.00 84.12 353 ILE A O 1
ATOM 2748 N N . GLY A 1 354 ? -25.640 7.666 36.326 1.00 84.50 354 GLY A N 1
ATOM 2749 C CA . GLY A 1 354 ? -25.446 6.226 36.202 1.00 84.50 354 GLY A CA 1
ATOM 2750 C C . GLY A 1 354 ? -25.447 5.783 34.742 1.00 84.50 354 GLY A C 1
ATOM 2751 O O . GLY A 1 354 ? -25.929 6.497 33.858 1.00 84.50 354 GLY A O 1
ATOM 2752 N N . LEU A 1 355 ? -24.904 4.594 34.486 1.00 86.69 355 LEU A N 1
ATOM 2753 C CA . LEU A 1 355 ? -24.889 3.967 33.165 1.00 86.69 355 LEU A CA 1
ATOM 2754 C C . LEU A 1 355 ? -25.989 2.919 33.037 1.00 86.69 355 LEU A C 1
ATOM 2756 O O . LEU A 1 355 ? -26.225 2.125 33.949 1.00 86.69 355 LEU A O 1
ATOM 2760 N N . TYR A 1 356 ? -26.604 2.849 31.858 1.00 84.50 356 TYR A N 1
ATOM 2761 C CA . TYR A 1 356 ? -27.348 1.658 31.485 1.00 84.50 356 TYR A CA 1
ATOM 2762 C C . TYR A 1 356 ? -26.369 0.548 31.073 1.00 84.50 356 TYR A C 1
ATOM 2764 O O . TYR A 1 356 ? -25.323 0.815 30.473 1.00 84.50 356 TYR A O 1
ATOM 2772 N N . PRO A 1 357 ? -26.712 -0.725 31.335 1.00 74.81 357 PRO A N 1
ATOM 2773 C CA . PRO A 1 357 ? -25.877 -1.856 30.930 1.00 74.81 357 PRO A CA 1
ATOM 2774 C C . PRO A 1 357 ? -25.847 -2.048 29.404 1.00 74.81 357 PRO A C 1
ATOM 2776 O O . PRO A 1 357 ? -24.990 -2.759 28.879 1.00 74.81 357 PRO A O 1
ATOM 2779 N N . GLN A 1 358 ? -26.795 -1.438 28.686 1.00 77.12 358 GLN A N 1
ATOM 2780 C CA . GLN A 1 358 ? -26.875 -1.496 27.233 1.00 77.12 358 GLN A CA 1
ATOM 2781 C C . GLN A 1 358 ? -25.760 -0.659 26.602 1.00 77.12 358 GLN A C 1
ATOM 2783 O O . GLN A 1 358 ? -25.678 0.554 26.790 1.00 77.12 358 GLN A O 1
ATOM 2788 N N . LYS A 1 359 ? -24.940 -1.327 25.798 1.00 76.88 359 LYS A N 1
ATOM 2789 C CA . LYS A 1 359 ? -23.839 -0.752 25.029 1.00 76.88 359 LYS A CA 1
ATOM 2790 C C . LYS A 1 359 ? -23.918 -1.264 23.606 1.00 76.88 359 LYS A C 1
ATOM 2792 O O . LYS A 1 359 ? -24.179 -2.450 23.389 1.00 76.88 359 LYS A O 1
ATOM 2797 N N . SER A 1 360 ? -23.697 -0.381 22.644 1.00 80.94 360 SER A N 1
ATOM 2798 C CA . SER A 1 360 ? -23.727 -0.741 21.233 1.00 80.94 360 SER A CA 1
ATOM 2799 C C . SER A 1 360 ? -22.468 -0.267 20.527 1.00 80.94 360 SER A C 1
ATOM 2801 O O . SER A 1 360 ? -21.971 0.842 20.725 1.00 80.94 360 SER A O 1
ATOM 2803 N N . ARG A 1 361 ? -21.953 -1.152 19.676 1.00 80.50 361 ARG A N 1
ATOM 2804 C CA . ARG A 1 361 ? -21.079 -0.764 18.579 1.00 80.50 361 ARG A CA 1
ATOM 2805 C C . ARG A 1 361 ? -21.980 -0.435 17.401 1.00 80.50 361 ARG A C 1
ATOM 2807 O O . ARG A 1 361 ? -22.617 -1.335 16.854 1.00 80.50 361 ARG A O 1
ATOM 2814 N N . ASP A 1 362 ? -22.007 0.827 17.010 1.00 81.25 362 ASP A N 1
ATOM 2815 C CA . ASP A 1 362 ? -22.956 1.296 16.002 1.00 81.25 362 ASP A CA 1
ATOM 2816 C C . ASP A 1 362 ? -22.393 1.164 14.591 1.00 81.25 362 ASP A C 1
ATOM 2818 O O . ASP A 1 362 ? -23.108 0.813 13.654 1.00 81.25 362 ASP A O 1
ATOM 2822 N N . ARG A 1 363 ? -21.098 1.460 14.422 1.00 87.81 363 ARG A N 1
ATOM 2823 C CA . ARG A 1 363 ? -20.459 1.511 13.107 1.00 87.81 363 ARG A CA 1
ATOM 2824 C C . ARG A 1 363 ? -18.962 1.234 13.191 1.00 87.81 363 ARG A C 1
ATOM 2826 O O . ARG A 1 363 ? -18.302 1.585 14.162 1.00 87.81 363 ARG A O 1
ATOM 2833 N N . MET A 1 364 ? -18.441 0.639 12.122 1.00 90.06 364 MET A N 1
ATOM 2834 C CA . MET A 1 364 ? -17.013 0.562 11.824 1.00 90.06 364 MET A CA 1
ATOM 2835 C C . MET A 1 364 ? -16.741 1.303 10.514 1.00 90.06 364 MET A C 1
ATOM 2837 O O . MET A 1 364 ? -17.472 1.103 9.539 1.00 90.06 364 MET A O 1
ATOM 2841 N N . SER A 1 365 ? -15.719 2.160 10.476 1.00 88.56 365 SER A N 1
ATOM 2842 C CA . SER A 1 365 ? -15.238 2.725 9.210 1.00 88.56 365 SER A CA 1
ATOM 2843 C C . SER A 1 365 ? -14.407 1.703 8.424 1.00 88.56 365 SER A C 1
ATOM 2845 O O . SER A 1 365 ? -13.992 0.669 8.955 1.00 88.56 365 SER A O 1
ATOM 2847 N N . SER A 1 366 ? -14.112 2.008 7.161 1.00 84.25 366 SER A N 1
ATOM 2848 C CA . SER A 1 366 ? -12.970 1.406 6.471 1.00 84.25 366 SER A CA 1
ATOM 2849 C C . SER A 1 366 ? -11.652 1.884 7.092 1.00 84.25 366 SER A C 1
ATOM 2851 O O . SER A 1 366 ? -11.620 2.816 7.903 1.00 84.25 366 SER A O 1
ATOM 2853 N N . THR A 1 367 ? -10.557 1.207 6.755 1.00 83.81 367 THR A N 1
ATOM 2854 C CA . THR A 1 367 ? -9.207 1.675 7.086 1.00 83.81 367 THR A CA 1
ATOM 2855 C C . THR A 1 367 ? -8.968 2.987 6.337 1.00 83.81 367 THR A C 1
ATOM 2857 O O . THR A 1 367 ? -9.174 3.018 5.131 1.00 83.81 367 THR A O 1
ATOM 2860 N N . GLY A 1 368 ? -8.575 4.058 7.031 1.00 79.62 368 GLY A N 1
ATOM 2861 C CA . GLY A 1 368 ? -8.209 5.333 6.395 1.00 79.62 368 GLY A CA 1
ATOM 2862 C C . GLY A 1 368 ? -6.712 5.387 6.102 1.00 79.62 368 GLY A C 1
ATOM 2863 O O . GLY A 1 368 ? -6.000 4.450 6.431 1.00 79.62 368 GLY A O 1
ATOM 2864 N N . GLY A 1 369 ? -6.174 6.468 5.544 1.00 75.31 369 GLY A N 1
ATOM 2865 C CA . GLY A 1 369 ? -4.732 6.523 5.310 1.00 75.31 369 GLY A CA 1
ATOM 2866 C C . GLY A 1 369 ? -4.246 7.628 4.403 1.00 75.31 369 GLY A C 1
ATOM 2867 O O . GLY A 1 369 ? -5.021 8.452 3.921 1.00 75.31 369 GLY A O 1
ATOM 2868 N N . ASP A 1 370 ? -2.935 7.627 4.204 1.00 68.94 370 ASP A N 1
ATOM 2869 C CA . ASP A 1 370 ? -2.259 8.418 3.191 1.00 68.94 370 ASP A CA 1
ATOM 2870 C C . ASP A 1 370 ? -1.267 7.562 2.393 1.00 68.94 370 ASP A C 1
ATOM 2872 O O . ASP A 1 370 ? -1.156 6.351 2.547 1.00 68.94 370 ASP A O 1
ATOM 2876 N N . PHE A 1 371 ? -0.520 8.227 1.521 1.00 73.88 371 PHE A N 1
ATOM 2877 C CA . PHE A 1 371 ? 0.454 7.612 0.632 1.00 73.88 371 PHE A CA 1
ATOM 2878 C C . PHE A 1 371 ? 1.565 6.801 1.316 1.00 73.88 371 PHE A C 1
ATOM 2880 O O . PHE A 1 371 ? 2.180 5.951 0.670 1.00 73.88 371 PHE A O 1
ATOM 2887 N N . LEU A 1 372 ? 1.882 7.088 2.579 1.00 69.50 372 LEU A N 1
ATOM 2888 C CA . LEU A 1 372 ? 2.969 6.450 3.318 1.00 69.50 372 LEU A CA 1
ATOM 2889 C C . LEU A 1 372 ? 2.454 5.384 4.279 1.00 69.50 372 LEU A C 1
ATOM 2891 O O . LEU A 1 372 ? 3.128 4.369 4.459 1.00 69.50 372 LEU A O 1
ATOM 2895 N N . ARG A 1 373 ? 1.282 5.591 4.889 1.00 69.81 373 ARG A N 1
ATOM 2896 C CA . ARG A 1 373 ? 0.722 4.631 5.844 1.00 69.81 373 ARG A CA 1
ATOM 2897 C C . ARG A 1 373 ? -0.792 4.752 5.960 1.00 69.81 373 ARG A C 1
ATOM 2899 O O . ARG A 1 373 ? -1.345 5.852 6.025 1.00 69.81 373 ARG A O 1
ATOM 2906 N N . ALA A 1 374 ? -1.463 3.613 6.102 1.00 80.25 374 ALA A N 1
ATOM 2907 C CA . ALA A 1 374 ? -2.855 3.608 6.507 1.00 80.25 374 ALA A CA 1
ATOM 2908 C C . ALA A 1 374 ? -3.028 3.935 8.006 1.00 80.25 374 ALA A C 1
ATOM 2910 O O . ALA A 1 374 ? -2.220 3.554 8.854 1.00 80.25 374 ALA A O 1
ATOM 2911 N N . ARG A 1 375 ? -4.127 4.611 8.336 1.00 81.94 375 ARG A N 1
ATOM 2912 C CA . ARG A 1 375 ? -4.696 4.749 9.679 1.00 81.94 375 ARG A CA 1
ATOM 2913 C C . ARG A 1 375 ? -5.695 3.627 9.946 1.00 81.94 375 ARG A C 1
ATOM 2915 O O . ARG A 1 375 ? -6.419 3.200 9.052 1.00 81.94 375 ARG A O 1
ATOM 2922 N N . ASN A 1 376 ? -5.786 3.192 11.198 1.00 86.25 376 ASN A N 1
ATOM 2923 C CA . ASN A 1 376 ? -6.718 2.140 11.592 1.00 86.25 376 ASN A CA 1
ATOM 2924 C C . ASN A 1 376 ? -8.195 2.526 11.386 1.00 86.25 376 ASN A C 1
ATOM 2926 O O . ASN A 1 376 ? -8.523 3.688 11.134 1.00 86.25 376 ASN A O 1
ATOM 2930 N N . ARG A 1 377 ? -9.097 1.546 11.515 1.00 91.25 377 ARG A N 1
ATOM 2931 C CA . ARG A 1 377 ? -10.546 1.795 11.474 1.00 91.25 377 ARG A CA 1
ATOM 2932 C C . ARG A 1 377 ? -10.984 2.627 12.679 1.00 91.25 377 ARG A C 1
ATOM 2934 O O . ARG A 1 377 ? -10.512 2.419 13.795 1.00 91.25 377 ARG A O 1
ATOM 2941 N N . ILE A 1 378 ? -11.941 3.514 12.444 1.00 90.94 378 ILE A N 1
ATOM 2942 C CA . ILE A 1 378 ? -12.655 4.263 13.471 1.00 90.94 378 ILE A CA 1
ATOM 2943 C C . ILE A 1 378 ? -13.833 3.409 13.942 1.00 90.94 378 ILE A C 1
ATOM 2945 O O . ILE A 1 378 ? -14.617 2.904 13.127 1.00 90.94 378 ILE A O 1
ATOM 2949 N N . MET A 1 379 ? -13.944 3.243 15.257 1.00 92.31 379 MET A N 1
ATOM 2950 C CA . MET A 1 379 ? -15.047 2.547 15.911 1.00 92.31 379 MET A CA 1
ATOM 2951 C C . MET A 1 379 ? -16.027 3.559 16.493 1.00 92.31 379 MET A C 1
ATOM 2953 O O . MET A 1 379 ? -15.658 4.338 17.368 1.00 92.31 379 MET A O 1
ATOM 2957 N N . THR A 1 380 ? -17.283 3.508 16.055 1.00 93.25 380 THR A N 1
ATOM 2958 C CA . THR A 1 380 ? -18.362 4.289 16.663 1.00 93.25 380 THR A CA 1
ATOM 2959 C C . THR A 1 380 ? -19.027 3.476 17.770 1.00 93.25 380 THR A C 1
ATOM 2961 O O . THR A 1 380 ? -19.591 2.406 17.511 1.00 93.25 380 THR A O 1
ATOM 2964 N N . VAL A 1 381 ? -18.979 3.994 18.996 1.00 92.62 381 VAL A N 1
ATOM 2965 C CA . VAL A 1 381 ? -19.586 3.399 20.196 1.00 92.62 381 VAL A CA 1
ATOM 2966 C C . VAL A 1 381 ? -20.645 4.341 20.753 1.00 92.62 381 VAL A C 1
ATOM 2968 O O . VAL A 1 381 ? -20.399 5.544 20.842 1.00 92.62 381 VAL A O 1
ATOM 2971 N N . THR A 1 382 ? -21.785 3.793 21.176 1.00 91.50 382 THR A N 1
ATOM 2972 C CA . THR A 1 382 ? -22.790 4.529 21.951 1.00 91.50 382 THR A CA 1
ATOM 2973 C C . THR A 1 382 ? -22.906 3.973 23.361 1.00 91.50 382 THR A C 1
ATOM 2975 O O . THR A 1 382 ? -23.034 2.762 23.576 1.00 91.50 382 THR A O 1
ATOM 2978 N N . ILE A 1 383 ? -22.876 4.893 24.323 1.00 90.25 383 ILE A N 1
ATOM 2979 C CA . ILE A 1 383 ? -23.099 4.636 25.743 1.00 90.25 383 ILE A CA 1
ATOM 2980 C C . ILE A 1 383 ? -24.333 5.415 26.178 1.00 90.25 383 ILE A C 1
ATOM 2982 O O . ILE A 1 383 ? -24.447 6.611 25.907 1.00 90.25 383 ILE A O 1
ATOM 2986 N N . ASN A 1 384 ? -25.241 4.727 26.864 1.00 91.69 384 ASN A N 1
ATOM 2987 C CA . ASN A 1 384 ? -26.466 5.309 27.390 1.00 91.69 384 ASN A CA 1
ATOM 2988 C C . ASN A 1 384 ? -26.425 5.322 28.915 1.00 91.69 384 ASN A C 1
ATOM 2990 O O . ASN A 1 384 ? -25.857 4.424 29.544 1.00 91.69 384 ASN A O 1
ATOM 2994 N N . GLY A 1 385 ? -27.093 6.299 29.506 1.00 92.00 385 GLY A N 1
ATOM 2995 C CA . GLY A 1 385 ? -27.226 6.392 30.946 1.00 92.00 385 GLY A CA 1
ATOM 2996 C C . GLY A 1 385 ? -28.326 7.349 31.357 1.00 92.00 385 GLY A C 1
ATOM 2997 O O . GLY A 1 385 ? -29.146 7.790 30.550 1.00 92.00 385 GLY A O 1
ATOM 2998 N N . PHE A 1 386 ? -28.331 7.661 32.642 1.00 92.00 386 PHE A N 1
ATOM 2999 C CA . PHE A 1 386 ? -29.298 8.561 33.244 1.00 92.00 386 PHE A CA 1
ATOM 3000 C C . PHE A 1 386 ? -28.634 9.456 34.289 1.00 92.00 386 PHE A C 1
ATOM 3002 O O . PHE A 1 386 ? -27.520 9.197 34.750 1.00 92.00 386 PHE A O 1
ATOM 3009 N N . ARG A 1 387 ? -29.326 10.533 34.646 1.00 90.69 387 ARG A N 1
ATOM 3010 C CA . ARG A 1 387 ? -29.117 11.304 35.866 1.00 90.69 387 ARG A CA 1
ATOM 3011 C C . ARG A 1 387 ? -30.371 11.188 36.708 1.00 90.69 387 ARG A C 1
ATOM 3013 O O . ARG A 1 387 ? -31.447 11.573 36.244 1.00 90.69 387 ARG A O 1
ATOM 3020 N N . ASP A 1 388 ? -30.206 10.727 37.939 1.00 88.50 388 ASP A N 1
ATOM 3021 C CA . ASP A 1 388 ? -31.284 10.726 38.919 1.00 88.50 388 ASP A CA 1
ATOM 3022 C C . ASP A 1 388 ? -31.454 12.148 39.478 1.00 88.50 388 ASP A C 1
ATOM 3024 O O . ASP A 1 388 ? -30.566 12.716 40.130 1.00 88.50 388 ASP A O 1
ATOM 3028 N N . ASN A 1 389 ? -32.607 12.740 39.160 1.00 86.00 389 ASN A N 1
ATOM 3029 C CA . ASN A 1 389 ? -32.991 14.098 39.553 1.00 86.00 389 ASN A CA 1
ATOM 3030 C C . ASN A 1 389 ? -33.881 14.119 40.808 1.00 86.00 389 ASN A C 1
ATOM 3032 O O . ASN A 1 389 ? -34.368 15.184 41.205 1.00 86.00 389 ASN A O 1
ATOM 3036 N N . GLY A 1 390 ? -34.118 12.958 41.415 1.00 83.12 390 GLY A N 1
ATOM 3037 C CA . GLY A 1 390 ? -35.086 12.751 42.475 1.00 83.12 390 GLY A CA 1
ATOM 3038 C C . GLY A 1 390 ? -36.524 12.606 41.967 1.00 83.12 390 GLY A C 1
ATOM 3039 O O . GLY A 1 390 ? -36.883 12.948 40.839 1.00 83.12 390 GLY A O 1
ATOM 3040 N N . LEU A 1 391 ? -37.386 12.143 42.875 1.00 78.44 391 LEU A N 1
ATOM 3041 C CA . LEU A 1 391 ? -38.731 11.636 42.577 1.00 78.44 391 LEU A CA 1
ATOM 3042 C C . LEU A 1 391 ? -39.683 12.631 41.878 1.00 78.44 391 LEU A C 1
ATOM 3044 O O . LEU A 1 391 ? -40.648 12.212 41.249 1.00 78.44 391 LEU A O 1
ATOM 3048 N N . LEU A 1 392 ? -39.465 13.942 42.032 1.00 81.75 392 LEU A N 1
ATOM 3049 C CA . LEU A 1 392 ? -40.409 14.985 41.597 1.00 81.75 392 LEU A CA 1
ATOM 3050 C C . LEU A 1 392 ? -40.099 15.580 40.220 1.00 81.75 392 LEU A C 1
ATOM 3052 O O . LEU A 1 392 ? -40.987 16.160 39.601 1.00 81.75 392 LEU A O 1
ATOM 3056 N N . ILE A 1 393 ? -38.849 15.487 39.768 1.00 80.88 393 ILE A N 1
ATOM 3057 C CA . ILE A 1 393 ? -38.392 16.118 38.521 1.00 80.88 393 ILE A CA 1
ATOM 3058 C C . ILE A 1 393 ? -38.366 15.097 37.377 1.00 80.88 393 ILE A C 1
ATOM 3060 O O . ILE A 1 393 ? -38.503 15.485 36.219 1.00 80.88 393 ILE A O 1
ATOM 3064 N N . GLY A 1 394 ? -38.271 13.803 37.702 1.00 84.88 394 GLY A N 1
ATOM 3065 C CA . GLY A 1 394 ? -38.086 12.733 36.728 1.00 84.88 394 GLY A CA 1
ATOM 3066 C C . GLY A 1 394 ? -36.658 12.717 36.188 1.00 84.88 394 GLY A C 1
ATOM 3067 O O . GLY A 1 394 ? -35.995 13.755 36.110 1.00 84.88 394 GLY A O 1
ATOM 3068 N N . ASP A 1 395 ? -36.175 11.532 35.838 1.00 90.06 395 ASP A N 1
ATOM 3069 C CA . ASP A 1 395 ? -34.787 11.342 35.428 1.00 90.06 395 ASP A CA 1
ATOM 3070 C C . ASP A 1 395 ? -34.483 12.035 34.098 1.00 90.06 395 ASP A C 1
ATOM 3072 O O . ASP A 1 395 ? -35.348 12.233 33.238 1.00 90.06 395 ASP A O 1
ATOM 3076 N N . THR A 1 396 ? -33.220 12.421 33.937 1.00 92.31 396 THR A N 1
ATOM 3077 C CA . THR A 1 396 ? -32.696 12.868 32.648 1.00 92.31 396 THR A CA 1
ATOM 3078 C C . THR A 1 396 ? -31.940 11.708 32.023 1.00 92.31 396 THR A C 1
ATOM 3080 O O . THR A 1 396 ? -30.865 11.345 32.495 1.00 92.31 396 THR A O 1
ATOM 3083 N N . GLU A 1 397 ? -32.475 11.147 30.948 1.00 93.88 397 GLU A N 1
ATOM 3084 C CA . GLU A 1 397 ? -31.778 10.155 30.135 1.00 93.88 397 GLU A CA 1
ATOM 3085 C C . GLU A 1 397 ? -30.767 10.841 29.222 1.00 93.88 397 GLU A C 1
ATOM 3087 O O . GLU A 1 397 ? -30.988 11.955 28.732 1.00 93.88 397 GLU A O 1
ATOM 3092 N N . TRP A 1 398 ? -29.650 10.172 28.966 1.00 92.50 398 TRP A N 1
ATOM 3093 C CA . TRP A 1 398 ? -28.625 10.679 28.071 1.00 92.50 398 TRP A CA 1
ATOM 3094 C C . TRP A 1 398 ? -27.991 9.569 27.234 1.00 92.50 398 TRP A C 1
ATOM 3096 O O . TRP A 1 398 ? -27.933 8.405 27.626 1.00 92.50 398 TRP A O 1
ATOM 3106 N N . SER A 1 399 ? -27.498 9.961 26.063 1.00 92.88 399 SER A N 1
ATOM 3107 C CA . SER A 1 399 ? -26.783 9.110 25.115 1.00 92.88 399 SER A CA 1
ATOM 3108 C C . SER A 1 399 ? -25.542 9.846 24.631 1.00 92.88 399 SER A C 1
ATOM 3110 O O . SER A 1 399 ? -25.634 11.000 24.206 1.00 92.88 399 SER A O 1
ATOM 3112 N N . ALA A 1 400 ? -24.395 9.173 24.658 1.00 91.94 400 ALA A N 1
ATOM 3113 C CA . ALA A 1 400 ? -23.121 9.676 24.164 1.00 91.94 400 ALA A CA 1
ATOM 3114 C C . ALA A 1 400 ? -22.591 8.753 23.063 1.00 91.94 400 ALA A C 1
ATOM 3116 O O . ALA A 1 400 ? -22.249 7.600 23.326 1.00 91.94 400 ALA A O 1
ATOM 3117 N N . GLN A 1 401 ? -22.515 9.272 21.837 1.00 94.19 401 GLN A N 1
ATOM 3118 C CA . GLN A 1 401 ? -21.892 8.587 20.709 1.00 94.19 401 GLN A CA 1
ATOM 3119 C C . GLN A 1 401 ? -20.469 9.107 20.493 1.00 94.19 401 GLN A C 1
ATOM 3121 O O . GLN A 1 401 ? -20.235 10.318 20.488 1.00 94.19 401 GLN A O 1
ATOM 3126 N N . MET A 1 402 ? -19.518 8.197 20.300 1.00 92.44 402 MET A N 1
ATOM 3127 C CA . MET A 1 402 ? -18.093 8.506 20.201 1.00 92.44 402 MET A CA 1
ATOM 3128 C C . MET A 1 402 ? -17.454 7.755 19.048 1.00 92.44 402 MET A C 1
ATOM 3130 O O . MET A 1 402 ? -17.620 6.543 18.931 1.00 92.44 402 MET A O 1
ATOM 3134 N N . ASP A 1 403 ? -16.681 8.474 18.245 1.00 93.75 403 ASP A N 1
ATOM 3135 C CA . ASP A 1 403 ? -15.853 7.907 17.192 1.00 93.75 403 ASP A CA 1
ATOM 3136 C C . ASP A 1 403 ? -14.415 7.778 17.711 1.00 93.75 403 ASP A C 1
ATOM 3138 O O . ASP A 1 403 ? -13.733 8.780 17.935 1.00 93.75 403 ASP A O 1
ATOM 3142 N N . LEU A 1 404 ? -13.972 6.541 17.936 1.00 91.25 404 LEU A N 1
ATOM 3143 C CA . LEU A 1 404 ? -12.688 6.213 18.551 1.00 91.25 404 LEU A CA 1
ATOM 3144 C C . LEU A 1 404 ? -11.705 5.695 17.499 1.00 91.25 404 LEU A C 1
ATOM 3146 O O . LEU A 1 404 ? -12.002 4.728 16.791 1.00 91.25 404 LEU A O 1
ATOM 3150 N N . LEU A 1 405 ? -10.519 6.298 17.430 1.00 89.75 405 LEU A N 1
ATOM 3151 C CA . LEU A 1 405 ? -9.388 5.789 16.658 1.00 89.75 405 LEU A CA 1
ATOM 3152 C C . LEU A 1 405 ? -8.400 5.113 17.604 1.00 89.75 405 LEU A C 1
ATOM 3154 O O . LEU A 1 405 ? -7.898 5.728 18.538 1.00 89.75 405 LEU A O 1
ATOM 3158 N N . MET A 1 406 ? -8.105 3.845 17.338 1.00 86.88 406 MET A N 1
ATOM 3159 C CA . MET A 1 406 ? -7.115 3.078 18.089 1.00 86.88 406 MET A CA 1
ATOM 3160 C C . MET A 1 406 ? -5.906 2.819 17.200 1.00 86.88 406 MET A C 1
ATOM 3162 O O . MET A 1 406 ? -6.030 2.195 16.142 1.00 86.88 406 MET A O 1
ATOM 3166 N N . HIS A 1 407 ? -4.740 3.300 17.610 1.00 80.62 407 HIS A N 1
ATOM 3167 C CA . HIS A 1 407 ? -3.525 3.188 16.811 1.00 80.62 407 HIS A CA 1
ATOM 3168 C C . HIS A 1 407 ? -2.273 3.164 17.680 1.00 80.62 407 HIS A C 1
ATOM 3170 O O . HIS A 1 407 ? -2.271 3.560 18.844 1.00 80.62 407 HIS A O 1
ATOM 3176 N N . GLU A 1 408 ? -1.185 2.690 17.096 1.00 76.31 408 GLU A N 1
ATOM 3177 C CA . GLU A 1 408 ? 0.137 2.802 17.679 1.00 76.31 408 GLU A CA 1
ATOM 3178 C C . GLU A 1 408 ? 0.714 4.218 17.547 1.00 76.31 408 GLU A C 1
ATOM 3180 O O . GLU A 1 408 ? 0.538 4.902 16.534 1.00 76.31 408 GLU A O 1
ATOM 3185 N N . VAL A 1 409 ? 1.490 4.620 18.549 1.00 69.06 409 VAL A N 1
ATOM 3186 C CA . VAL A 1 409 ? 2.478 5.696 18.436 1.00 69.06 409 VAL A CA 1
ATOM 3187 C C . VAL A 1 409 ? 3.835 5.168 18.867 1.00 69.06 409 VAL A C 1
ATOM 3189 O O . VAL A 1 409 ? 3.933 4.393 19.823 1.00 69.06 409 VAL A O 1
ATOM 3192 N N . ASP A 1 410 ? 4.888 5.584 18.173 1.00 63.28 410 ASP A N 1
ATOM 3193 C CA . ASP A 1 410 ? 6.243 5.255 18.598 1.00 63.28 410 ASP A CA 1
ATOM 3194 C C . ASP A 1 410 ? 6.545 5.934 19.940 1.00 63.28 410 ASP A C 1
ATOM 3196 O O . ASP A 1 410 ? 6.127 7.067 20.207 1.00 63.28 410 ASP A O 1
ATOM 3200 N N . ASN A 1 411 ? 7.261 5.227 20.813 1.00 58.75 411 ASN A N 1
ATOM 3201 C CA . ASN A 1 411 ? 7.723 5.789 22.072 1.00 58.75 411 ASN A CA 1
ATOM 3202 C C . ASN A 1 411 ? 8.624 6.998 21.807 1.00 58.75 411 ASN A C 1
ATOM 3204 O O . ASN A 1 411 ? 9.759 6.867 21.352 1.00 58.75 411 ASN A O 1
ATOM 3208 N N . VAL A 1 412 ? 8.138 8.189 22.159 1.00 48.16 412 VAL A N 1
ATOM 3209 C CA . VAL A 1 412 ? 8.997 9.365 22.293 1.00 48.16 412 VAL A CA 1
ATOM 3210 C C . VAL A 1 412 ? 9.840 9.153 23.542 1.00 48.16 412 VAL A C 1
ATOM 3212 O O . VAL A 1 412 ? 9.324 9.224 24.657 1.00 48.16 412 VAL A O 1
ATOM 3215 N N . VAL A 1 413 ? 11.125 8.856 23.353 1.00 48.88 413 VAL A N 1
ATOM 3216 C CA . VAL A 1 413 ? 12.084 8.740 24.453 1.00 48.88 413 VAL A CA 1
ATOM 3217 C C . VAL A 1 413 ? 12.192 10.109 25.135 1.00 48.88 413 VAL A C 1
ATOM 3219 O O . VAL A 1 413 ? 12.581 11.069 24.463 1.00 48.88 413 VAL A O 1
ATOM 3222 N N . PRO A 1 414 ? 11.847 10.241 26.431 1.00 46.72 414 PRO A N 1
ATOM 3223 C CA . PRO A 1 414 ? 11.996 11.505 27.141 1.00 46.72 414 PRO A CA 1
ATOM 3224 C C . PRO A 1 414 ? 13.449 11.997 27.061 1.00 46.72 414 PRO A C 1
ATOM 3226 O O . PRO A 1 414 ? 14.394 11.210 27.164 1.00 46.72 414 PRO A O 1
ATOM 3229 N N . ALA A 1 415 ? 13.639 13.293 26.796 1.00 50.66 415 ALA A N 1
ATOM 3230 C CA . ALA A 1 415 ? 14.958 13.856 26.484 1.00 50.66 415 ALA A CA 1
ATOM 3231 C C . ALA A 1 415 ? 15.969 13.711 27.641 1.00 50.66 415 ALA A C 1
ATOM 3233 O O . ALA A 1 415 ? 17.179 13.687 27.406 1.00 50.66 415 ALA A O 1
ATOM 3234 N N . ASP A 1 416 ? 15.461 13.580 28.865 1.00 52.50 416 ASP A N 1
ATOM 3235 C CA . ASP A 1 416 ? 16.173 13.382 30.126 1.00 52.50 416 ASP A CA 1
ATOM 3236 C C . ASP A 1 416 ? 16.699 11.952 30.333 1.00 52.50 416 ASP A C 1
ATOM 3238 O O . ASP A 1 416 ? 17.532 11.736 31.213 1.00 52.50 416 ASP A O 1
ATOM 3242 N N . ILE A 1 417 ? 16.296 10.980 29.504 1.00 47.59 417 ILE A N 1
ATOM 3243 C CA . ILE A 1 417 ? 16.860 9.628 29.554 1.00 47.59 417 ILE A CA 1
ATOM 3244 C C . ILE A 1 417 ? 18.262 9.622 28.914 1.00 47.59 417 ILE A C 1
ATOM 3246 O O . ILE A 1 417 ? 18.392 9.975 27.733 1.00 47.59 417 ILE A O 1
ATOM 3250 N N . PRO A 1 418 ? 19.317 9.186 29.637 1.00 51.59 418 PRO A N 1
ATOM 3251 C CA . PRO A 1 418 ? 20.676 9.074 29.101 1.00 51.59 418 PRO A CA 1
ATOM 3252 C C . PRO A 1 418 ? 20.751 8.145 27.885 1.00 51.59 418 PRO A C 1
ATOM 3254 O O . PRO A 1 418 ? 20.063 7.122 27.851 1.00 51.59 418 PRO A O 1
ATOM 3257 N N . ALA A 1 419 ? 21.580 8.490 26.892 1.00 57.69 419 ALA A N 1
ATOM 3258 C CA . ALA A 1 419 ? 21.671 7.816 25.589 1.00 57.69 419 ALA A CA 1
ATOM 3259 C C . ALA A 1 419 ? 21.842 6.289 25.702 1.00 57.69 419 ALA A C 1
ATOM 3261 O O . ALA A 1 419 ? 21.188 5.527 24.993 1.00 57.69 419 ALA A O 1
ATOM 3262 N N . GLU A 1 420 ? 22.645 5.846 26.663 1.00 51.88 420 GLU A N 1
ATOM 3263 C CA . GLU A 1 420 ? 22.935 4.450 26.981 1.00 51.88 420 GLU A CA 1
ATOM 3264 C C . GLU A 1 420 ? 21.727 3.670 27.533 1.00 51.88 420 GLU A C 1
ATOM 3266 O O . GLU A 1 420 ? 21.687 2.443 27.444 1.00 51.88 420 GLU A O 1
ATOM 3271 N N . LYS A 1 421 ? 20.712 4.368 28.059 1.00 47.22 421 LYS A N 1
ATOM 3272 C CA . LYS A 1 421 ? 19.441 3.788 28.520 1.00 47.22 421 LYS A CA 1
ATOM 3273 C C . LYS A 1 421 ? 18.320 3.903 27.483 1.00 47.22 421 LYS A C 1
ATOM 3275 O O . LYS A 1 421 ? 17.321 3.197 27.609 1.00 47.22 421 LYS A O 1
ATOM 3280 N N . ARG A 1 422 ? 18.481 4.723 26.433 1.00 49.25 422 ARG A N 1
ATOM 3281 C CA . ARG A 1 422 ? 17.454 4.945 25.389 1.00 49.25 422 ARG A CA 1
ATOM 3282 C C . ARG A 1 422 ? 17.138 3.691 24.576 1.00 49.25 422 ARG A C 1
ATOM 3284 O O . ARG A 1 422 ? 15.997 3.509 24.171 1.00 49.25 422 ARG A O 1
ATOM 3291 N N . ALA A 1 423 ? 18.110 2.793 24.411 1.00 42.59 423 ALA A N 1
ATOM 3292 C CA . ALA A 1 423 ? 17.929 1.524 23.702 1.00 42.59 423 ALA A CA 1
ATOM 3293 C C . ALA A 1 423 ? 16.867 0.600 24.342 1.00 42.59 423 ALA A C 1
ATOM 3295 O O . ALA A 1 423 ? 16.357 -0.289 23.671 1.00 42.59 423 ALA A O 1
ATOM 3296 N N . GLY A 1 424 ? 16.512 0.808 25.619 1.00 43.41 424 GLY A N 1
ATOM 3297 C CA . GLY A 1 424 ? 15.446 0.068 26.308 1.00 43.41 424 GLY A CA 1
ATOM 3298 C C . GLY A 1 424 ? 14.035 0.642 26.133 1.00 43.41 424 GLY A C 1
ATOM 3299 O O . GLY A 1 424 ? 13.087 0.024 26.601 1.00 43.41 424 GLY A O 1
ATOM 3300 N N . PHE A 1 425 ? 13.887 1.802 25.483 1.00 43.91 425 PHE A N 1
ATOM 3301 C CA . PHE A 1 425 ? 12.596 2.478 25.280 1.00 43.91 425 PHE A CA 1
ATOM 3302 C C . PHE A 1 425 ? 12.023 2.290 23.866 1.00 43.91 425 PHE A C 1
ATOM 3304 O O . PHE A 1 425 ? 10.971 2.844 23.550 1.00 43.91 425 PHE A O 1
ATOM 3311 N N . MET A 1 426 ? 12.690 1.503 23.016 1.00 44.66 426 MET A N 1
ATOM 3312 C CA . MET A 1 426 ? 12.219 1.158 21.673 1.00 44.66 426 MET A CA 1
ATOM 3313 C C . MET A 1 426 ? 10.923 0.341 21.786 1.00 44.66 426 MET A C 1
ATOM 3315 O O . MET A 1 426 ? 10.920 -0.749 22.348 1.00 44.66 426 MET A O 1
ATOM 3319 N N . GLY A 1 427 ? 9.807 0.888 21.303 1.00 55.53 427 GLY A N 1
ATOM 3320 C CA . GLY A 1 427 ? 8.497 0.244 21.389 1.00 55.53 427 GLY A CA 1
ATOM 3321 C C . GLY A 1 427 ? 7.365 1.140 20.894 1.00 55.53 427 GLY A C 1
ATOM 3322 O O . GLY A 1 427 ? 7.565 2.326 20.622 1.00 55.53 427 GLY A O 1
ATOM 3323 N N . LYS A 1 428 ? 6.173 0.556 20.776 1.00 64.25 428 LYS A N 1
ATOM 3324 C CA . LYS A 1 428 ? 4.940 1.237 20.370 1.00 64.25 428 LYS A CA 1
ATOM 3325 C C . LYS A 1 428 ? 3.968 1.267 21.543 1.00 64.25 428 LYS A C 1
ATOM 3327 O O . LYS A 1 428 ? 3.734 0.231 22.159 1.00 64.25 428 LYS A O 1
ATOM 3332 N N . ASN A 1 429 ? 3.379 2.426 21.826 1.00 66.56 429 ASN A N 1
ATOM 3333 C CA . ASN A 1 429 ? 2.236 2.515 22.731 1.00 66.56 429 ASN A CA 1
ATOM 3334 C C . ASN A 1 429 ? 0.954 2.385 21.931 1.00 66.56 429 ASN A C 1
ATOM 3336 O O . ASN A 1 429 ? 0.814 3.028 20.891 1.00 66.56 429 ASN A O 1
ATOM 3340 N N . LEU A 1 430 ? 0.001 1.622 22.458 1.00 72.81 430 LEU A N 1
ATOM 3341 C CA . LEU A 1 430 ? -1.368 1.704 21.983 1.00 72.81 430 LEU A CA 1
ATOM 3342 C C . LEU A 1 430 ? -2.010 2.969 22.551 1.00 72.81 430 LEU A C 1
ATOM 3344 O O . LEU A 1 430 ? -1.953 3.239 23.756 1.00 72.81 430 LEU A O 1
ATOM 3348 N N . VAL A 1 431 ? -2.605 3.730 21.649 1.00 75.44 431 VAL A N 1
ATOM 3349 C CA . VAL A 1 431 ? -3.266 4.991 21.914 1.00 75.44 431 VAL A CA 1
ATOM 3350 C C . VAL A 1 431 ? -4.708 4.909 21.439 1.00 75.44 431 VAL A C 1
ATOM 3352 O O . VAL A 1 431 ? -4.994 4.348 20.380 1.00 75.44 431 VAL A O 1
ATOM 3355 N N . VAL A 1 432 ? -5.609 5.473 22.241 1.00 83.62 432 VAL A N 1
ATOM 3356 C CA . VAL A 1 432 ? -7.001 5.712 21.856 1.00 83.62 432 VAL A CA 1
ATOM 3357 C C . VAL A 1 432 ? -7.236 7.216 21.775 1.00 83.62 432 VAL A C 1
ATOM 3359 O O . VAL A 1 432 ? -7.010 7.937 22.751 1.00 83.62 432 VAL A O 1
ATOM 3362 N N . GLU A 1 433 ? -7.692 7.673 20.613 1.00 87.31 433 GLU A N 1
ATOM 3363 C CA . GLU A 1 433 ? -8.020 9.067 20.326 1.00 87.31 433 GLU A CA 1
ATOM 3364 C C . GLU A 1 433 ? -9.510 9.225 20.028 1.00 87.31 433 GLU A C 1
ATOM 3366 O O . GLU A 1 433 ? -10.140 8.364 19.406 1.00 87.31 433 GLU A O 1
ATOM 3371 N N . LEU A 1 434 ? -10.063 10.357 20.457 1.00 90.69 434 LEU A N 1
ATOM 3372 C CA . LEU A 1 434 ? -11.422 10.764 20.133 1.00 90.69 434 LEU A CA 1
ATOM 3373 C C . LEU A 1 434 ? -11.398 11.615 18.859 1.00 90.69 434 LEU A C 1
ATOM 3375 O O . LEU A 1 434 ? -10.718 12.640 18.801 1.00 90.69 434 LEU A O 1
ATOM 3379 N N . MET A 1 435 ? -12.126 11.190 17.828 1.00 91.75 435 MET A N 1
ATOM 3380 C CA . MET A 1 435 ? -12.104 11.875 16.534 1.00 91.75 435 MET A CA 1
ATOM 3381 C C . MET A 1 435 ? -12.809 13.242 16.597 1.00 91.75 435 MET A C 1
ATOM 3383 O O . MET A 1 435 ? -13.793 13.390 17.330 1.00 91.75 435 MET A O 1
ATOM 3387 N N . PRO A 1 436 ? -12.387 14.235 15.786 1.00 90.75 436 PRO A N 1
ATOM 3388 C CA . PRO A 1 436 ? -13.053 15.534 15.719 1.00 90.75 436 PRO A CA 1
ATOM 3389 C C . PRO A 1 436 ? -14.561 15.412 15.465 1.00 90.75 436 PRO A C 1
ATOM 3391 O O . PRO A 1 436 ? -14.998 14.641 14.612 1.00 90.75 436 PRO A O 1
ATOM 3394 N N . GLY A 1 437 ? -15.360 16.191 16.199 1.00 90.50 437 GLY A N 1
ATOM 3395 C CA . GLY A 1 437 ? -16.826 16.095 16.166 1.00 90.50 437 GLY A CA 1
ATOM 3396 C C . GLY A 1 437 ? -17.410 15.008 17.080 1.00 90.50 437 GLY A C 1
ATOM 3397 O O . GLY A 1 437 ? -18.619 14.772 17.041 1.00 90.50 437 GLY A O 1
ATOM 3398 N N . SER A 1 438 ? -16.570 14.364 17.893 1.00 92.88 438 SER A N 1
ATOM 3399 C CA . SER A 1 438 ? -16.961 13.556 19.050 1.00 92.88 438 SER A CA 1
ATOM 3400 C C . SER A 1 438 ? -16.526 14.245 20.357 1.00 92.88 438 SER A C 1
ATOM 3402 O O . SER A 1 438 ? -15.559 15.006 20.335 1.00 92.88 438 SER A O 1
ATOM 3404 N N . PRO A 1 439 ? -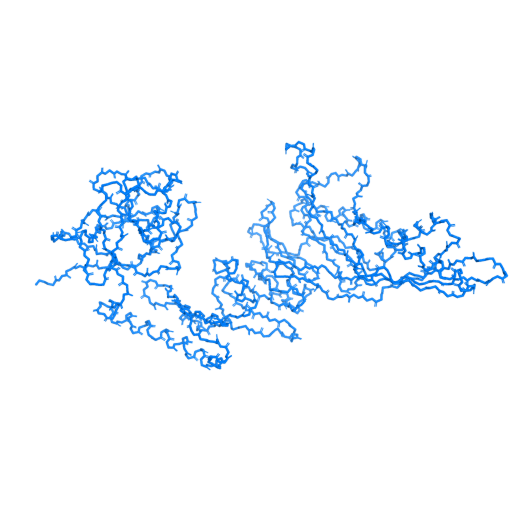17.215 13.992 21.485 1.00 93.56 439 PRO A N 1
ATOM 3405 C CA . PRO A 1 439 ? -18.403 13.149 21.610 1.00 93.56 439 PRO A CA 1
ATOM 3406 C C . PRO A 1 439 ? -19.669 13.871 21.117 1.00 93.56 439 PRO A C 1
ATOM 3408 O O . PRO A 1 439 ? -19.779 15.094 21.165 1.00 93.56 439 PRO A O 1
ATOM 3411 N N . ARG A 1 440 ? -20.662 13.101 20.666 1.00 95.38 440 ARG A N 1
ATOM 3412 C CA . ARG A 1 440 ? -22.012 13.595 20.362 1.00 95.38 440 ARG A CA 1
ATOM 3413 C C . ARG A 1 440 ? -22.942 13.190 21.496 1.00 95.38 440 ARG A C 1
ATOM 3415 O O . ARG A 1 440 ? -23.378 12.041 21.552 1.00 95.38 440 ARG A O 1
ATOM 3422 N N . VAL A 1 441 ? -23.220 14.128 22.402 1.00 94.38 441 VAL A N 1
ATOM 3423 C CA . VAL A 1 441 ? -24.053 13.893 23.590 1.00 94.38 441 VAL A CA 1
ATOM 3424 C C . VAL A 1 441 ? -25.435 14.512 23.413 1.00 94.38 441 VAL A C 1
ATOM 3426 O O . VAL A 1 441 ? -25.563 15.672 23.020 1.00 94.38 441 VAL A O 1
ATOM 3429 N N . VAL A 1 442 ? -26.471 13.745 23.744 1.00 95.25 442 VAL A N 1
ATOM 3430 C CA . VAL A 1 442 ? -27.863 14.201 23.808 1.00 95.25 442 VAL A CA 1
ATOM 3431 C C . VAL A 1 442 ? -28.424 13.834 25.174 1.00 95.25 442 VAL A C 1
ATOM 3433 O O . VAL A 1 442 ? -28.302 12.683 25.580 1.00 95.25 442 VAL A O 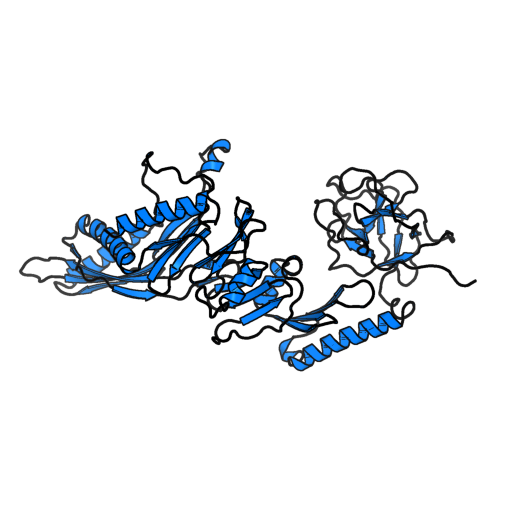1
ATOM 3436 N N . ALA A 1 443 ? -29.061 14.785 25.859 1.00 94.00 443 ALA A N 1
ATOM 3437 C CA . ALA A 1 443 ? -29.775 14.541 27.114 1.00 94.00 443 ALA A CA 1
ATOM 3438 C C . ALA A 1 443 ? -31.231 15.020 27.022 1.00 94.00 443 ALA A C 1
ATOM 3440 O O . ALA A 1 443 ? -31.506 16.066 26.427 1.00 94.00 443 ALA A O 1
ATOM 3441 N N . ARG A 1 444 ? -32.173 14.250 27.574 1.00 93.56 444 ARG A N 1
ATOM 3442 C CA . ARG A 1 444 ? -33.621 14.518 27.524 1.00 93.56 444 ARG A CA 1
ATOM 3443 C C . ARG A 1 444 ? -34.307 14.076 28.817 1.00 93.56 444 ARG A C 1
ATOM 3445 O O . ARG A 1 444 ? -33.826 13.183 29.499 1.00 93.56 444 ARG A O 1
ATOM 3452 N N . GLY A 1 445 ? -35.455 14.676 29.122 1.00 89.44 445 GLY A N 1
ATOM 3453 C CA . GLY A 1 445 ? -36.187 14.410 30.365 1.00 89.44 445 GLY A CA 1
ATOM 3454 C C . GLY A 1 445 ? -35.726 15.293 31.527 1.00 89.44 445 GLY A C 1
ATOM 3455 O O . GLY A 1 445 ? -34.678 15.944 31.465 1.00 89.44 445 GLY A O 1
ATOM 3456 N N . GLY A 1 446 ? -36.534 15.351 32.583 1.00 87.44 446 GLY A N 1
ATOM 3457 C CA . GLY A 1 446 ? -36.377 16.332 33.654 1.00 87.44 446 GLY A CA 1
ATOM 3458 C C . GLY A 1 446 ? -36.704 17.764 33.209 1.00 87.44 446 GLY A C 1
ATOM 3459 O O . GLY A 1 446 ? -37.498 17.989 32.296 1.00 87.44 446 GLY A O 1
ATOM 3460 N N . LEU A 1 447 ? -36.080 18.749 33.863 1.00 89.00 447 LEU A N 1
ATOM 3461 C CA . LEU A 1 447 ? -36.150 20.158 33.455 1.00 89.00 447 LEU A CA 1
ATOM 3462 C C . LEU A 1 447 ? -35.128 20.456 32.351 1.00 89.00 447 LEU A C 1
ATOM 3464 O O . LEU A 1 447 ? -33.970 20.052 32.464 1.00 89.00 447 LEU A O 1
ATOM 3468 N N . ASP A 1 448 ? -35.501 21.273 31.363 1.00 89.00 448 ASP A N 1
ATOM 3469 C CA . ASP A 1 448 ? -34.633 21.638 30.229 1.00 89.00 448 ASP A CA 1
ATOM 3470 C C . ASP A 1 448 ? -33.258 22.171 30.660 1.00 89.00 448 ASP A C 1
ATOM 3472 O O . ASP A 1 448 ? -32.231 21.849 30.063 1.00 89.00 448 ASP A O 1
ATOM 3476 N N . GLN A 1 449 ? -33.212 22.963 31.736 1.00 91.06 449 GLN A N 1
ATOM 3477 C CA . GLN A 1 449 ? -31.961 23.506 32.273 1.00 91.06 449 GLN A CA 1
ATOM 3478 C C . GLN A 1 449 ? -31.043 22.413 32.841 1.00 91.06 449 GLN A C 1
ATOM 3480 O O . GLN A 1 449 ? -29.822 22.524 32.727 1.00 91.06 449 GLN A O 1
ATOM 3485 N N . ILE A 1 450 ? -31.623 21.362 33.432 1.00 89.06 450 ILE A N 1
ATOM 3486 C CA . ILE A 1 450 ? -30.887 20.203 33.946 1.00 89.06 450 ILE A CA 1
ATOM 3487 C C . ILE A 1 450 ? -30.374 19.378 32.770 1.00 89.06 450 ILE A C 1
ATOM 3489 O O . ILE A 1 450 ? -29.175 19.130 32.706 1.00 89.06 450 ILE A O 1
ATOM 3493 N N . ALA A 1 451 ? -31.232 19.039 31.803 1.00 90.69 451 ALA A N 1
ATOM 3494 C CA . ALA A 1 451 ? -30.827 18.295 30.611 1.00 90.69 451 ALA A CA 1
ATOM 3495 C C . ALA A 1 451 ? -29.696 19.004 29.846 1.00 90.69 451 ALA A C 1
ATOM 3497 O O . ALA A 1 451 ? -28.674 18.393 29.533 1.00 90.69 451 ALA A O 1
ATOM 3498 N N . ALA A 1 452 ? -29.806 20.320 29.643 1.00 92.88 452 ALA A N 1
ATOM 3499 C CA . ALA A 1 452 ? -28.755 21.115 29.009 1.00 92.88 452 ALA A CA 1
ATOM 3500 C C . ALA A 1 452 ? -27.445 21.132 29.818 1.00 92.88 452 ALA A C 1
ATOM 3502 O O . ALA A 1 452 ? -26.360 21.146 29.234 1.00 92.88 452 ALA A O 1
ATOM 3503 N N . LYS A 1 453 ? -27.525 21.137 31.157 1.00 91.31 453 LYS A N 1
ATOM 3504 C CA . LYS A 1 453 ? -26.347 21.053 32.029 1.00 91.31 453 LYS A CA 1
ATOM 3505 C C . LYS A 1 453 ? -25.682 19.678 31.932 1.00 91.31 453 LYS A C 1
ATOM 3507 O O . LYS A 1 453 ? -24.471 19.623 31.764 1.00 91.31 453 LYS A O 1
ATOM 3512 N N . VAL A 1 454 ? -26.464 18.598 31.980 1.00 90.44 454 VAL A N 1
ATOM 3513 C CA . VAL A 1 454 ? -25.982 17.213 31.834 1.00 90.44 454 VAL A CA 1
ATOM 3514 C C . VAL A 1 454 ? -25.279 17.023 30.504 1.00 90.44 454 VAL A C 1
ATOM 3516 O O . VAL A 1 454 ? -24.151 16.543 30.474 1.00 90.44 454 VAL A O 1
ATOM 3519 N N . GLN A 1 455 ? -25.910 17.465 29.416 1.00 93.88 455 GLN A N 1
ATOM 3520 C CA . GLN A 1 455 ? -25.340 17.353 28.080 1.00 93.88 455 GLN A CA 1
ATOM 3521 C C . GLN A 1 455 ? -23.982 18.058 27.974 1.00 93.88 455 GLN A C 1
ATOM 3523 O O . GLN A 1 455 ? -23.041 17.469 27.449 1.00 93.88 455 GLN A O 1
ATOM 3528 N N . ARG A 1 456 ? -23.865 19.291 28.491 1.00 92.88 456 ARG A N 1
ATOM 3529 C CA . ARG A 1 456 ? -22.592 20.030 28.494 1.00 92.88 456 ARG A CA 1
ATOM 3530 C C . ARG A 1 456 ? -21.537 19.344 29.353 1.00 92.88 456 ARG A C 1
ATOM 3532 O O . ARG A 1 456 ? -20.473 19.034 28.844 1.00 92.88 456 ARG A O 1
ATOM 3539 N N . ASN A 1 457 ? -21.857 19.031 30.607 1.00 90.00 457 ASN A N 1
ATOM 3540 C CA . ASN A 1 457 ? -20.893 18.448 31.541 1.00 90.00 457 ASN A CA 1
ATOM 3541 C C . ASN A 1 457 ? -20.370 17.085 31.065 1.00 90.00 457 ASN A C 1
ATOM 3543 O O . ASN A 1 457 ? -19.184 16.808 31.207 1.00 90.00 457 ASN A O 1
ATOM 3547 N N . LEU A 1 458 ? -21.233 16.243 30.484 1.00 89.81 458 LEU A N 1
ATOM 3548 C CA . LEU A 1 458 ? -20.810 14.974 29.888 1.00 89.81 458 LEU A CA 1
ATOM 3549 C C . LEU A 1 458 ? -19.954 15.197 28.641 1.00 89.81 458 LEU A C 1
ATOM 3551 O O . LEU A 1 458 ? -18.934 14.535 28.485 1.00 89.81 458 LEU A O 1
ATOM 3555 N N . SER A 1 459 ? -20.345 16.122 27.761 1.00 91.94 459 SER A N 1
ATOM 3556 C CA . SER A 1 459 ? -19.562 16.444 26.564 1.00 91.94 459 SER A CA 1
ATOM 3557 C C . SER A 1 459 ? -18.162 16.943 26.926 1.00 91.94 459 SER A C 1
ATOM 3559 O O . SER A 1 459 ? -17.178 16.451 26.374 1.00 91.94 459 SER A O 1
ATOM 3561 N N . ASP A 1 460 ? -18.076 17.884 27.866 1.00 90.38 460 ASP A N 1
ATOM 3562 C CA . ASP A 1 460 ? -16.823 18.482 28.325 1.00 90.38 460 ASP A CA 1
ATOM 3563 C C . ASP A 1 460 ? -15.979 17.441 29.061 1.00 90.38 460 ASP A C 1
ATOM 3565 O O . ASP A 1 460 ? -14.829 17.222 28.706 1.00 90.38 460 ASP A O 1
ATOM 3569 N N . GLY A 1 461 ? -16.573 16.706 30.004 1.00 87.56 461 GLY A N 1
ATOM 3570 C CA . GLY A 1 461 ? -15.857 15.706 30.788 1.00 87.56 461 GLY A CA 1
ATOM 3571 C C . GLY A 1 461 ? -15.314 14.542 29.951 1.00 87.56 461 GLY A C 1
ATOM 3572 O O . GLY A 1 461 ? -14.184 14.109 30.168 1.00 87.56 461 GLY A O 1
ATOM 3573 N N . ILE A 1 462 ? -16.073 14.058 28.960 1.00 87.25 462 ILE A N 1
ATOM 3574 C CA . ILE A 1 462 ? -15.570 13.049 28.016 1.00 87.25 462 ILE A CA 1
ATOM 3575 C C . ILE A 1 462 ? -14.458 13.658 27.155 1.00 87.25 462 ILE A C 1
ATOM 3577 O O . ILE A 1 462 ? -13.416 13.036 26.987 1.00 87.25 462 ILE A O 1
ATOM 3581 N N . SER A 1 463 ? -14.634 14.875 26.634 1.00 88.88 463 SER A N 1
ATOM 3582 C CA . SER A 1 463 ? -13.587 15.532 25.837 1.00 88.88 463 SER A CA 1
ATOM 3583 C C . SER A 1 463 ? -12.296 15.718 26.640 1.00 88.88 463 SER A C 1
ATOM 3585 O O . SER A 1 463 ? -11.217 15.431 26.130 1.00 88.88 463 SER A O 1
ATOM 3587 N N . ASP A 1 464 ? -12.405 16.109 27.909 1.00 86.50 464 ASP A N 1
ATOM 3588 C CA . ASP A 1 464 ? -11.284 16.278 28.834 1.00 86.50 464 ASP A CA 1
ATOM 3589 C C . ASP A 1 464 ? -10.590 14.946 29.144 1.00 86.50 464 ASP A C 1
ATOM 3591 O O . ASP A 1 464 ? -9.358 14.880 29.157 1.00 86.50 464 ASP A O 1
ATOM 3595 N N . ALA A 1 465 ? -11.353 13.859 29.310 1.00 81.19 465 ALA A N 1
ATOM 3596 C CA . ALA A 1 465 ? -10.800 12.517 29.502 1.00 81.19 465 ALA A CA 1
ATOM 3597 C C . ALA A 1 465 ? -9.950 12.047 28.305 1.00 81.19 465 ALA A C 1
ATOM 3599 O O . ALA A 1 465 ? -9.004 11.280 28.487 1.00 81.19 465 ALA A O 1
ATOM 3600 N N . PHE A 1 466 ? -10.252 12.538 27.098 1.00 83.19 466 PHE A N 1
ATOM 3601 C CA . PHE A 1 466 ? -9.505 12.264 25.864 1.00 83.19 466 PHE A CA 1
ATOM 3602 C C . PHE A 1 466 ? -8.602 13.426 25.417 1.00 83.19 466 PHE A C 1
ATOM 3604 O O . PHE A 1 466 ? -7.936 13.319 24.386 1.00 83.19 466 PHE A O 1
ATOM 3611 N N . ALA A 1 467 ? -8.513 14.519 26.188 1.00 78.88 467 ALA A N 1
ATOM 3612 C CA . ALA A 1 467 ? -7.699 15.689 25.841 1.00 78.88 467 ALA A CA 1
ATOM 3613 C C . ALA A 1 467 ? -6.200 15.360 25.764 1.00 78.88 467 ALA A C 1
ATOM 3615 O O . ALA A 1 467 ? -5.417 16.085 25.146 1.00 78.88 467 ALA A O 1
ATOM 3616 N N . ARG A 1 468 ? -5.792 14.246 26.381 1.00 69.19 468 ARG A N 1
ATOM 3617 C CA . ARG A 1 468 ? -4.522 13.582 26.104 1.00 69.19 468 ARG A CA 1
ATOM 3618 C C . ARG A 1 468 ? -4.811 12.185 25.571 1.00 69.19 468 ARG A C 1
ATOM 3620 O O . ARG A 1 468 ? -5.649 11.501 26.157 1.00 69.19 468 ARG A O 1
ATOM 3627 N N . PRO A 1 469 ? -4.094 11.736 24.527 1.00 63.34 469 PRO A N 1
ATOM 3628 C CA . PRO A 1 469 ? -4.286 10.393 24.014 1.00 63.34 469 PRO A CA 1
ATOM 3629 C C . PRO A 1 469 ? -4.081 9.367 25.132 1.00 63.34 469 PRO A C 1
ATOM 3631 O O . PRO A 1 469 ? -3.060 9.399 25.833 1.00 63.34 469 PRO A O 1
ATOM 3634 N N . ILE A 1 470 ? -5.065 8.484 25.322 1.00 63.28 470 ILE A N 1
ATOM 3635 C CA . ILE A 1 470 ? -5.031 7.504 26.407 1.00 63.28 470 ILE A CA 1
ATOM 3636 C C . ILE A 1 470 ? -3.979 6.472 26.041 1.00 63.28 470 ILE A C 1
ATOM 3638 O O . ILE A 1 470 ? -4.177 5.644 25.151 1.00 63.28 470 ILE A O 1
ATOM 3642 N N . ARG A 1 471 ? -2.841 6.540 26.728 1.00 61.84 471 ARG A N 1
ATOM 3643 C CA . ARG A 1 471 ? -1.788 5.545 26.593 1.00 61.84 471 ARG A CA 1
ATOM 3644 C C . ARG A 1 471 ? -2.177 4.320 27.399 1.00 61.84 471 ARG A C 1
ATOM 3646 O O . ARG A 1 471 ? -2.274 4.385 28.622 1.00 61.84 471 ARG A O 1
ATOM 3653 N N . LEU A 1 472 ? -2.337 3.192 26.722 1.00 54.97 472 LEU A N 1
ATOM 3654 C CA . LEU A 1 472 ? -2.488 1.897 27.374 1.00 54.97 472 LEU A CA 1
ATOM 3655 C C . LEU A 1 472 ? -1.097 1.388 27.781 1.00 54.97 472 LEU A C 1
ATOM 3657 O O . LEU A 1 472 ? -0.559 0.448 27.205 1.00 54.97 472 LEU A O 1
ATOM 3661 N N . VAL A 1 473 ? -0.479 2.084 28.736 1.00 48.12 473 VAL A N 1
ATOM 3662 C CA . VAL A 1 473 ? 0.789 1.697 29.371 1.00 48.12 473 VAL A CA 1
ATOM 3663 C C . VAL A 1 473 ? 0.442 1.113 30.734 1.00 48.12 473 VAL A C 1
ATOM 3665 O O . VAL A 1 473 ? -0.483 1.590 31.392 1.00 48.12 473 VAL A O 1
ATOM 3668 N N . ALA A 1 474 ? 1.160 0.077 31.170 1.00 36.78 474 ALA A N 1
ATOM 3669 C CA . ALA A 1 474 ? 1.027 -0.358 32.553 1.00 36.78 474 ALA A CA 1
ATOM 3670 C C . ALA A 1 474 ? 1.508 0.773 33.476 1.00 36.78 474 ALA A C 1
ATOM 3672 O O . ALA A 1 474 ? 2.639 1.233 33.315 1.00 36.78 474 ALA A O 1
ATOM 3673 N N . PRO A 1 475 ? 0.671 1.240 34.411 1.00 34.72 475 PRO A N 1
ATOM 3674 C CA . PRO A 1 475 ? 1.064 2.287 35.337 1.00 34.72 475 PRO A CA 1
ATOM 3675 C C . PRO A 1 475 ? 2.126 1.723 36.284 1.00 34.72 475 PRO A C 1
ATOM 3677 O O . PRO A 1 475 ? 1.835 0.773 36.999 1.00 34.72 475 PRO A O 1
ATOM 3680 N N . ASP A 1 476 ? 3.341 2.273 36.232 1.00 38.56 476 ASP A N 1
ATOM 3681 C CA . ASP A 1 476 ? 4.408 2.247 37.250 1.00 38.56 476 ASP A CA 1
ATOM 3682 C C . ASP A 1 476 ? 4.693 0.935 38.019 1.00 38.56 476 ASP A C 1
ATOM 3684 O O . ASP A 1 476 ? 5.308 0.961 39.084 1.00 38.56 476 ASP A O 1
ATOM 3688 N N . ASP A 1 477 ? 4.303 -0.230 37.498 1.00 36.16 477 ASP A N 1
ATOM 3689 C CA . ASP A 1 477 ? 4.546 -1.513 38.153 1.00 36.16 477 ASP A CA 1
ATOM 3690 C C . ASP A 1 477 ? 5.835 -2.145 37.608 1.00 36.16 477 ASP A C 1
ATOM 3692 O O . ASP A 1 477 ? 5.874 -2.695 36.502 1.00 36.16 477 ASP A O 1
ATOM 3696 N N . GLU A 1 478 ? 6.895 -2.108 38.423 1.00 34.34 478 GLU A N 1
ATOM 3697 C CA . GLU A 1 478 ? 8.180 -2.804 38.225 1.00 34.34 478 GLU A CA 1
ATOM 3698 C C . GLU A 1 478 ? 8.034 -4.334 38.029 1.00 34.34 478 GLU A C 1
ATOM 3700 O O . GLU A 1 478 ? 9.029 -5.037 37.844 1.00 34.34 478 GLU A O 1
ATOM 3705 N N . ARG A 1 479 ? 6.808 -4.877 38.069 1.00 39.25 479 ARG A N 1
ATOM 3706 C CA . ARG A 1 479 ? 6.484 -6.307 37.948 1.00 39.25 479 ARG A CA 1
ATOM 3707 C C . ARG A 1 479 ? 5.822 -6.722 36.640 1.00 39.25 479 ARG A C 1
ATOM 3709 O O . ARG A 1 479 ? 5.398 -7.876 36.524 1.00 39.25 479 ARG A O 1
ATOM 3716 N N . LEU A 1 480 ? 5.742 -5.860 35.626 1.00 38.50 480 LEU A N 1
ATOM 3717 C CA . LEU A 1 480 ? 5.594 -6.418 34.285 1.00 38.50 480 LEU A CA 1
ATOM 3718 C C . LEU A 1 480 ? 6.820 -7.301 34.002 1.00 38.50 480 LEU A C 1
ATOM 3720 O O . LEU A 1 480 ? 7.939 -6.830 34.209 1.00 38.50 480 LEU A O 1
ATOM 3724 N N . PRO A 1 481 ? 6.670 -8.544 33.498 1.00 36.91 481 PRO A N 1
ATOM 3725 C CA . PRO A 1 481 ? 7.779 -9.145 32.785 1.00 36.91 481 PRO A CA 1
ATOM 3726 C C . PRO A 1 481 ? 8.097 -8.150 31.677 1.00 36.91 481 PRO A C 1
ATOM 3728 O O . PRO A 1 481 ? 7.244 -7.869 30.831 1.00 36.91 481 PRO A O 1
ATOM 3731 N N . THR A 1 482 ? 9.270 -7.530 31.761 1.00 40.69 482 THR A N 1
ATOM 3732 C CA . THR A 1 482 ? 9.801 -6.706 30.692 1.00 40.69 482 THR A CA 1
ATOM 3733 C C . THR A 1 482 ? 9.657 -7.533 29.429 1.00 40.69 482 THR A C 1
ATOM 3735 O O . THR A 1 482 ? 10.253 -8.604 29.302 1.00 40.69 482 THR A O 1
ATOM 3738 N N . PHE A 1 483 ? 8.771 -7.083 28.541 1.00 41.97 483 PHE A N 1
ATOM 3739 C CA . PHE A 1 483 ? 8.708 -7.571 27.176 1.00 41.97 483 PHE A CA 1
ATOM 3740 C C . PHE A 1 483 ? 10.164 -7.671 26.699 1.00 41.97 483 PHE A C 1
ATOM 3742 O O . PHE A 1 483 ? 10.905 -6.694 26.879 1.00 41.97 483 PHE A O 1
ATOM 3749 N N . PRO A 1 484 ? 10.638 -8.845 26.227 1.00 41.56 484 PRO A N 1
ATOM 3750 C CA . PRO A 1 484 ? 12.010 -8.959 25.753 1.00 41.56 484 PRO A CA 1
ATOM 3751 C C . PRO A 1 484 ? 12.267 -7.805 24.786 1.00 41.56 484 PRO A C 1
ATOM 3753 O O . PRO A 1 484 ? 11.361 -7.460 24.026 1.00 41.56 484 PRO A O 1
ATOM 3756 N N . ARG A 1 485 ? 13.459 -7.194 24.814 1.00 46.97 485 ARG A N 1
ATOM 3757 C CA . ARG A 1 485 ? 13.801 -6.025 23.972 1.00 46.97 485 ARG A CA 1
ATOM 3758 C C . ARG A 1 485 ? 13.478 -6.221 22.477 1.00 46.97 485 ARG A C 1
ATOM 3760 O O . ARG A 1 485 ? 13.335 -5.237 21.765 1.00 46.97 485 ARG A O 1
ATOM 3767 N N . ASP A 1 486 ? 13.293 -7.475 22.064 1.00 48.28 486 ASP A N 1
ATOM 3768 C CA . ASP A 1 486 ? 13.048 -7.936 20.698 1.00 48.28 486 ASP A CA 1
ATOM 3769 C C . ASP A 1 486 ? 11.590 -8.386 20.442 1.00 48.28 486 ASP A C 1
ATOM 3771 O O . ASP A 1 486 ? 11.282 -8.952 19.395 1.00 48.28 486 ASP A O 1
ATOM 3775 N N . SER A 1 487 ? 10.665 -8.179 21.388 1.00 52.75 487 SER A N 1
ATOM 3776 C CA . SER A 1 487 ? 9.230 -8.446 21.185 1.00 52.75 487 SER A CA 1
ATOM 3777 C C . SER A 1 487 ? 8.588 -7.314 20.381 1.00 52.75 487 SER A C 1
ATOM 3779 O O . SER A 1 487 ? 7.860 -6.458 20.877 1.00 52.75 487 SER A O 1
ATOM 3781 N N . GLU A 1 488 ? 8.947 -7.267 19.107 1.00 71.44 488 GLU A N 1
ATOM 3782 C CA . GLU A 1 488 ? 8.610 -6.186 18.189 1.00 71.44 488 GLU A CA 1
ATOM 3783 C C . GLU A 1 488 ? 7.114 -6.215 17.857 1.00 71.44 488 GLU A C 1
ATOM 3785 O O . GLU A 1 488 ? 6.663 -6.999 17.021 1.00 71.44 488 GLU A O 1
ATOM 3790 N N . ILE A 1 489 ? 6.327 -5.347 18.498 1.00 78.81 489 ILE A N 1
ATOM 3791 C CA . ILE A 1 489 ? 4.963 -5.054 18.045 1.00 78.81 489 ILE A CA 1
ATOM 3792 C C . ILE A 1 489 ? 5.065 -4.456 16.637 1.00 78.81 489 ILE A C 1
ATOM 3794 O O . ILE A 1 489 ? 5.635 -3.379 16.448 1.00 78.81 489 ILE A O 1
ATOM 3798 N N . LEU A 1 490 ? 4.499 -5.147 15.651 1.00 81.38 490 LEU A N 1
ATOM 3799 C CA . LEU A 1 490 ? 4.475 -4.703 14.257 1.00 81.38 490 LEU A CA 1
ATOM 3800 C C . LEU A 1 490 ? 3.450 -3.586 14.062 1.00 81.38 490 LEU A C 1
ATOM 3802 O O . LEU A 1 490 ? 3.710 -2.596 13.378 1.00 81.38 490 LEU A O 1
ATOM 3806 N N . GLY A 1 491 ? 2.289 -3.735 14.693 1.00 82.62 491 GLY A N 1
ATOM 3807 C CA . GLY A 1 491 ? 1.193 -2.783 14.603 1.00 82.62 491 GLY A CA 1
ATOM 3808 C C . GLY A 1 491 ? -0.085 -3.336 15.203 1.00 82.62 491 GLY A C 1
ATOM 3809 O O . GLY A 1 491 ? -0.129 -4.470 15.692 1.00 82.62 491 GLY A O 1
ATOM 3810 N N . ILE A 1 492 ? -1.123 -2.511 15.176 1.00 86.56 492 ILE A N 1
ATOM 3811 C CA . ILE A 1 492 ? -2.418 -2.847 15.746 1.00 86.56 492 ILE A CA 1
ATOM 3812 C C . ILE A 1 492 ? -3.493 -2.687 14.679 1.00 86.56 492 ILE A C 1
ATOM 3814 O O . ILE A 1 492 ? -3.502 -1.726 13.915 1.00 86.56 492 ILE A O 1
ATOM 3818 N N . ILE A 1 493 ? -4.425 -3.633 14.625 1.00 89.69 493 ILE A N 1
ATOM 3819 C CA . ILE A 1 493 ? -5.509 -3.658 13.646 1.00 89.69 493 ILE A CA 1
ATOM 3820 C C . ILE A 1 493 ? -6.837 -3.753 14.379 1.00 89.69 493 ILE A C 1
ATOM 3822 O O . ILE A 1 493 ? -7.056 -4.653 15.189 1.00 89.69 493 ILE A O 1
ATOM 3826 N N . ILE A 1 494 ? -7.757 -2.856 14.042 1.00 90.50 494 ILE A N 1
ATOM 3827 C CA . ILE A 1 494 ? -9.163 -3.003 14.387 1.00 90.50 494 ILE A CA 1
ATOM 3828 C C . ILE A 1 494 ? -9.833 -3.774 13.263 1.00 90.50 494 ILE A C 1
ATOM 3830 O O . ILE A 1 494 ? -9.972 -3.267 12.153 1.00 90.50 494 ILE A O 1
ATOM 3834 N N . ARG A 1 495 ? -10.237 -5.012 13.542 1.00 88.38 495 ARG A N 1
ATOM 3835 C CA . ARG A 1 495 ? -10.880 -5.929 12.594 1.00 88.38 495 ARG A CA 1
ATOM 3836 C C . ARG A 1 495 ? -12.265 -5.405 12.174 1.00 88.38 495 ARG A C 1
ATOM 3838 O O . ARG A 1 495 ? -12.922 -4.736 12.972 1.00 88.38 495 ARG A O 1
ATOM 3845 N N . PRO A 1 496 ? -12.783 -5.774 10.984 1.00 84.69 496 PRO A N 1
ATOM 3846 C CA . PRO A 1 496 ? -14.115 -5.361 10.518 1.00 84.69 496 PRO A CA 1
ATOM 3847 C C . PRO A 1 496 ? -15.254 -5.698 11.489 1.00 84.69 496 PRO A C 1
ATOM 3849 O O . PRO A 1 496 ? -16.215 -4.946 11.616 1.00 84.69 496 PRO A O 1
ATOM 3852 N N . ALA A 1 497 ? -15.126 -6.811 12.217 1.00 86.56 497 ALA A N 1
ATOM 3853 C CA . ALA A 1 497 ? -16.084 -7.229 13.239 1.00 86.56 497 ALA A CA 1
ATOM 3854 C C . ALA A 1 497 ? -16.019 -6.389 14.535 1.00 86.56 497 ALA A C 1
ATOM 3856 O O . ALA A 1 497 ? -16.785 -6.646 15.459 1.00 86.56 497 ALA A O 1
ATOM 3857 N N . GLY A 1 498 ? -15.115 -5.406 14.622 1.00 85.38 498 GLY A N 1
ATOM 3858 C CA . GLY A 1 498 ? -14.936 -4.527 15.778 1.00 85.38 498 GLY A CA 1
ATOM 3859 C C . GLY A 1 498 ? -14.077 -5.115 16.896 1.00 85.38 498 GLY A C 1
ATOM 3860 O O . GLY A 1 498 ? -14.223 -4.694 18.033 1.00 85.38 498 GLY A O 1
ATOM 3861 N N . GLY A 1 499 ? -13.240 -6.115 16.606 1.00 88.50 499 GLY A N 1
ATOM 3862 C CA . GLY A 1 499 ? -12.245 -6.636 17.549 1.00 88.50 499 GLY A CA 1
ATOM 3863 C C . GLY A 1 499 ? -10.861 -6.024 17.322 1.00 88.50 499 GLY A C 1
ATOM 3864 O O . GLY A 1 499 ? -10.574 -5.536 16.232 1.00 88.50 499 GLY A O 1
ATOM 3865 N N . LEU A 1 500 ? -9.996 -6.088 18.327 1.00 89.88 500 LEU A N 1
ATOM 3866 C CA . LEU A 1 500 ? -8.600 -5.648 18.274 1.00 89.88 500 LEU A CA 1
ATOM 3867 C C . LEU A 1 500 ? -7.686 -6.832 17.942 1.00 89.88 500 LEU A C 1
ATOM 3869 O O . LEU A 1 500 ? -7.926 -7.945 18.413 1.00 89.88 500 LEU A O 1
ATOM 3873 N N . SER A 1 501 ? -6.626 -6.580 17.184 1.00 91.25 501 SER A N 1
ATOM 3874 C CA . SER A 1 501 ? -5.510 -7.497 16.965 1.00 91.25 501 SER A CA 1
ATOM 3875 C C . SER A 1 501 ? -4.201 -6.740 17.154 1.00 91.25 501 SER A C 1
ATOM 3877 O O . SER A 1 501 ? -3.957 -5.750 16.468 1.00 91.25 501 SER A O 1
ATOM 3879 N N . ILE A 1 502 ? -3.360 -7.198 18.076 1.00 88.94 502 ILE A N 1
ATOM 3880 C CA . ILE A 1 502 ? -1.995 -6.709 18.280 1.00 88.94 502 ILE A CA 1
ATOM 3881 C C . ILE A 1 502 ? -1.065 -7.699 17.593 1.00 88.94 502 ILE A C 1
ATOM 3883 O O . ILE A 1 502 ? -1.063 -8.877 17.945 1.00 88.94 502 ILE A O 1
ATOM 3887 N N . LEU A 1 503 ? -0.311 -7.231 16.603 1.00 89.88 503 LEU A N 1
ATOM 3888 C CA . LEU A 1 503 ? 0.572 -8.064 15.795 1.00 89.88 503 LEU A CA 1
ATOM 3889 C C . LEU A 1 503 ? 2.013 -7.946 16.276 1.00 89.88 503 LEU A C 1
ATOM 3891 O O . LEU A 1 503 ? 2.486 -6.848 16.571 1.00 89.88 503 LEU A O 1
ATOM 3895 N N . PHE A 1 504 ? 2.719 -9.067 16.294 1.00 86.81 504 PHE A N 1
ATOM 3896 C CA . PHE A 1 504 ? 4.096 -9.187 16.760 1.00 86.81 504 PHE A CA 1
ATOM 3897 C C . PHE A 1 504 ? 4.980 -9.773 15.662 1.00 86.81 504 PHE A C 1
ATOM 3899 O O . PHE A 1 504 ? 4.487 -10.448 14.755 1.00 86.81 504 PHE A O 1
ATOM 3906 N N . SER A 1 505 ? 6.288 -9.514 15.729 1.00 81.00 505 SER A N 1
ATOM 3907 C CA . SER A 1 505 ? 7.237 -10.164 14.827 1.00 81.00 505 SER A CA 1
ATOM 3908 C C . SER A 1 505 ? 7.254 -11.672 15.051 1.00 81.00 505 SER A C 1
ATOM 3910 O O . SER A 1 505 ? 6.888 -12.180 16.114 1.00 81.00 505 SER A O 1
ATOM 3912 N N . ARG A 1 506 ? 7.668 -12.409 14.022 1.00 82.25 506 ARG A N 1
ATOM 3913 C CA . ARG A 1 506 ? 7.741 -13.870 14.075 1.00 82.25 506 ARG A CA 1
ATOM 3914 C C . ARG A 1 506 ? 8.856 -14.394 14.986 1.00 82.25 506 ARG A C 1
ATOM 3916 O O . ARG A 1 506 ? 8.804 -15.559 15.381 1.00 82.25 506 ARG A O 1
ATOM 3923 N N . SER A 1 507 ? 9.808 -13.546 15.370 1.00 76.69 507 SER A N 1
ATOM 3924 C CA . SER A 1 507 ? 10.887 -13.907 16.288 1.00 76.69 507 SER A CA 1
ATOM 3925 C C . SER A 1 507 ? 10.378 -14.689 17.510 1.00 76.69 507 SER A C 1
ATOM 3927 O O . SER A 1 507 ? 9.246 -14.509 17.967 1.00 76.69 507 SER A O 1
ATOM 3929 N N . PHE A 1 508 ? 11.229 -15.536 18.100 1.00 74.69 508 PHE A N 1
ATOM 3930 C CA . PHE A 1 508 ? 10.875 -16.267 19.326 1.00 74.69 508 PHE A CA 1
ATOM 3931 C C . PHE A 1 508 ? 10.315 -15.330 20.415 1.00 74.69 508 PHE A C 1
ATOM 3933 O O . PHE A 1 508 ? 9.325 -15.651 21.075 1.00 74.69 508 PHE A O 1
ATOM 3940 N N . ALA A 1 509 ? 10.915 -14.143 20.557 1.00 72.62 509 ALA A N 1
ATOM 3941 C CA . ALA A 1 509 ? 10.463 -13.105 21.474 1.00 72.62 509 ALA A CA 1
ATOM 3942 C C . ALA A 1 509 ? 9.068 -12.566 21.120 1.00 72.62 509 ALA A C 1
ATOM 3944 O O . ALA A 1 509 ? 8.234 -12.419 22.014 1.00 72.62 509 ALA A O 1
ATOM 3945 N N . GLY A 1 510 ? 8.797 -12.299 19.841 1.00 75.25 510 GLY A N 1
ATOM 3946 C CA . GLY A 1 510 ? 7.495 -11.835 19.366 1.00 75.25 510 GLY A CA 1
ATOM 3947 C C . GLY A 1 510 ? 6.389 -12.877 19.546 1.00 75.25 510 GLY A C 1
ATOM 3948 O O . GLY A 1 510 ? 5.326 -12.554 20.074 1.00 75.25 510 GLY A O 1
ATOM 3949 N N . GLY A 1 511 ? 6.657 -14.149 19.237 1.00 81.06 511 GLY A N 1
ATOM 3950 C CA . GLY A 1 511 ? 5.715 -15.248 19.480 1.00 81.06 511 GLY A CA 1
ATOM 3951 C C . GLY A 1 511 ? 5.389 -15.444 20.967 1.00 81.06 511 GLY A C 1
ATOM 3952 O O . GLY A 1 511 ? 4.222 -15.581 21.340 1.00 81.06 511 GLY A O 1
ATOM 3953 N N . PHE A 1 512 ? 6.403 -15.393 21.839 1.00 79.69 512 PHE A N 1
ATOM 3954 C CA . PHE A 1 512 ? 6.196 -15.441 23.290 1.00 79.69 512 PHE A CA 1
ATOM 3955 C C . PHE A 1 512 ? 5.387 -14.234 23.791 1.00 79.69 512 PHE A C 1
ATOM 3957 O O . PHE A 1 512 ? 4.450 -14.397 24.575 1.00 79.69 512 PHE A O 1
ATOM 3964 N N . ALA A 1 513 ? 5.706 -13.029 23.311 1.00 77.81 513 ALA A N 1
ATOM 3965 C CA . ALA A 1 513 ? 4.988 -11.812 23.673 1.00 77.81 513 ALA A CA 1
ATOM 3966 C C . ALA A 1 513 ? 3.524 -11.839 23.225 1.00 77.81 513 ALA A C 1
ATOM 3968 O O . ALA A 1 513 ? 2.663 -11.434 24.004 1.00 77.81 513 ALA A O 1
ATOM 3969 N N . ALA A 1 514 ? 3.227 -12.381 22.041 1.00 84.50 514 ALA A N 1
ATOM 3970 C CA . ALA A 1 514 ? 1.858 -12.575 21.574 1.00 84.50 514 ALA A CA 1
ATOM 3971 C C . ALA A 1 514 ? 1.057 -13.475 22.529 1.00 84.50 514 ALA A C 1
ATOM 3973 O O . ALA A 1 514 ? -0.060 -13.127 22.903 1.00 84.50 514 ALA A O 1
ATOM 3974 N N . ALA A 1 515 ? 1.638 -14.583 23.000 1.00 83.31 515 ALA A N 1
ATOM 3975 C CA . ALA A 1 515 ? 0.977 -15.477 23.953 1.00 83.31 515 ALA A CA 1
ATOM 3976 C C . ALA A 1 515 ? 0.740 -14.814 25.324 1.00 83.31 515 ALA A C 1
ATOM 3978 O O . ALA A 1 515 ? -0.334 -14.952 25.912 1.00 83.31 515 ALA A O 1
ATOM 3979 N N . VAL A 1 516 ? 1.724 -14.061 25.829 1.00 79.50 516 VAL A N 1
ATOM 3980 C CA . VAL A 1 516 ? 1.586 -13.299 27.083 1.00 79.50 516 VAL A CA 1
ATOM 3981 C C . VAL A 1 516 ? 0.529 -12.201 26.946 1.00 79.50 516 VAL A C 1
ATOM 3983 O O . VAL A 1 516 ? -0.285 -12.018 27.852 1.00 79.50 516 VAL A O 1
ATOM 3986 N N . ALA A 1 517 ? 0.527 -11.480 25.824 1.00 81.00 517 ALA A N 1
ATOM 3987 C CA . ALA A 1 517 ? -0.458 -10.449 25.531 1.00 81.00 517 ALA A CA 1
ATOM 3988 C C . ALA A 1 517 ? -1.864 -11.046 25.407 1.00 81.00 517 ALA A C 1
ATOM 3990 O O . ALA A 1 517 ? -2.783 -10.509 26.017 1.00 81.00 517 ALA A O 1
ATOM 3991 N N . GLN A 1 518 ? -2.025 -12.181 24.716 1.00 86.69 518 GLN A N 1
ATOM 3992 C CA . GLN A 1 518 ? -3.311 -12.872 24.608 1.00 86.69 518 GLN A CA 1
ATOM 3993 C C . GLN A 1 518 ? -3.865 -13.224 25.986 1.00 86.69 518 GLN A C 1
ATOM 3995 O O . GLN A 1 518 ? -4.989 -12.851 26.291 1.00 86.69 518 GLN A O 1
ATOM 4000 N N . ARG A 1 519 ? -3.054 -13.835 26.859 1.00 82.56 519 ARG A N 1
ATOM 4001 C CA . ARG A 1 519 ? -3.496 -14.193 28.214 1.00 82.56 519 ARG A CA 1
ATOM 4002 C C . ARG A 1 519 ? -4.000 -12.984 29.007 1.00 82.56 519 ARG A C 1
ATOM 4004 O O . ARG A 1 519 ? -4.985 -13.084 29.721 1.00 82.56 519 ARG A O 1
ATOM 4011 N N . ARG A 1 520 ? -3.348 -11.829 28.857 1.00 77.19 520 ARG A N 1
ATOM 4012 C CA . ARG A 1 520 ? -3.787 -10.581 29.502 1.00 77.19 520 ARG A CA 1
ATOM 4013 C C . ARG A 1 520 ? -5.075 -10.028 28.901 1.00 77.19 520 ARG A C 1
ATOM 4015 O O . ARG A 1 520 ? -5.882 -9.468 29.631 1.00 77.19 520 ARG A O 1
ATOM 4022 N N . LEU A 1 521 ? -5.250 -10.146 27.586 1.00 79.88 521 LEU A N 1
ATOM 4023 C CA . LEU A 1 521 ? -6.501 -9.777 26.924 1.00 79.88 521 LEU A CA 1
ATOM 4024 C C . LEU A 1 521 ? -7.651 -10.685 27.377 1.00 79.88 521 LEU A C 1
ATOM 4026 O O . LEU A 1 521 ? -8.752 -10.188 27.602 1.00 79.88 521 LEU A O 1
ATOM 4030 N N . ASP A 1 522 ? -7.384 -11.975 27.579 1.00 80.12 522 ASP A N 1
ATOM 4031 C CA . ASP A 1 522 ? -8.358 -12.928 28.115 1.00 80.12 522 ASP A CA 1
ATOM 4032 C C . ASP A 1 522 ? -8.758 -12.551 29.555 1.00 80.12 522 ASP A C 1
ATOM 4034 O O . ASP A 1 522 ? -9.948 -12.508 29.863 1.00 80.12 522 ASP A O 1
ATOM 4038 N N . ASP A 1 523 ? -7.787 -12.175 30.401 1.00 74.44 523 ASP A N 1
ATOM 4039 C CA . ASP A 1 523 ? -8.036 -11.697 31.773 1.00 74.44 523 ASP A CA 1
ATOM 4040 C C . ASP A 1 523 ? -8.839 -10.375 31.801 1.00 74.44 523 ASP A C 1
ATOM 4042 O O . ASP A 1 523 ? -9.628 -10.147 32.715 1.00 74.44 523 ASP A O 1
ATOM 4046 N N . LEU A 1 524 ? -8.676 -9.498 30.799 1.00 65.38 524 LEU A N 1
ATOM 4047 C CA . LEU A 1 524 ? -9.464 -8.259 30.666 1.00 65.38 524 LEU A CA 1
ATOM 4048 C C . LEU A 1 524 ? -10.929 -8.515 30.283 1.00 65.38 524 LEU A C 1
ATOM 4050 O O . LEU A 1 524 ? -11.785 -7.675 30.574 1.00 65.38 524 LEU A O 1
ATOM 4054 N N . GLY A 1 525 ? -11.201 -9.629 29.596 1.00 53.62 525 GLY A N 1
ATOM 4055 C CA . GLY A 1 525 ? -12.546 -10.049 29.199 1.00 53.62 525 GLY A CA 1
ATOM 4056 C C . GLY A 1 525 ? -13.355 -10.700 30.325 1.00 53.62 525 GLY A C 1
ATOM 4057 O O . GLY A 1 525 ? -14.573 -10.817 30.194 1.00 53.62 525 GLY A O 1
ATOM 4058 N N . THR A 1 526 ? -12.700 -11.100 31.420 1.00 44.16 526 THR A N 1
ATOM 4059 C CA . THR A 1 526 ? -13.341 -11.525 32.679 1.00 44.16 526 THR A CA 1
ATOM 4060 C C . THR A 1 526 ? -13.594 -10.329 33.597 1.00 44.16 526 THR A C 1
ATOM 4062 O O . THR A 1 526 ? -14.674 -10.260 34.225 1.00 44.16 526 THR A O 1
#

Secondary structure (DSSP, 8-state):
-----EEEEEEEE-TTT-BEEE-TT-----TTSSPP--TTPPEEEEEE-S--TTTEEEEEEE-TTT-BEEE-SSS-PBPTTSSB---TT---EEEEES---TTEEEEEEE-TTT-BEEE-BTB--B-TTSSBP--TT---EEEEESSSHHHHH-HHHHHHHHHHHHHHHHHHHHTTTHHHH-SEEEEEEE-TTT--EEEEEESSEEEEEETTTEEEEEEHHHHHHHHHTTTHHHH-SBSS--EE-TTSS-EEEEETTEEEEEETTTEEEEEEHHHHHHHHHTTGGGSTT-SBSB--EE-TTS-EEEEETTEEEEE-TTSPPEEPPEEEE-HHHHHHHHHHHHHHHHHT-SS-EEEEEEEEEEEEPPPEE-SSBEEPPEEEEEEEEEE---TTT--EEEEEEEEEEEEEEE----TTS-HHHHTT---EEEEEEEPTT--EEEEESS-HHHHHHHHHHHHHHHHHHTSS-EE-PPPS-TTS----TT--EEEEEE-TTS-EEEEE-SSHHHHHHHHHHHHHHHHHH-

Foldseek 3Di:
DPPPWDKDKQWAQFPAFQFTFGPPQHQFADLVRDGGHRFVTFIFIWTFDDDDPPFKDKQWAQFNHRRFIAHPDPDQAADLVRDGGHRVPIGITIWGFQDEDPQWDKQWAQFPHRRTTGRPPVHQHADSVRDGGHRVPITIIIIGGPPPVCCVPPVVQVVLVVVQVVLQQVVCVVCVHCVQQNAWDAWDQDDRPGSQWIWTHGPFWIWIQGPPQGIEIDGDLQRVLCVVVVCCVPQNAWNHHFAADPVNAKTKTHGPFWIWIQGPFQTIETDGDLRRVVCVVQPNLPGQQHHWFAYWDADPQRKIKTHGQAFIWIGRPPDHIDTFQKAKFAQVLVQVLVVVVVQVLQVPDPFQKHWDPDKDFDDWDGFGYDHHGTFAIWTKIKTKIWGPPDDPQWIKIKMWIWTKGKWWDFDPDPPPDDPVCVLLRGAIWIWIATDPPDTDMFIDGGDPVVRVVVRVCVRVSVCVVRVDTDTPDDPPDPPDPSQPSQFYFPIWHQHNSRMIMTGTHPPPSVNVVSVVSNVVSVVSSD

Radius of gyration: 32.1 Å; chains: 1; bounding box: 91×43×86 Å